Protein AF-A0A7S2UKW3-F1 (afdb_monomer_lite)

Organism: NCBI:txid420275

Sequence (419 aa):
MSSEEEEEVRVEAVWSKAGMGTCLVVAVGGNSGNSNKSMKIALDMGVTPIMEDAIAASHVFVSHGHVDHMGGIFHHARAHSVTHNGKAPTYYVPFQLVPMLERARDSISEMDGAQLLQQDDATNENNDKPNHNCGGGRKSLLRLNLVGVHPGDEIVLPKPTLNGGGKVFVRAFAVDHGGHPALGYTIGIRWPPGLKEEYRQLKGSDIRDLVKAGIPIKADTGVERLALTYTGDTCLSGLLLRPSQQSSQPSFVWDVPLLICEVTYVENTMDSQQKATERGHMHIQHVAQLLSSFELQSNNEDTNNEHDERHRRLPPRRILLFHLSGKYSAEYALHQIALQLPRQFHDRCDVAIASFHKTYHNKRSNSNHDKKNSSHDNDASSSSSEWISNIQENGCISLSDYISAKGGYDHIRMELNNS

Structure (mmCIF, N/CA/C/O backbone):
data_AF-A0A7S2UKW3-F1
#
_entry.id   AF-A0A7S2UKW3-F1
#
loop_
_atom_site.group_PDB
_atom_site.id
_atom_site.type_symbol
_atom_site.label_atom_id
_atom_site.label_alt_id
_atom_site.label_comp_id
_atom_site.label_asym_id
_atom_site.label_entity_id
_atom_site.label_seq_id
_atom_site.pdbx_PDB_ins_code
_atom_site.Cartn_x
_atom_site.Cartn_y
_atom_site.Cartn_z
_atom_site.occupancy
_atom_site.B_iso_or_equiv
_atom_site.auth_seq_id
_atom_site.auth_comp_id
_atom_site.auth_asym_id
_atom_site.auth_atom_id
_atom_site.pdbx_PDB_model_num
ATOM 1 N N . MET A 1 1 ? -3.389 23.056 22.808 1.00 26.23 1 MET A N 1
ATOM 2 C CA . MET A 1 1 ? -2.504 23.261 21.641 1.00 26.23 1 MET A CA 1
ATOM 3 C C . MET A 1 1 ? -1.228 22.491 21.938 1.00 26.23 1 MET A C 1
ATOM 5 O O . MET A 1 1 ? -0.384 22.985 22.667 1.00 26.23 1 MET A O 1
ATOM 9 N N . SER A 1 2 ? -1.357 21.165 21.911 1.00 30.31 2 SER A N 1
ATOM 10 C CA . SER A 1 2 ? -1.015 20.248 20.804 1.00 30.31 2 SER A CA 1
ATOM 11 C C . SER A 1 2 ? 0.440 19.803 20.932 1.00 30.31 2 SER A C 1
ATOM 13 O O . SER A 1 2 ? 1.290 20.137 20.115 1.00 30.31 2 SER A O 1
ATOM 15 N N . SER A 1 3 ? 0.699 19.070 22.019 1.00 29.03 3 SER A N 1
ATOM 16 C CA . SER A 1 3 ? 1.761 18.072 22.032 1.00 29.03 3 SER A CA 1
ATOM 17 C C . SER A 1 3 ? 1.503 17.151 20.845 1.00 29.03 3 SER A C 1
ATOM 19 O O . SER A 1 3 ? 0.439 16.533 20.799 1.00 29.03 3 SER A O 1
ATOM 21 N N . GLU A 1 4 ? 2.412 17.202 19.880 1.00 36.19 4 GLU A N 1
ATOM 22 C CA . GLU A 1 4 ? 2.625 16.272 18.772 1.00 36.19 4 GLU A CA 1
ATOM 23 C C . GLU A 1 4 ? 1.696 15.050 18.832 1.00 36.19 4 GLU A C 1
ATOM 25 O O . GLU A 1 4 ? 1.848 14.176 19.688 1.00 36.19 4 GLU A O 1
ATOM 30 N N . GLU A 1 5 ? 0.693 15.017 17.948 1.00 43.69 5 GLU A N 1
ATOM 31 C CA . GLU A 1 5 ? 0.001 13.775 17.608 1.00 43.69 5 GLU A CA 1
ATOM 32 C C . GLU A 1 5 ? 1.063 12.860 16.983 1.00 43.69 5 GLU A C 1
ATOM 34 O O . GLU A 1 5 ? 1.271 12.889 15.774 1.00 43.69 5 GLU A O 1
ATOM 39 N N . GLU A 1 6 ? 1.813 12.123 17.813 1.00 51.50 6 GLU A N 1
ATOM 40 C CA . GLU A 1 6 ? 2.679 11.045 17.338 1.00 51.50 6 GLU A CA 1
ATOM 41 C C . GLU A 1 6 ? 1.825 10.171 16.410 1.00 51.50 6 GLU A C 1
ATOM 43 O O . GLU A 1 6 ? 0.757 9.701 16.815 1.00 51.50 6 GLU A O 1
ATOM 48 N N . GLU A 1 7 ? 2.259 10.011 15.156 1.00 58.00 7 GLU A N 1
ATOM 49 C CA . GLU A 1 7 ? 1.573 9.183 14.165 1.00 58.00 7 GLU A CA 1
ATOM 50 C C . GLU A 1 7 ? 1.405 7.770 14.732 1.00 58.00 7 GLU A C 1
ATOM 52 O O . GLU A 1 7 ? 2.332 6.958 14.773 1.00 58.00 7 GLU A O 1
ATOM 57 N N . GLU A 1 8 ? 0.189 7.477 15.195 1.00 79.19 8 GLU A N 1
ATOM 58 C CA . GLU A 1 8 ? -0.156 6.193 15.797 1.00 79.19 8 GLU A CA 1
ATOM 59 C C . GLU A 1 8 ? -0.107 5.062 14.765 1.00 79.19 8 GLU A C 1
ATOM 61 O O . GLU A 1 8 ? -0.081 3.894 15.131 1.00 79.19 8 GLU A O 1
ATOM 66 N N . VAL A 1 9 ? -0.056 5.393 13.476 1.00 88.69 9 VAL A N 1
ATOM 67 C CA . VAL A 1 9 ? 0.141 4.464 12.368 1.00 88.69 9 VAL A CA 1
ATOM 68 C C . VAL A 1 9 ? 1.265 5.004 11.498 1.00 88.69 9 VAL A C 1
ATOM 70 O O . VAL A 1 9 ? 1.174 6.126 11.012 1.00 88.69 9 VAL A O 1
ATOM 73 N N . ARG A 1 10 ? 2.302 4.197 11.267 1.00 91.00 10 ARG A N 1
ATOM 74 C CA . ARG A 1 10 ? 3.442 4.573 10.422 1.00 91.00 10 ARG A CA 1
ATOM 75 C C . ARG A 1 10 ? 3.893 3.421 9.539 1.00 91.00 10 ARG A C 1
ATOM 77 O O . ARG A 1 10 ? 3.786 2.255 9.922 1.00 91.00 10 ARG A O 1
ATOM 84 N N . VAL A 1 11 ? 4.457 3.755 8.385 1.00 94.50 11 VAL A N 1
ATOM 85 C CA . VAL A 1 11 ? 5.131 2.791 7.510 1.00 94.50 11 VAL A CA 1
ATOM 86 C C . VAL A 1 11 ? 6.552 2.574 8.027 1.00 94.50 11 VAL A C 1
ATOM 88 O O . VAL A 1 11 ? 7.363 3.497 8.040 1.00 94.50 11 VAL A O 1
ATOM 91 N N . GLU A 1 12 ? 6.840 1.362 8.484 1.00 93.19 12 GLU A N 1
ATOM 92 C CA . GLU A 1 12 ? 8.121 0.998 9.098 1.00 93.19 12 GLU A CA 1
ATOM 93 C C . GLU A 1 12 ? 9.116 0.418 8.102 1.00 93.19 12 GLU A C 1
ATOM 95 O O . GLU A 1 12 ? 10.310 0.660 8.234 1.00 93.19 12 GLU A O 1
ATOM 100 N N . ALA A 1 13 ? 8.634 -0.333 7.113 1.00 95.06 13 ALA A N 1
ATOM 101 C CA . ALA A 1 13 ? 9.467 -0.895 6.062 1.00 95.06 13 ALA A CA 1
ATOM 102 C C . ALA A 1 13 ? 8.661 -1.048 4.773 1.00 95.06 13 ALA A C 1
ATOM 104 O O . ALA A 1 13 ? 7.501 -1.458 4.802 1.00 95.06 13 ALA A O 1
ATOM 105 N N . VAL A 1 14 ? 9.290 -0.749 3.641 1.00 96.56 14 VAL A N 1
ATOM 106 C CA . VAL A 1 14 ? 8.740 -0.930 2.300 1.00 96.56 14 VAL A CA 1
ATOM 107 C C . VAL A 1 14 ? 9.800 -1.548 1.413 1.00 96.56 14 VAL A C 1
ATOM 109 O O . VAL A 1 14 ? 10.914 -1.038 1.280 1.00 96.56 14 VAL A O 1
ATOM 112 N N . TRP A 1 15 ? 9.426 -2.630 0.744 1.00 96.62 15 TRP A N 1
ATOM 113 C CA . TRP A 1 15 ? 10.206 -3.187 -0.343 1.00 96.62 15 TRP A CA 1
ATOM 114 C C . TRP A 1 15 ? 9.259 -3.600 -1.455 1.00 96.62 15 TRP A C 1
ATOM 116 O O . TRP A 1 15 ? 8.435 -4.492 -1.276 1.00 96.62 15 TRP A O 1
ATOM 126 N N . SER A 1 16 ? 9.365 -2.935 -2.601 1.00 97.62 16 SER A N 1
ATOM 127 C CA . SER A 1 16 ? 8.517 -3.235 -3.747 1.00 97.62 16 SER A CA 1
ATOM 128 C C . SER A 1 16 ? 9.249 -3.019 -5.061 1.00 97.62 16 SER A C 1
ATOM 130 O O . SER A 1 16 ? 9.921 -2.001 -5.248 1.00 97.62 16 SER A O 1
ATOM 132 N N . LYS A 1 17 ? 9.138 -3.991 -5.963 1.00 96.94 17 LYS A N 1
ATOM 133 C CA . LYS A 1 17 ? 9.569 -3.911 -7.359 1.00 96.94 17 LYS A CA 1
ATOM 134 C C . LYS A 1 17 ? 8.708 -4.860 -8.181 1.00 96.94 17 LYS A C 1
ATOM 136 O O . LYS A 1 17 ? 8.687 -6.057 -7.883 1.00 96.94 17 LYS A O 1
ATOM 141 N N . ALA A 1 18 ? 8.069 -4.330 -9.221 1.00 96.56 18 ALA A N 1
ATOM 142 C CA . ALA A 1 18 ? 7.114 -5.092 -10.018 1.00 96.56 18 ALA A CA 1
ATOM 143 C C . ALA A 1 18 ? 7.739 -6.360 -10.607 1.00 96.56 18 ALA A C 1
ATOM 145 O O . ALA A 1 18 ? 8.843 -6.318 -11.168 1.00 96.56 18 ALA A O 1
ATOM 146 N N . GLY A 1 19 ? 7.033 -7.482 -10.465 1.00 94.00 19 GLY A N 1
ATOM 147 C CA . GLY A 1 19 ? 7.450 -8.809 -10.911 1.00 94.00 19 GLY A CA 1
ATOM 148 C C . GLY A 1 19 ? 8.522 -9.479 -10.046 1.00 94.00 19 GLY A C 1
ATOM 149 O O . GLY A 1 19 ? 8.899 -10.613 -10.335 1.00 94.00 19 GLY A O 1
ATOM 150 N N . MET A 1 20 ? 9.038 -8.806 -9.010 1.00 95.19 20 MET A N 1
ATOM 151 C CA . MET A 1 20 ? 10.076 -9.347 -8.119 1.00 95.19 20 MET A CA 1
ATOM 152 C C . MET A 1 20 ? 9.544 -9.611 -6.713 1.00 95.19 20 MET A C 1
ATOM 154 O O . MET A 1 20 ? 9.811 -10.666 -6.143 1.00 95.19 20 MET A O 1
ATOM 158 N N . GLY A 1 21 ? 8.823 -8.651 -6.138 1.00 97.12 21 GLY A N 1
ATOM 159 C CA . GLY A 1 21 ? 8.254 -8.793 -4.807 1.00 97.12 21 GLY A CA 1
ATOM 160 C C . GLY A 1 21 ? 7.742 -7.473 -4.247 1.00 97.12 21 GLY A C 1
ATOM 161 O O . GLY A 1 21 ? 8.370 -6.434 -4.458 1.00 97.12 21 GLY A O 1
ATOM 162 N N . THR A 1 22 ? 6.659 -7.535 -3.480 1.00 98.44 22 THR A N 1
ATOM 163 C CA . THR A 1 22 ? 6.074 -6.412 -2.744 1.00 98.44 22 THR A CA 1
ATOM 164 C C . THR A 1 22 ? 5.744 -6.837 -1.317 1.00 98.44 22 THR A C 1
ATOM 166 O O . THR A 1 22 ? 5.108 -7.862 -1.085 1.00 98.44 22 THR A O 1
ATOM 169 N N . CYS A 1 23 ? 6.212 -6.057 -0.349 1.00 98.31 23 CYS A N 1
ATOM 170 C CA . CYS A 1 23 ? 5.870 -6.182 1.060 1.00 98.31 23 CYS A CA 1
ATOM 171 C C . CYS A 1 23 ? 5.994 -4.801 1.710 1.00 98.31 23 CYS A C 1
ATOM 173 O O . CYS A 1 23 ? 6.969 -4.077 1.477 1.00 98.31 23 CYS A O 1
ATOM 175 N N . LEU A 1 24 ? 5.018 -4.441 2.537 1.00 98.31 24 LEU A N 1
ATOM 176 C CA . LEU A 1 24 ? 5.062 -3.251 3.379 1.00 98.31 24 LEU A CA 1
ATOM 177 C C . LEU A 1 24 ? 4.708 -3.636 4.809 1.00 98.31 24 LEU A C 1
ATOM 179 O O . LEU A 1 24 ? 3.774 -4.400 5.032 1.00 98.31 24 LEU A O 1
ATOM 183 N N . VAL A 1 25 ? 5.426 -3.082 5.780 1.00 97.69 25 VAL A N 1
ATOM 184 C CA . VAL A 1 25 ? 5.160 -3.274 7.206 1.00 97.69 25 VAL A CA 1
ATOM 185 C C . VAL A 1 25 ? 4.669 -1.960 7.789 1.00 97.69 25 VAL A C 1
ATOM 187 O O . VAL A 1 25 ? 5.362 -0.942 7.760 1.00 97.69 25 VAL A O 1
ATOM 190 N N . VAL A 1 26 ? 3.455 -1.992 8.322 1.00 96.06 26 VAL A N 1
ATOM 191 C CA . VAL A 1 26 ? 2.809 -0.884 9.018 1.00 96.06 26 VAL A CA 1
ATOM 192 C C . VAL A 1 26 ? 2.852 -1.165 10.513 1.00 96.06 26 VAL A C 1
ATOM 194 O O . VAL A 1 26 ? 2.379 -2.202 10.980 1.00 96.06 26 VAL A O 1
ATOM 197 N N . ALA A 1 27 ? 3.394 -0.221 11.274 1.00 92.88 27 ALA A N 1
ATOM 198 C CA . ALA A 1 27 ? 3.374 -0.252 12.726 1.00 92.88 27 ALA A CA 1
ATOM 199 C C . ALA A 1 27 ? 2.204 0.585 13.249 1.00 92.88 27 ALA A C 1
ATOM 201 O O . ALA A 1 27 ? 2.060 1.748 12.874 1.00 92.88 27 ALA A O 1
ATOM 202 N N . VAL A 1 28 ? 1.400 0.003 14.140 1.00 90.19 28 VAL A N 1
ATOM 203 C CA . VAL A 1 28 ? 0.276 0.666 14.808 1.00 90.19 28 VAL A CA 1
ATOM 204 C C . VAL A 1 28 ? 0.500 0.698 16.323 1.00 90.19 28 VAL A C 1
ATOM 206 O O . VAL A 1 28 ? 0.697 -0.339 16.962 1.00 90.19 28 VAL A O 1
ATOM 209 N N . GLY A 1 29 ? 0.467 1.891 16.908 1.00 82.31 29 GLY A N 1
ATOM 210 C CA . GLY A 1 29 ? 0.794 2.174 18.301 1.00 82.31 29 GLY A CA 1
ATOM 211 C C . GLY A 1 29 ? 2.299 2.205 18.601 1.00 82.31 29 GLY A C 1
ATOM 212 O O . GLY A 1 29 ? 3.144 1.918 17.751 1.00 82.31 29 GLY A O 1
ATOM 213 N N . GLY A 1 30 ? 2.623 2.527 19.859 1.00 68.25 30 GLY A N 1
ATOM 214 C CA . GLY A 1 30 ? 3.991 2.627 20.387 1.00 68.25 30 GLY A CA 1
ATOM 215 C C . GLY A 1 30 ? 4.730 3.905 19.963 1.00 68.25 30 GLY A C 1
ATOM 216 O O . GLY A 1 30 ? 4.720 4.260 18.790 1.00 68.25 30 GLY A O 1
ATOM 217 N N . ASN A 1 31 ? 5.401 4.576 20.906 1.00 53.62 31 ASN A N 1
ATOM 218 C CA . ASN A 1 31 ? 6.217 5.759 20.608 1.00 53.62 31 ASN A CA 1
ATOM 219 C C . ASN A 1 31 ? 7.415 5.399 19.716 1.00 53.62 31 ASN A C 1
ATOM 221 O O . ASN A 1 31 ? 7.957 4.291 19.810 1.00 53.62 31 ASN A O 1
ATOM 225 N N . SER A 1 32 ? 7.882 6.379 18.936 1.00 48.34 32 SER A N 1
ATOM 226 C CA . SER A 1 32 ? 9.024 6.279 18.008 1.00 48.34 32 SER A CA 1
ATOM 227 C C . SER A 1 32 ? 10.288 5.642 18.633 1.00 48.34 32 SER A C 1
ATOM 229 O O . SER A 1 32 ? 11.048 4.961 17.954 1.00 48.34 32 SER A O 1
ATOM 231 N N . GLY A 1 33 ? 10.468 5.750 19.959 1.00 46.00 33 GLY A N 1
ATOM 232 C CA . GLY A 1 33 ? 11.602 5.172 20.697 1.00 46.00 33 GLY A CA 1
ATOM 233 C C . GLY A 1 33 ? 11.426 3.760 21.287 1.00 46.00 33 GLY A C 1
ATOM 234 O O . GLY A 1 33 ? 12.342 3.292 21.960 1.00 46.00 33 GLY A O 1
ATOM 235 N N . ASN A 1 34 ? 10.282 3.076 21.121 1.00 49.91 34 ASN A N 1
ATOM 236 C CA . ASN A 1 34 ? 10.080 1.724 21.677 1.00 49.91 34 ASN A CA 1
ATOM 237 C C . ASN A 1 34 ? 9.207 0.829 20.773 1.00 49.91 34 ASN A C 1
ATOM 239 O O . ASN A 1 34 ? 8.049 0.520 21.078 1.00 49.91 34 ASN A O 1
ATOM 243 N N . SER A 1 35 ? 9.792 0.392 19.653 1.00 52.56 35 SER A N 1
ATOM 244 C CA . SER A 1 35 ? 9.169 -0.449 18.616 1.00 52.56 35 SER A CA 1
ATOM 245 C C . SER A 1 35 ? 8.545 -1.751 19.143 1.00 52.56 35 SER A C 1
ATOM 247 O O . SER A 1 35 ? 7.544 -2.212 18.588 1.00 52.56 35 SER A O 1
ATOM 249 N N . ASN A 1 36 ? 9.045 -2.286 20.263 1.00 55.50 36 ASN A N 1
ATOM 250 C CA . ASN A 1 36 ? 8.590 -3.538 20.885 1.00 55.50 36 ASN A CA 1
ATOM 251 C C . ASN A 1 36 ? 7.135 -3.536 21.394 1.00 55.50 36 ASN A C 1
ATOM 253 O O . ASN A 1 36 ? 6.625 -4.591 21.767 1.00 55.50 36 ASN A O 1
ATOM 257 N N . LYS A 1 37 ? 6.453 -2.383 21.444 1.00 67.81 37 LYS A N 1
ATOM 258 C CA . LYS A 1 37 ? 5.037 -2.296 21.863 1.00 67.81 37 LYS A CA 1
ATOM 259 C C . LYS A 1 37 ? 4.045 -2.046 20.723 1.00 67.81 37 LYS A C 1
ATOM 261 O O . LYS A 1 37 ? 2.847 -1.976 20.986 1.00 67.81 37 LYS A O 1
ATOM 266 N N . SER A 1 38 ? 4.522 -1.901 19.490 1.00 82.50 38 SER A N 1
ATOM 267 C CA . SER A 1 38 ? 3.669 -1.635 18.325 1.00 82.50 38 SER A CA 1
ATOM 268 C C . SER A 1 38 ? 3.109 -2.927 17.717 1.00 82.50 38 SER A C 1
ATOM 270 O O . SER A 1 38 ? 3.805 -3.940 17.656 1.00 82.50 38 SER A O 1
ATOM 272 N N . MET A 1 39 ? 1.852 -2.905 17.266 1.00 89.88 39 MET A N 1
ATOM 273 C CA . MET A 1 39 ? 1.301 -3.950 16.397 1.00 89.88 39 MET A CA 1
ATOM 274 C C . MET A 1 39 ? 1.938 -3.823 15.019 1.00 89.88 39 MET A C 1
ATOM 276 O O . MET A 1 39 ? 1.987 -2.719 14.487 1.00 89.88 39 MET A O 1
ATOM 280 N N . LYS A 1 40 ? 2.354 -4.937 14.417 1.00 93.88 40 LYS A N 1
ATOM 281 C CA . LYS A 1 40 ? 2.761 -4.971 13.010 1.00 93.88 40 LYS A CA 1
ATOM 282 C C . LYS A 1 40 ? 1.636 -5.534 12.147 1.00 93.88 40 LYS A C 1
ATOM 284 O O . LYS A 1 40 ? 1.061 -6.575 12.476 1.00 93.88 40 LYS A O 1
ATOM 289 N N . ILE A 1 41 ? 1.339 -4.845 11.055 1.00 97.19 41 ILE A N 1
ATOM 290 C CA . ILE A 1 41 ? 0.444 -5.281 9.984 1.00 97.19 41 ILE A CA 1
ATOM 291 C C . ILE A 1 41 ? 1.283 -5.330 8.713 1.00 97.19 41 ILE A C 1
ATOM 293 O O . ILE A 1 41 ? 1.982 -4.364 8.417 1.00 97.19 41 ILE A O 1
ATOM 297 N N . ALA A 1 42 ? 1.219 -6.429 7.968 1.00 98.44 42 ALA A N 1
ATOM 298 C CA . ALA A 1 42 ? 1.851 -6.504 6.655 1.00 98.44 42 ALA A CA 1
ATOM 299 C C . ALA A 1 42 ? 0.816 -6.267 5.547 1.00 98.44 42 ALA A C 1
ATOM 301 O O . ALA A 1 42 ? -0.312 -6.761 5.628 1.00 98.44 42 ALA A O 1
ATOM 302 N N . LEU A 1 43 ? 1.209 -5.513 4.526 1.00 98.81 43 LEU A N 1
ATOM 303 C CA . LEU A 1 43 ? 0.476 -5.329 3.278 1.00 98.81 43 LEU A CA 1
ATOM 304 C C . LEU A 1 43 ? 1.277 -6.024 2.178 1.00 98.81 43 LEU A C 1
ATOM 306 O O . LEU A 1 43 ? 2.433 -5.669 1.934 1.00 98.81 43 LEU A O 1
ATOM 310 N N . ASP A 1 44 ? 0.659 -7.027 1.564 1.00 98.81 44 ASP A N 1
ATOM 311 C CA . ASP A 1 44 ? 1.296 -8.041 0.729 1.00 98.81 44 ASP A CA 1
ATOM 312 C C . ASP A 1 44 ? 2.442 -8.804 1.416 1.00 98.81 44 ASP A C 1
ATOM 314 O O . ASP A 1 44 ? 2.923 -8.478 2.502 1.00 98.81 44 ASP A O 1
ATOM 318 N N . MET A 1 45 ? 2.814 -9.926 0.810 1.00 98.44 45 MET A N 1
ATOM 319 C CA . MET A 1 45 ? 3.846 -10.836 1.289 1.00 98.44 45 MET A CA 1
ATOM 320 C C . MET A 1 45 ? 4.553 -11.496 0.103 1.00 98.44 45 MET A C 1
ATOM 322 O O . MET A 1 45 ? 4.487 -12.711 -0.107 1.00 98.44 45 MET A O 1
ATOM 326 N N . GLY A 1 46 ? 5.231 -10.678 -0.697 1.00 97.56 46 GLY A N 1
ATOM 327 C CA . GLY A 1 46 ? 6.205 -11.132 -1.681 1.00 97.56 46 GLY A CA 1
ATOM 328 C C . GLY A 1 46 ? 7.460 -11.725 -1.042 1.00 97.56 46 GLY A C 1
ATOM 329 O O . GLY A 1 46 ? 7.711 -11.595 0.160 1.00 97.56 46 GLY A O 1
ATOM 330 N N . VAL A 1 47 ? 8.305 -12.354 -1.859 1.00 95.25 47 VAL A N 1
ATOM 331 C CA . VAL A 1 47 ? 9.638 -12.787 -1.417 1.00 95.25 47 VAL A CA 1
ATOM 332 C C . VAL A 1 47 ? 10.561 -11.573 -1.425 1.00 95.25 47 VAL A C 1
ATOM 334 O O . VAL A 1 47 ? 11.143 -11.220 -2.448 1.00 95.25 47 VAL A O 1
ATOM 337 N N . THR A 1 48 ? 10.664 -10.906 -0.278 1.00 94.25 48 THR A N 1
ATOM 338 C CA . THR A 1 48 ? 11.420 -9.657 -0.137 1.00 94.25 48 THR A CA 1
ATOM 339 C C . THR A 1 48 ? 12.489 -9.775 0.953 1.00 94.25 48 THR A C 1
ATOM 341 O O . THR A 1 48 ? 12.340 -10.582 1.875 1.00 94.25 48 THR A O 1
ATOM 344 N N . PRO A 1 49 ? 13.566 -8.969 0.907 1.00 92.06 49 PRO A N 1
ATOM 345 C CA . PRO A 1 49 ? 14.585 -9.000 1.954 1.00 92.06 49 PRO A CA 1
ATOM 346 C C . PRO A 1 49 ? 14.132 -8.366 3.281 1.00 92.06 49 PRO A C 1
ATOM 348 O O . PRO A 1 49 ? 14.805 -8.552 4.285 1.00 92.06 49 PRO A O 1
ATOM 351 N N . ILE A 1 50 ? 12.988 -7.669 3.317 1.00 92.38 50 ILE A N 1
ATOM 352 C CA . ILE A 1 50 ? 12.403 -7.128 4.560 1.00 92.38 50 ILE A CA 1
ATOM 353 C C . ILE A 1 50 ? 11.547 -8.160 5.314 1.00 92.38 50 ILE A C 1
ATOM 355 O O . ILE A 1 50 ? 10.747 -7.808 6.178 1.00 92.38 50 ILE A O 1
ATOM 359 N N . MET A 1 51 ? 11.690 -9.452 4.990 1.00 90.88 51 MET A N 1
ATOM 360 C CA . MET A 1 51 ? 10.986 -10.541 5.675 1.00 90.88 51 MET A CA 1
ATOM 361 C C . MET A 1 51 ? 11.189 -10.473 7.195 1.00 90.88 51 MET A C 1
ATOM 363 O O . MET A 1 51 ? 10.244 -10.704 7.940 1.00 90.88 51 MET A O 1
ATOM 367 N N . GLU A 1 52 ? 12.385 -10.106 7.663 1.00 90.12 52 GLU A N 1
ATOM 368 C CA . GLU A 1 52 ? 12.683 -9.972 9.095 1.00 90.12 52 GLU A CA 1
ATOM 369 C C . GLU A 1 52 ? 11.804 -8.925 9.797 1.00 90.12 52 GLU A C 1
ATOM 371 O O . GLU A 1 52 ? 11.331 -9.178 10.905 1.00 90.12 52 GLU A O 1
ATOM 376 N N . ASP A 1 53 ? 11.506 -7.800 9.136 1.00 92.00 53 ASP A N 1
ATOM 377 C CA . ASP A 1 53 ? 10.569 -6.790 9.644 1.00 92.00 53 ASP A CA 1
ATOM 378 C C . ASP A 1 53 ? 9.132 -7.316 9.688 1.00 92.00 53 ASP A C 1
ATOM 380 O O . ASP A 1 53 ? 8.351 -6.988 10.585 1.00 92.00 53 ASP A O 1
ATOM 384 N N . ALA A 1 54 ? 8.776 -8.137 8.699 1.00 95.38 54 ALA A N 1
ATOM 385 C CA . ALA A 1 54 ? 7.426 -8.642 8.526 1.00 95.38 54 ALA A CA 1
ATOM 386 C C . ALA A 1 54 ? 7.105 -9.820 9.460 1.00 95.38 54 ALA A C 1
ATOM 388 O O . ALA A 1 54 ? 5.939 -9.995 9.793 1.00 95.38 54 ALA A O 1
ATOM 389 N N . ILE A 1 55 ? 8.103 -10.573 9.953 1.00 95.56 55 ILE A N 1
ATOM 390 C CA . ILE A 1 55 ? 7.924 -11.770 10.807 1.00 95.56 55 ILE A CA 1
ATOM 391 C C . ILE A 1 55 ? 7.048 -11.516 12.043 1.00 95.56 55 ILE A C 1
ATOM 393 O O . ILE A 1 55 ? 6.422 -12.451 12.538 1.00 95.56 55 ILE A O 1
ATOM 397 N N . ALA A 1 56 ? 7.011 -10.292 12.578 1.00 93.69 56 ALA A N 1
ATOM 398 C CA . ALA A 1 56 ? 6.172 -9.937 13.726 1.00 93.69 56 ALA A CA 1
ATOM 399 C C . ALA A 1 56 ? 4.702 -9.640 13.362 1.00 93.69 56 ALA A C 1
ATOM 401 O O . ALA A 1 56 ? 3.861 -9.482 14.253 1.00 93.69 56 ALA A O 1
ATOM 402 N N . ALA A 1 57 ? 4.365 -9.555 12.073 1.00 95.69 57 ALA A N 1
ATOM 403 C CA . ALA A 1 57 ? 3.020 -9.261 11.608 1.00 95.69 57 ALA A CA 1
ATOM 404 C C . ALA A 1 57 ? 2.104 -10.482 11.749 1.00 95.69 57 ALA A C 1
ATOM 406 O O . ALA A 1 57 ? 2.100 -11.410 10.942 1.00 95.69 57 ALA A O 1
ATOM 407 N N . SER A 1 58 ? 1.246 -10.458 12.768 1.00 95.19 58 SER A N 1
ATOM 408 C CA . SER A 1 58 ? 0.206 -11.481 12.946 1.00 95.19 58 SER A CA 1
ATOM 409 C C . SER A 1 58 ? -0.991 -11.302 12.004 1.00 95.19 58 SER A C 1
ATOM 411 O O . SER A 1 58 ? -1.824 -12.206 11.898 1.00 95.19 58 SER A O 1
ATOM 413 N N . HIS A 1 59 ? -1.091 -10.152 11.335 1.00 97.81 59 HIS A N 1
ATOM 414 C CA . HIS A 1 59 ? -2.146 -9.815 10.385 1.00 97.81 59 HIS A CA 1
ATOM 415 C C . HIS A 1 59 ? -1.521 -9.347 9.072 1.00 97.81 59 HIS A C 1
ATOM 417 O O . HIS A 1 59 ? -0.778 -8.366 9.055 1.00 97.81 59 HIS A O 1
ATOM 423 N N . VAL A 1 60 ? -1.829 -10.058 7.991 1.00 98.69 60 VAL A N 1
ATOM 424 C CA . VAL A 1 60 ? -1.293 -9.807 6.651 1.00 98.69 60 VAL A CA 1
ATOM 425 C C . VAL A 1 60 ? -2.462 -9.608 5.697 1.00 98.69 60 VAL A C 1
ATOM 427 O O . VAL A 1 60 ? -3.329 -10.475 5.614 1.00 98.69 60 VAL A O 1
ATOM 430 N N . PHE A 1 61 ? -2.504 -8.483 4.995 1.00 98.88 61 PHE A N 1
ATOM 431 C CA . PHE A 1 61 ? -3.533 -8.176 4.004 1.00 98.88 61 PHE A CA 1
ATOM 432 C C . PHE A 1 61 ? -2.917 -8.262 2.616 1.00 98.88 61 PHE A C 1
ATOM 434 O O . PHE A 1 61 ? -2.006 -7.505 2.300 1.00 98.88 61 PHE A O 1
ATOM 441 N N . VAL A 1 62 ? -3.387 -9.209 1.814 1.00 98.81 62 VAL A N 1
ATOM 442 C CA . VAL A 1 62 ? -2.865 -9.495 0.478 1.00 98.81 62 VAL A CA 1
ATOM 443 C C . VAL A 1 62 ? -3.802 -8.867 -0.538 1.00 98.81 62 VAL A C 1
ATOM 445 O O . VAL A 1 62 ? -4.985 -9.187 -0.547 1.00 98.81 62 VAL A O 1
ATOM 448 N N . SER A 1 63 ? -3.289 -7.991 -1.391 1.00 98.62 63 SER A N 1
ATOM 449 C CA . SER A 1 63 ? -4.065 -7.283 -2.407 1.00 98.62 63 SER A CA 1
ATOM 450 C C . SER A 1 63 ? -4.605 -8.228 -3.476 1.00 98.62 63 SER A C 1
ATOM 452 O O . SER A 1 63 ? -5.790 -8.172 -3.797 1.00 98.62 63 SER A O 1
ATOM 454 N N . HIS A 1 64 ? -3.762 -9.114 -4.015 1.00 98.56 64 HIS A N 1
ATOM 455 C CA . HIS A 1 64 ? -4.117 -10.017 -5.108 1.00 98.56 64 HIS A CA 1
ATOM 456 C C . HIS A 1 64 ? -3.175 -11.233 -5.213 1.00 98.56 64 HIS A C 1
ATOM 458 O O . HIS A 1 64 ? -2.271 -11.431 -4.405 1.00 98.56 64 HIS A O 1
ATOM 464 N N . GLY A 1 65 ? -3.439 -12.104 -6.192 1.00 97.88 65 GLY A N 1
ATOM 465 C CA . GLY A 1 65 ? -2.831 -13.434 -6.293 1.00 97.88 65 GLY A CA 1
ATOM 466 C C . GLY A 1 65 ? -1.562 -13.560 -7.140 1.00 97.88 65 GLY A C 1
ATOM 467 O O . GLY A 1 65 ? -1.190 -14.691 -7.457 1.00 97.88 65 GLY A O 1
ATOM 468 N N . HIS A 1 66 ? -0.915 -12.469 -7.571 1.00 98.06 66 HIS A N 1
ATOM 469 C CA . HIS A 1 66 ? 0.362 -12.595 -8.287 1.00 98.06 66 HIS A CA 1
ATOM 470 C C . HIS A 1 66 ? 1.496 -12.980 -7.333 1.00 98.06 66 HIS A C 1
ATOM 472 O O . HIS A 1 66 ? 1.490 -12.682 -6.137 1.00 98.06 66 HIS A O 1
ATOM 478 N N . VAL A 1 67 ? 2.473 -13.717 -7.860 1.00 97.06 67 VAL A N 1
ATOM 479 C CA . VAL A 1 67 ? 3.514 -14.376 -7.053 1.00 97.06 67 VAL A CA 1
ATOM 480 C C . VAL A 1 67 ? 4.413 -13.367 -6.337 1.00 97.06 67 VAL A C 1
ATOM 482 O O . VAL A 1 67 ? 4.867 -13.629 -5.226 1.00 97.06 67 VAL A O 1
ATOM 485 N N . ASP A 1 68 ? 4.635 -12.196 -6.913 1.00 97.81 68 ASP A N 1
ATOM 486 C CA . ASP A 1 68 ? 5.361 -11.097 -6.287 1.00 97.81 68 ASP A CA 1
ATOM 487 C C . ASP A 1 68 ? 4.604 -10.445 -5.116 1.00 97.81 68 ASP A C 1
ATOM 489 O O . ASP A 1 68 ? 5.241 -9.818 -4.275 1.00 97.81 68 ASP A O 1
ATOM 493 N N . HIS A 1 69 ? 3.299 -10.678 -4.955 1.00 98.56 69 HIS A N 1
ATOM 494 C CA . HIS A 1 69 ? 2.511 -10.165 -3.822 1.00 98.56 69 HIS A CA 1
ATOM 495 C C . HIS A 1 69 ? 2.188 -11.227 -2.769 1.00 98.56 69 HIS A C 1
ATOM 497 O O . HIS A 1 69 ? 1.915 -10.890 -1.620 1.00 98.56 69 HIS A O 1
ATOM 503 N N . MET A 1 70 ? 2.242 -12.517 -3.114 1.00 97.25 70 MET A N 1
ATOM 504 C CA . MET A 1 70 ? 1.867 -13.598 -2.188 1.00 97.25 70 MET A CA 1
ATOM 505 C C . MET A 1 70 ? 2.850 -14.772 -2.099 1.00 97.25 70 MET A C 1
ATOM 507 O O . MET A 1 70 ? 2.656 -15.685 -1.292 1.00 97.25 70 MET A O 1
ATOM 511 N N . GLY A 1 71 ? 3.924 -14.777 -2.888 1.00 97.06 71 GLY A N 1
ATOM 512 C CA . GLY A 1 71 ? 4.886 -15.883 -2.942 1.00 97.06 71 GLY A CA 1
ATOM 513 C C . GLY A 1 71 ? 5.610 -16.155 -1.618 1.00 97.06 71 GLY A C 1
ATOM 514 O O . GLY A 1 71 ? 6.075 -17.269 -1.385 1.00 97.06 71 GLY A O 1
ATOM 515 N N . GLY A 1 72 ? 5.671 -15.170 -0.720 1.00 97.31 72 GLY A N 1
ATOM 516 C CA . GLY A 1 72 ? 6.280 -15.276 0.603 1.00 97.31 72 GLY A CA 1
ATOM 517 C C . GLY A 1 72 ? 5.357 -15.811 1.705 1.00 97.31 72 GLY A C 1
ATOM 518 O O . GLY A 1 72 ? 5.851 -16.062 2.802 1.00 97.31 72 GLY A O 1
ATOM 519 N N . ILE A 1 73 ? 4.053 -16.019 1.461 1.00 97.69 73 ILE A N 1
ATOM 520 C CA . ILE A 1 73 ? 3.064 -16.364 2.509 1.00 97.69 73 ILE A CA 1
ATOM 521 C C . ILE A 1 73 ? 3.472 -17.594 3.328 1.00 97.69 73 ILE A C 1
ATOM 523 O O . ILE A 1 73 ? 3.439 -17.564 4.558 1.00 97.69 73 ILE A O 1
ATOM 527 N N . PHE A 1 74 ? 3.870 -18.692 2.683 1.00 96.19 74 PHE A N 1
ATOM 528 C CA . PHE A 1 74 ? 4.199 -19.925 3.409 1.00 96.19 74 PHE A CA 1
ATOM 529 C C . PHE A 1 74 ? 5.516 -19.814 4.178 1.00 96.19 74 PHE A C 1
ATOM 531 O O . PHE A 1 74 ? 5.609 -20.290 5.312 1.00 96.19 74 PHE A O 1
ATOM 538 N N . HIS A 1 75 ? 6.502 -19.122 3.600 1.00 95.25 75 HIS A N 1
ATOM 539 C CA . HIS A 1 75 ? 7.762 -18.819 4.274 1.00 95.25 75 HIS A CA 1
ATOM 540 C C . HIS A 1 75 ? 7.516 -17.955 5.519 1.00 95.25 75 HIS A C 1
ATOM 542 O O . HIS A 1 75 ? 7.932 -18.330 6.617 1.00 95.25 75 HIS A O 1
ATOM 548 N N . HIS A 1 76 ? 6.755 -16.868 5.377 1.00 97.56 76 HIS A N 1
ATOM 549 C CA . HIS A 1 76 ? 6.374 -15.999 6.484 1.00 97.56 76 HIS A CA 1
ATOM 550 C C . HIS A 1 76 ? 5.573 -16.752 7.554 1.00 97.56 76 HIS A C 1
ATOM 552 O O . HIS A 1 76 ? 5.898 -16.664 8.734 1.00 97.56 76 HIS A O 1
ATOM 558 N N . ALA A 1 77 ? 4.575 -17.559 7.171 1.00 96.75 77 ALA A N 1
ATOM 559 C CA . ALA A 1 77 ? 3.768 -18.334 8.118 1.00 96.75 77 ALA A CA 1
ATOM 560 C C . ALA A 1 77 ? 4.632 -19.262 8.981 1.00 96.75 77 ALA A C 1
ATOM 562 O O . ALA A 1 77 ? 4.463 -19.328 10.203 1.00 96.75 77 ALA A O 1
ATOM 563 N N . ARG A 1 78 ? 5.585 -19.954 8.347 1.00 94.19 78 ARG A N 1
ATOM 564 C CA . ARG A 1 78 ? 6.531 -20.820 9.046 1.00 94.19 78 ARG A CA 1
ATOM 565 C C . ARG A 1 78 ? 7.428 -20.015 9.982 1.00 94.19 78 ARG A C 1
ATOM 567 O O . ARG A 1 78 ? 7.519 -20.366 11.159 1.00 94.19 78 ARG A O 1
ATOM 574 N N . ALA A 1 79 ? 8.049 -18.949 9.480 1.00 94.75 79 ALA A N 1
ATOM 575 C CA . ALA A 1 79 ? 8.948 -18.100 10.254 1.00 94.75 79 ALA A CA 1
ATOM 576 C C . ALA A 1 79 ? 8.232 -17.470 11.462 1.00 94.75 79 ALA A C 1
ATOM 578 O O . ALA A 1 79 ? 8.682 -17.656 12.591 1.00 94.75 79 ALA A O 1
ATOM 579 N N . HIS A 1 80 ? 7.066 -16.846 11.254 1.00 95.38 80 HIS A N 1
ATOM 580 C CA . HIS A 1 80 ? 6.216 -16.280 12.307 1.00 95.38 80 HIS A CA 1
ATOM 581 C C . HIS A 1 80 ? 5.850 -17.333 13.359 1.00 95.38 80 HIS A C 1
ATOM 583 O O . HIS A 1 80 ? 5.978 -17.091 14.558 1.00 95.38 80 HIS A O 1
ATOM 589 N N . SER A 1 81 ? 5.416 -18.528 12.942 1.00 93.00 81 SER A N 1
ATOM 590 C CA . SER A 1 81 ? 5.067 -19.600 13.881 1.00 93.00 81 SER A CA 1
ATOM 591 C C . SER A 1 81 ? 6.267 -20.046 14.723 1.00 93.00 81 SER A C 1
ATOM 593 O O . SER A 1 81 ? 6.089 -20.372 15.896 1.00 93.00 81 SER A O 1
ATOM 595 N N . VAL A 1 82 ? 7.475 -20.100 14.158 1.00 91.69 82 VAL A N 1
ATOM 596 C CA . VAL A 1 82 ? 8.688 -20.469 14.905 1.00 91.69 82 VAL A CA 1
ATOM 597 C C . VAL A 1 82 ? 9.057 -19.379 15.914 1.00 91.69 82 VAL A C 1
ATOM 599 O O . VAL A 1 82 ? 9.324 -19.691 17.073 1.00 91.69 82 VAL A O 1
ATOM 602 N N . THR A 1 83 ? 9.010 -18.110 15.512 1.00 92.81 83 THR A N 1
ATOM 603 C CA . THR A 1 83 ? 9.409 -16.976 16.359 1.00 92.81 83 THR A CA 1
ATOM 604 C C . THR A 1 83 ? 8.364 -16.601 17.414 1.00 92.81 83 THR A C 1
ATOM 606 O O . THR A 1 83 ? 8.725 -16.124 18.486 1.00 92.81 83 THR A O 1
ATOM 609 N N . HIS A 1 84 ? 7.078 -16.884 17.177 1.00 91.19 84 HIS A N 1
ATOM 610 C CA . HIS A 1 84 ? 5.964 -16.485 18.050 1.00 91.19 84 HIS A CA 1
ATOM 611 C C . HIS A 1 84 ? 5.270 -17.672 18.737 1.00 91.19 84 HIS A C 1
ATOM 613 O O . HIS A 1 84 ? 4.042 -17.715 18.851 1.00 91.19 84 HIS A O 1
ATOM 619 N N . ASN A 1 85 ? 6.050 -18.648 19.218 1.00 91.12 85 ASN A N 1
ATOM 620 C CA . ASN A 1 85 ? 5.581 -19.775 20.042 1.00 91.12 85 ASN A CA 1
ATOM 621 C C . ASN A 1 85 ? 4.431 -20.589 19.414 1.00 91.12 85 ASN A C 1
ATOM 623 O O . ASN A 1 85 ? 3.467 -20.963 20.085 1.00 91.12 85 ASN A O 1
ATOM 627 N N . GLY A 1 86 ? 4.507 -20.861 18.113 1.00 88.75 86 GLY A N 1
ATOM 628 C CA . GLY A 1 86 ? 3.530 -21.687 17.404 1.00 88.75 86 GLY A CA 1
ATOM 629 C C . GLY A 1 86 ? 2.216 -20.982 17.059 1.00 88.75 86 GLY A C 1
ATOM 630 O O . GLY A 1 86 ? 1.261 -21.669 16.669 1.00 88.75 86 GLY A O 1
ATOM 631 N N . LYS A 1 87 ? 2.136 -19.653 17.234 1.00 91.75 87 LYS A N 1
ATOM 632 C CA . LYS A 1 8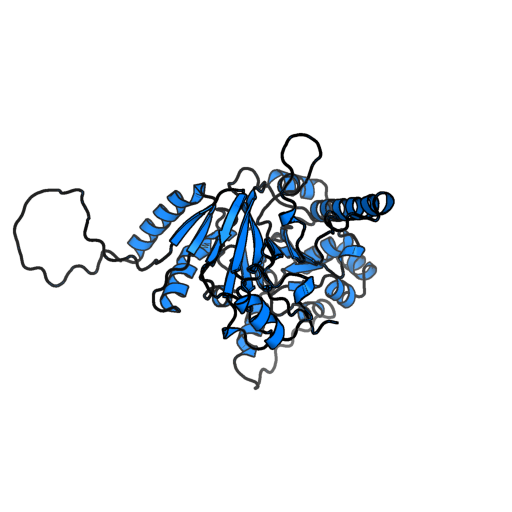7 ? 0.976 -18.840 16.845 1.00 91.75 87 LYS A CA 1
ATOM 633 C C . LYS A 1 87 ? 0.893 -18.711 15.324 1.00 91.75 87 LYS A C 1
ATOM 635 O O . LYS A 1 87 ? 1.869 -18.351 14.668 1.00 91.75 87 LYS A O 1
ATOM 640 N N . ALA A 1 88 ? -0.299 -18.962 14.793 1.00 94.88 88 ALA A N 1
ATOM 641 C CA . ALA A 1 88 ? -0.605 -18.785 13.380 1.00 94.88 88 ALA A CA 1
ATOM 642 C C . ALA A 1 88 ? -0.853 -17.296 13.068 1.00 94.88 88 ALA A C 1
ATOM 644 O O . ALA A 1 88 ? -1.703 -16.694 13.735 1.00 94.88 88 ALA A O 1
ATOM 645 N N . PRO A 1 89 ? -0.173 -16.702 12.072 1.00 96.88 89 PRO A N 1
ATOM 646 C CA . PRO A 1 89 ? -0.606 -15.436 11.503 1.00 96.88 89 PRO A CA 1
ATOM 647 C C . PRO A 1 89 ? -1.896 -15.630 10.692 1.00 96.88 89 PRO A C 1
ATOM 649 O O . PRO A 1 89 ? -2.231 -16.737 10.256 1.00 96.88 89 PRO A O 1
ATOM 652 N N . THR A 1 90 ? -2.637 -14.541 10.511 1.00 98.25 90 THR A N 1
ATOM 653 C CA . THR A 1 90 ? -3.883 -14.505 9.737 1.00 98.25 90 THR A CA 1
ATOM 654 C C . THR A 1 90 ? -3.672 -13.707 8.462 1.00 98.25 90 THR A C 1
ATOM 656 O O . THR A 1 90 ? -3.260 -12.549 8.525 1.00 98.25 90 THR A O 1
ATOM 659 N N . TYR A 1 91 ? -3.978 -14.331 7.330 1.00 98.69 91 TYR A N 1
ATOM 660 C CA . TYR A 1 91 ? -3.904 -13.744 6.001 1.00 98.69 91 TYR A CA 1
ATOM 661 C C . TYR A 1 91 ? -5.310 -13.431 5.506 1.00 98.69 91 TYR A C 1
ATOM 663 O O . TYR A 1 91 ? -6.155 -14.321 5.393 1.00 98.69 91 TYR A O 1
ATOM 671 N N . TYR A 1 92 ? -5.537 -12.162 5.210 1.00 98.81 92 TYR A N 1
ATOM 672 C CA . TYR A 1 92 ? -6.741 -11.639 4.592 1.00 98.81 92 TYR A CA 1
ATOM 673 C C . TYR A 1 92 ? -6.472 -11.517 3.095 1.00 98.81 92 TYR A C 1
ATOM 675 O O . TYR A 1 92 ? -5.562 -10.795 2.699 1.00 98.81 92 TYR A O 1
ATOM 683 N N . VAL A 1 93 ? -7.208 -12.261 2.277 1.00 98.75 93 VAL A N 1
ATOM 684 C CA . VAL A 1 93 ? -6.954 -12.396 0.832 1.00 98.75 93 VAL A CA 1
ATOM 685 C C . VAL A 1 93 ? -8.263 -12.210 0.061 1.00 98.75 93 VAL A C 1
ATOM 687 O O . VAL A 1 93 ? -9.315 -12.510 0.631 1.00 98.75 93 VAL A O 1
ATOM 690 N N . PRO A 1 94 ? -8.261 -11.787 -1.219 1.00 98.56 94 PRO A N 1
ATOM 691 C CA . PRO A 1 94 ? -9.463 -11.826 -2.044 1.00 98.56 94 PRO A CA 1
ATOM 692 C C . PRO A 1 94 ? -10.125 -13.198 -1.952 1.00 98.56 94 PRO A C 1
ATOM 694 O O . PRO A 1 94 ? -9.450 -14.223 -2.090 1.00 98.56 94 PRO A O 1
ATOM 697 N N . PHE A 1 95 ? -11.431 -13.235 -1.674 1.00 98.44 95 PHE A N 1
ATOM 698 C CA . PHE A 1 95 ? -12.119 -14.476 -1.292 1.00 98.44 95 PHE A CA 1
ATOM 699 C C . PHE A 1 95 ? -11.897 -15.631 -2.288 1.00 98.44 95 PHE A C 1
ATOM 701 O O . PHE A 1 95 ? -11.813 -16.795 -1.893 1.00 98.44 95 PHE A O 1
ATOM 708 N N . GLN A 1 96 ? -11.752 -15.302 -3.574 1.00 97.62 96 GLN A N 1
ATOM 709 C CA . GLN A 1 96 ? -11.531 -16.238 -4.672 1.00 97.62 96 GLN A CA 1
ATOM 710 C C . GLN A 1 96 ? -10.221 -17.029 -4.524 1.00 97.62 96 GLN A C 1
ATOM 712 O O . GLN A 1 96 ? -10.121 -18.141 -5.041 1.00 97.62 96 GLN A O 1
ATOM 717 N N . LEU A 1 97 ? -9.223 -16.477 -3.824 1.00 97.25 97 LEU A N 1
ATOM 718 C CA . LEU A 1 97 ? -7.905 -17.093 -3.652 1.00 97.25 97 LEU A CA 1
ATOM 719 C C . LEU A 1 97 ? -7.875 -18.147 -2.545 1.00 97.25 97 LEU A C 1
ATOM 721 O O . LEU A 1 97 ? -7.000 -19.012 -2.568 1.00 97.25 97 LEU A O 1
ATOM 725 N N . VAL A 1 98 ? -8.821 -18.121 -1.597 1.00 98.06 98 VAL A N 1
ATOM 726 C CA . VAL A 1 98 ? -8.806 -19.017 -0.426 1.00 98.06 98 VAL A CA 1
ATOM 727 C C . VAL A 1 98 ? -8.694 -20.496 -0.827 1.00 98.06 98 VAL A C 1
ATOM 729 O O . VAL A 1 98 ? -7.767 -21.150 -0.354 1.00 98.06 98 VAL A O 1
ATOM 732 N N . PRO A 1 99 ? -9.517 -21.046 -1.746 1.00 97.56 99 PRO A N 1
ATOM 733 C CA . PRO A 1 99 ? -9.416 -22.460 -2.116 1.00 97.56 99 PRO A CA 1
ATOM 734 C C . PRO A 1 99 ? -8.091 -22.818 -2.803 1.00 97.56 99 PRO A C 1
ATOM 736 O O . PRO A 1 99 ? -7.644 -23.960 -2.729 1.00 97.56 99 PRO A O 1
ATOM 739 N N . MET A 1 100 ? -7.483 -21.871 -3.523 1.00 97.19 100 MET A N 1
ATOM 740 C CA . MET A 1 100 ? -6.212 -22.075 -4.226 1.00 97.19 100 MET A CA 1
ATOM 741 C C . MET A 1 100 ? -5.042 -22.085 -3.240 1.00 97.19 100 MET A C 1
ATOM 743 O O . MET A 1 100 ? -4.188 -22.966 -3.315 1.00 97.19 100 MET A O 1
ATOM 747 N N . LEU A 1 101 ? -5.044 -21.149 -2.289 1.00 96.25 101 LEU A N 1
ATOM 748 C CA . LEU A 1 101 ? -4.063 -21.072 -1.209 1.00 96.25 101 LEU A CA 1
ATOM 749 C C . LEU A 1 101 ? -4.155 -22.266 -0.262 1.00 96.25 101 LEU A C 1
ATOM 751 O O . LEU A 1 101 ? -3.125 -22.766 0.174 1.00 96.25 101 LEU A O 1
ATOM 755 N N . GLU A 1 102 ? -5.364 -22.754 0.010 1.00 95.94 102 GLU A N 1
ATOM 756 C CA . GLU A 1 102 ? -5.584 -23.975 0.784 1.00 95.94 102 GLU A CA 1
ATOM 757 C C . GLU A 1 102 ? -4.946 -25.197 0.109 1.00 95.94 102 GLU A C 1
ATOM 759 O O . GLU A 1 102 ? -4.133 -25.888 0.718 1.00 95.94 102 GLU A O 1
ATOM 764 N N . ARG A 1 103 ? -5.182 -25.400 -1.195 1.00 95.50 103 ARG A N 1
ATOM 765 C CA . ARG A 1 103 ? -4.515 -26.484 -1.940 1.00 95.50 103 ARG A CA 1
ATOM 766 C C . ARG A 1 103 ? -2.995 -26.334 -1.968 1.00 95.50 103 ARG A C 1
ATOM 768 O O . ARG A 1 103 ? -2.283 -27.320 -1.818 1.00 95.50 103 ARG A O 1
ATOM 775 N N . ALA A 1 104 ? -2.489 -25.112 -2.142 1.00 94.75 104 ALA A N 1
ATOM 776 C CA . ALA A 1 104 ? -1.052 -24.855 -2.088 1.00 94.75 104 ALA A CA 1
ATOM 777 C C . ALA A 1 104 ? -0.473 -25.159 -0.694 1.00 94.75 104 ALA A C 1
ATOM 779 O O . ALA A 1 104 ? 0.596 -25.761 -0.594 1.00 94.75 104 ALA A O 1
ATOM 780 N N . ARG A 1 105 ? -1.197 -24.810 0.381 1.00 92.94 105 ARG A N 1
ATOM 781 C CA . ARG A 1 105 ? -0.835 -25.156 1.763 1.00 92.94 105 ARG A CA 1
ATOM 782 C C . ARG A 1 105 ? -0.724 -26.663 1.938 1.00 92.94 105 ARG A C 1
ATOM 784 O O . ARG A 1 105 ? 0.244 -27.115 2.548 1.00 92.94 105 ARG A O 1
ATOM 791 N N . ASP A 1 106 ? -1.687 -27.417 1.419 1.00 90.62 106 ASP A N 1
ATOM 792 C CA . ASP A 1 106 ? -1.702 -28.876 1.515 1.00 90.62 106 ASP A CA 1
ATOM 793 C C . ASP A 1 106 ? -0.495 -29.476 0.787 1.00 90.62 106 ASP A C 1
ATOM 795 O O . ASP A 1 106 ? 0.295 -30.186 1.406 1.00 90.62 106 ASP A O 1
ATOM 799 N N . SER A 1 107 ? -0.256 -29.084 -0.470 1.00 92.19 107 SER A N 1
ATOM 800 C CA . SER A 1 107 ? 0.894 -29.570 -1.247 1.00 92.19 107 SER A CA 1
ATOM 801 C C . SER A 1 107 ? 2.243 -29.257 -0.590 1.00 92.19 107 SER A C 1
ATOM 803 O O . SER A 1 107 ? 3.137 -30.100 -0.577 1.00 92.19 107 SER A O 1
ATOM 805 N N . ILE A 1 108 ? 2.418 -28.066 -0.008 1.00 91.00 108 ILE A N 1
ATOM 806 C CA . ILE A 1 108 ? 3.671 -27.731 0.689 1.00 91.00 108 ILE A CA 1
ATOM 807 C C . ILE A 1 108 ? 3.778 -28.482 2.022 1.00 91.00 108 ILE A C 1
ATOM 809 O O . ILE A 1 108 ? 4.864 -28.927 2.385 1.00 91.00 108 ILE A O 1
ATOM 813 N N . SER A 1 109 ? 2.664 -28.685 2.730 1.00 87.19 109 SER A N 1
ATOM 814 C CA . SER A 1 109 ? 2.643 -29.478 3.968 1.00 87.19 109 SER A CA 1
ATOM 815 C C . SER A 1 109 ? 3.020 -30.945 3.726 1.00 87.19 109 SER A C 1
ATOM 817 O O . SER A 1 109 ? 3.646 -31.562 4.589 1.00 87.19 109 SER A O 1
ATOM 819 N N . GLU A 1 110 ? 2.658 -31.501 2.567 1.00 86.88 110 GLU A N 1
ATOM 820 C CA . GLU A 1 110 ? 3.079 -32.838 2.130 1.00 86.88 110 GLU A CA 1
ATOM 821 C C . GLU A 1 110 ? 4.590 -32.903 1.887 1.00 86.88 110 GLU A C 1
ATOM 823 O O . GLU A 1 110 ? 5.247 -33.822 2.379 1.00 86.88 110 GLU A O 1
ATOM 828 N N . MET A 1 111 ? 5.158 -31.900 1.204 1.00 86.56 111 MET A N 1
ATOM 829 C CA . MET A 1 111 ? 6.606 -31.805 0.972 1.00 86.56 111 MET A CA 1
ATOM 830 C C . MET A 1 111 ? 7.413 -31.683 2.271 1.00 86.56 111 MET A C 1
ATOM 832 O O . MET A 1 111 ? 8.498 -32.250 2.366 1.00 86.56 111 MET A O 1
ATOM 836 N N . ASP A 1 112 ? 6.879 -30.993 3.284 1.00 77.88 112 ASP A N 1
ATOM 837 C CA . ASP A 1 112 ? 7.518 -30.828 4.602 1.00 77.88 112 ASP A CA 1
ATOM 838 C C . ASP A 1 112 ? 7.518 -32.127 5.439 1.00 77.88 112 ASP A C 1
ATOM 840 O O . ASP A 1 112 ? 7.959 -32.156 6.588 1.00 77.88 112 ASP A O 1
ATOM 844 N N . GLY A 1 113 ? 6.998 -33.233 4.891 1.00 67.69 113 GLY A N 1
ATOM 845 C CA . GLY A 1 113 ? 7.073 -34.546 5.523 1.00 67.69 113 GLY A CA 1
ATOM 846 C C . GLY A 1 113 ? 6.220 -34.670 6.785 1.00 67.69 113 GLY A C 1
ATOM 847 O O . GLY A 1 113 ? 6.442 -35.585 7.581 1.00 67.69 113 GLY A O 1
ATOM 848 N N . ALA A 1 114 ? 5.204 -33.814 6.969 1.00 60.41 114 ALA A N 1
ATOM 849 C CA . ALA A 1 114 ? 4.279 -33.876 8.110 1.00 60.41 114 ALA A CA 1
ATOM 850 C C . ALA A 1 114 ? 3.594 -35.258 8.265 1.00 60.41 114 ALA A C 1
ATOM 852 O O . ALA A 1 114 ? 3.092 -35.596 9.341 1.00 60.41 114 ALA A O 1
ATOM 853 N N . GLN A 1 115 ? 3.614 -36.074 7.205 1.00 51.06 115 GLN A N 1
ATOM 854 C CA . GLN A 1 115 ? 3.078 -37.432 7.145 1.00 51.06 115 GLN A CA 1
ATOM 855 C C . GLN A 1 115 ? 4.061 -38.533 7.615 1.00 51.06 115 GLN A C 1
ATOM 857 O O . GLN A 1 115 ? 3.612 -39.626 7.946 1.00 51.06 115 GLN A O 1
ATOM 862 N N . LEU A 1 116 ? 5.375 -38.279 7.715 1.00 49.41 116 LEU A N 1
ATOM 863 C CA . LEU A 1 116 ? 6.400 -39.334 7.867 1.00 49.41 116 LEU A CA 1
ATOM 864 C C . LEU A 1 116 ? 6.746 -39.751 9.308 1.00 49.41 116 LEU A C 1
ATOM 866 O O . LEU A 1 116 ? 7.496 -40.699 9.501 1.00 49.41 116 LEU A O 1
ATOM 870 N N . LEU A 1 117 ? 6.201 -39.109 10.344 1.00 46.16 117 LEU A N 1
ATOM 871 C CA . LEU A 1 117 ? 6.603 -39.404 11.733 1.00 46.16 117 LEU A CA 1
ATOM 872 C C . LEU A 1 117 ? 5.734 -40.468 12.450 1.00 46.16 117 LEU A C 1
ATOM 874 O O . LEU A 1 117 ? 5.683 -40.474 13.678 1.00 46.16 117 LEU A O 1
ATOM 878 N N . GLN A 1 118 ? 4.843 -41.215 11.772 1.00 46.38 118 GLN A N 1
ATOM 879 C CA . GLN A 1 118 ? 3.945 -42.226 12.407 1.00 46.38 118 GLN A CA 1
ATOM 880 C C . GLN A 1 118 ? 4.500 -43.658 12.294 1.00 46.38 118 GLN A C 1
ATOM 882 O O . GLN A 1 118 ? 3.742 -44.614 12.177 1.00 46.38 118 GLN A O 1
ATOM 887 N N . GLN A 1 119 ? 5.815 -43.833 12.330 1.00 42.78 119 GLN A N 1
ATOM 888 C CA . GLN A 1 119 ? 6.403 -45.144 12.583 1.00 42.78 119 GLN A CA 1
ATOM 889 C C . GLN A 1 119 ? 7.243 -45.021 13.836 1.00 42.78 119 GLN A C 1
ATOM 891 O O . GLN A 1 119 ? 8.365 -44.551 13.763 1.00 42.78 119 GLN A O 1
ATOM 896 N N . ASP A 1 120 ? 6.593 -45.266 14.969 1.00 41.91 120 ASP A N 1
ATOM 897 C CA . ASP A 1 120 ? 7.112 -45.953 16.154 1.00 41.91 120 ASP A CA 1
ATOM 898 C C . ASP A 1 120 ? 5.944 -45.986 17.164 1.00 41.91 120 ASP A C 1
ATOM 900 O O . ASP A 1 120 ? 5.321 -44.958 17.420 1.00 41.91 120 ASP A O 1
ATOM 904 N N . ASP A 1 121 ? 5.608 -47.181 17.664 1.00 46.44 121 ASP A N 1
ATOM 905 C CA . ASP A 1 121 ? 4.525 -47.523 18.618 1.00 46.44 121 ASP A CA 1
ATOM 906 C C . ASP A 1 121 ? 3.134 -47.931 18.086 1.00 46.44 121 ASP A C 1
ATOM 908 O O . ASP A 1 121 ? 2.102 -47.519 18.618 1.00 46.44 121 ASP A O 1
ATOM 912 N N . ALA A 1 122 ? 3.065 -48.863 17.126 1.00 42.00 122 ALA A N 1
ATOM 913 C CA . ALA A 1 122 ? 1.857 -49.687 16.973 1.00 42.00 122 ALA A CA 1
ATOM 914 C C . ALA A 1 122 ? 2.152 -51.109 16.467 1.00 42.00 122 ALA A C 1
ATOM 916 O O . ALA A 1 122 ? 1.859 -51.471 15.330 1.00 42.00 122 ALA A O 1
ATOM 917 N N . THR A 1 123 ? 2.667 -51.960 17.352 1.00 42.31 123 THR A N 1
ATOM 918 C CA . THR A 1 123 ? 2.336 -53.387 17.313 1.00 42.31 123 THR A CA 1
ATOM 919 C C . THR A 1 123 ? 0.867 -53.549 17.710 1.00 42.31 123 THR A C 1
ATOM 921 O O . THR A 1 123 ? 0.538 -53.676 18.886 1.00 42.31 123 THR A O 1
ATOM 924 N N . ASN A 1 124 ? -0.042 -53.519 16.738 1.00 38.59 124 ASN A N 1
ATOM 925 C CA . ASN A 1 124 ? -1.316 -54.223 16.870 1.00 38.59 124 ASN A CA 1
ATOM 926 C C . ASN A 1 124 ? -1.936 -54.462 15.494 1.00 38.59 124 ASN A C 1
ATOM 928 O O . ASN A 1 124 ? -2.510 -53.571 14.871 1.00 38.59 124 ASN A O 1
ATOM 932 N N . GLU A 1 125 ? -1.778 -55.696 15.030 1.00 44.69 125 GLU A N 1
ATOM 933 C CA . GLU A 1 125 ? -2.483 -56.245 13.883 1.00 44.69 125 GLU A CA 1
ATOM 934 C C . GLU A 1 125 ? -3.984 -56.367 14.187 1.00 44.69 125 GLU A C 1
ATOM 936 O O . GLU A 1 125 ? -4.375 -56.697 15.309 1.00 44.69 125 GLU A O 1
ATOM 941 N N . ASN A 1 126 ? -4.784 -56.168 13.132 1.00 42.75 126 ASN A N 1
ATOM 942 C CA . ASN A 1 126 ? -6.207 -56.497 12.942 1.00 42.75 126 ASN A CA 1
ATOM 943 C C . ASN A 1 126 ? -7.150 -55.287 12.833 1.00 42.75 126 ASN A C 1
ATOM 945 O O . ASN A 1 126 ? -7.734 -54.839 13.819 1.00 42.75 126 ASN A O 1
ATOM 949 N N . ASN A 1 127 ? -7.398 -54.836 11.597 1.00 36.94 127 ASN A N 1
ATOM 950 C CA . ASN A 1 127 ? -8.730 -54.954 10.984 1.00 36.94 127 ASN A CA 1
ATOM 951 C C . ASN A 1 127 ? -8.784 -54.384 9.557 1.00 36.94 127 ASN A C 1
ATOM 953 O O . ASN A 1 127 ? -8.366 -53.260 9.287 1.00 36.94 127 ASN A O 1
ATOM 957 N N . ASP A 1 128 ? -9.401 -55.174 8.683 1.00 44.53 128 ASP A N 1
ATOM 958 C CA . ASP A 1 128 ? -9.822 -54.844 7.327 1.00 44.53 128 ASP A CA 1
ATOM 959 C C . ASP A 1 128 ? -10.869 -53.715 7.279 1.00 44.53 128 ASP A C 1
ATOM 961 O O . ASP A 1 128 ? -11.906 -53.801 7.944 1.00 44.53 128 ASP A O 1
ATOM 965 N N . LYS A 1 129 ? -10.623 -52.703 6.425 1.00 34.94 129 LYS A N 1
ATOM 966 C CA . LYS A 1 129 ? -11.559 -52.028 5.481 1.00 34.94 129 LYS A CA 1
ATOM 967 C C . LYS A 1 129 ? -10.998 -50.666 5.024 1.00 34.94 129 LYS A C 1
ATOM 969 O O . LYS A 1 129 ? -10.462 -49.930 5.852 1.00 34.94 129 LYS A O 1
ATOM 974 N N . PRO A 1 130 ? -11.175 -50.259 3.748 1.00 34.97 130 PRO A N 1
ATOM 975 C CA . PRO A 1 130 ? -10.750 -48.945 3.281 1.00 34.97 130 PRO A CA 1
ATOM 976 C C . PRO A 1 130 ? -11.774 -47.902 3.741 1.00 34.97 130 PRO A C 1
ATOM 978 O O . PRO A 1 130 ? -12.821 -47.706 3.127 1.00 34.97 130 PRO A O 1
ATOM 981 N N . ASN A 1 131 ? -11.491 -47.258 4.868 1.00 33.06 131 ASN A N 1
ATOM 982 C CA . ASN A 1 131 ? -12.265 -46.126 5.347 1.00 33.06 131 ASN A CA 1
ATOM 983 C C . ASN A 1 131 ? -11.623 -44.847 4.788 1.00 33.06 131 ASN A C 1
ATOM 985 O O . ASN A 1 131 ? -10.551 -44.451 5.239 1.00 33.06 131 ASN A O 1
ATOM 989 N N . HIS A 1 132 ? -12.265 -44.191 3.815 1.00 41.28 132 HIS A N 1
ATOM 990 C CA . HIS A 1 132 ? -11.882 -42.863 3.296 1.00 41.28 132 HIS A CA 1
ATOM 991 C C . HIS A 1 132 ? -12.182 -41.737 4.304 1.00 41.28 132 HIS A C 1
ATOM 993 O O . HIS A 1 132 ? -12.694 -40.676 3.962 1.00 41.28 132 HIS A O 1
ATOM 999 N N . ASN A 1 133 ? -11.866 -41.971 5.573 1.00 34.62 133 ASN A N 1
ATOM 1000 C CA . ASN A 1 133 ? -12.059 -41.019 6.647 1.00 34.62 133 ASN A CA 1
ATOM 1001 C C . ASN A 1 133 ? -10.730 -40.881 7.394 1.00 34.62 133 ASN A C 1
ATOM 1003 O O . ASN A 1 133 ? -10.504 -41.508 8.427 1.00 34.62 133 ASN A O 1
ATOM 1007 N N . CYS A 1 134 ? -9.827 -40.066 6.841 1.00 36.41 134 CYS A N 1
ATOM 1008 C CA . CYS A 1 134 ? -8.541 -39.715 7.450 1.00 36.41 134 CYS A CA 1
ATOM 1009 C C . CYS A 1 134 ? -8.745 -38.708 8.600 1.00 36.41 134 CYS A C 1
ATOM 1011 O O . CYS A 1 134 ? -8.197 -37.609 8.612 1.00 36.41 134 CYS A O 1
ATOM 1013 N N . GLY A 1 135 ? -9.575 -39.079 9.575 1.00 36.56 135 GLY A N 1
ATOM 1014 C CA . GLY A 1 135 ? -9.729 -38.400 10.855 1.00 36.56 135 GLY A CA 1
ATOM 1015 C C . GLY A 1 135 ? -8.663 -38.889 11.829 1.00 36.56 135 GLY A C 1
ATOM 1016 O O . GLY A 1 135 ? -8.933 -39.727 12.679 1.00 36.56 135 GLY A O 1
ATOM 1017 N N . GLY A 1 136 ? -7.445 -38.374 11.679 1.00 33.75 136 GLY A N 1
ATOM 1018 C CA . GLY A 1 136 ? -6.296 -38.674 12.542 1.00 33.75 136 GLY A CA 1
ATOM 1019 C C . GLY A 1 136 ? -5.140 -37.702 12.299 1.00 33.75 136 GLY A C 1
ATOM 1020 O O . GLY A 1 136 ? -3.984 -38.104 12.218 1.00 33.75 136 GLY A O 1
ATOM 1021 N N . GLY A 1 137 ? -5.458 -36.426 12.061 1.00 36.03 137 GLY A N 1
ATOM 1022 C CA . GLY A 1 137 ? -4.520 -35.445 11.514 1.00 36.03 137 GLY A CA 1
ATOM 1023 C C . GLY A 1 137 ? -3.482 -34.967 12.527 1.00 36.03 137 GLY A C 1
ATOM 1024 O O . GLY A 1 137 ? -3.805 -34.259 13.484 1.00 36.03 137 GLY A O 1
ATOM 1025 N N . ARG A 1 138 ? -2.204 -35.269 12.284 1.00 47.19 138 ARG A N 1
ATOM 1026 C CA . ARG A 1 138 ? -1.126 -34.447 12.844 1.00 47.19 138 ARG A CA 1
ATOM 1027 C C . ARG A 1 138 ? -1.177 -33.054 12.224 1.00 47.19 138 ARG A C 1
ATOM 1029 O O . ARG A 1 138 ? -1.453 -32.892 11.041 1.00 47.19 138 ARG A O 1
ATOM 1036 N N . LYS A 1 139 ? -0.940 -32.040 13.057 1.00 55.19 139 LYS A N 1
ATOM 1037 C CA . LYS A 1 139 ? -1.031 -30.624 12.682 1.00 55.19 139 LYS A CA 1
ATOM 1038 C C . LYS A 1 139 ? 0.099 -30.273 11.711 1.00 55.19 139 LYS A C 1
ATOM 1040 O O . LYS A 1 139 ? 1.259 -30.427 12.085 1.00 55.19 139 LYS A O 1
ATOM 1045 N N . SER A 1 140 ? -0.241 -29.765 10.523 1.00 66.50 140 SER A N 1
ATOM 1046 C CA . SER A 1 140 ? 0.723 -29.157 9.594 1.00 66.50 140 SER A CA 1
ATOM 1047 C C . SER A 1 140 ? 1.644 -28.165 10.326 1.00 66.50 140 SER A C 1
ATOM 1049 O O . SER A 1 140 ? 1.209 -27.432 11.226 1.00 66.50 140 SER A O 1
ATOM 1051 N N . LEU A 1 141 ? 2.928 -28.151 9.950 1.00 71.62 141 LEU A N 1
ATOM 1052 C CA . LEU A 1 141 ? 3.909 -27.175 10.435 1.00 71.62 141 LEU A CA 1
ATOM 1053 C C . LEU A 1 141 ? 3.659 -25.770 9.859 1.00 71.62 141 LEU A C 1
ATOM 1055 O O . LEU A 1 141 ? 4.097 -24.783 10.458 1.00 71.62 141 LEU A O 1
ATOM 1059 N N . LEU A 1 142 ? 2.904 -25.676 8.758 1.00 84.69 142 LEU A N 1
ATOM 1060 C CA . LEU A 1 142 ? 2.425 -24.434 8.154 1.00 84.69 142 LEU A CA 1
ATOM 1061 C C . LEU A 1 142 ? 1.145 -23.964 8.843 1.00 84.69 142 LEU A C 1
ATOM 1063 O O . LEU A 1 142 ? 0.027 -24.101 8.345 1.00 84.69 142 LEU A O 1
ATOM 1067 N N . ARG A 1 143 ? 1.319 -23.393 10.033 1.00 89.00 143 ARG A N 1
ATOM 1068 C CA . ARG A 1 143 ? 0.223 -22.800 10.796 1.00 89.00 143 ARG A CA 1
ATOM 1069 C C . ARG A 1 143 ? -0.106 -21.420 10.249 1.00 89.00 143 ARG A C 1
ATOM 1071 O O . ARG A 1 143 ? 0.653 -20.484 10.464 1.00 89.00 143 ARG A O 1
ATOM 1078 N N . LEU A 1 144 ? -1.250 -21.297 9.590 1.00 94.56 144 LEU A N 1
ATOM 1079 C CA . LEU A 1 144 ? -1.789 -20.031 9.100 1.00 94.56 144 LEU A CA 1
ATOM 1080 C C . LEU A 1 144 ? -3.315 -20.083 9.050 1.00 94.56 144 LEU A C 1
ATOM 1082 O O . LEU A 1 144 ? -3.888 -21.147 8.808 1.00 94.56 144 LEU A O 1
ATOM 1086 N N . ASN A 1 145 ? -3.953 -18.931 9.240 1.00 97.31 145 ASN A N 1
ATOM 1087 C CA . ASN A 1 145 ? -5.387 -18.761 9.018 1.00 97.31 145 ASN A CA 1
ATOM 1088 C C . ASN A 1 145 ? -5.599 -18.005 7.704 1.00 97.31 145 ASN A C 1
ATOM 1090 O O . ASN A 1 145 ? -4.966 -16.970 7.501 1.00 97.31 145 ASN A O 1
ATOM 1094 N N . LEU A 1 146 ? -6.492 -18.493 6.843 1.00 98.12 146 LEU A N 1
ATOM 1095 C CA . LEU A 1 146 ? -6.932 -17.785 5.639 1.00 98.12 146 LEU A CA 1
ATOM 1096 C C . LEU A 1 146 ? -8.331 -17.224 5.874 1.00 98.12 146 LEU A C 1
ATOM 1098 O O . LEU A 1 146 ? -9.233 -17.948 6.291 1.00 98.12 146 LEU A O 1
ATOM 1102 N N . VAL A 1 147 ? -8.502 -15.937 5.596 1.00 98.56 147 VAL A N 1
ATOM 1103 C CA . VAL A 1 147 ? -9.787 -15.244 5.640 1.00 98.56 147 VAL A CA 1
ATOM 1104 C C . VAL A 1 147 ? -10.031 -14.645 4.263 1.00 98.56 147 VAL A C 1
ATOM 1106 O O . VAL A 1 147 ? -9.258 -13.810 3.797 1.00 98.56 147 VAL A O 1
ATOM 1109 N N . GLY A 1 148 ? -11.094 -15.100 3.601 1.00 98.62 148 GLY A N 1
ATOM 1110 C CA . GLY A 1 148 ? -11.540 -14.518 2.341 1.00 98.62 148 GLY A CA 1
ATOM 1111 C C . GLY A 1 148 ? -12.203 -13.168 2.583 1.00 98.62 148 GLY A C 1
ATOM 1112 O O . GLY A 1 148 ? -13.041 -13.058 3.474 1.00 98.62 148 GLY A O 1
ATOM 1113 N N . VAL A 1 149 ? -11.819 -12.167 1.799 1.00 98.69 149 VAL A N 1
ATOM 1114 C CA . VAL A 1 149 ? -12.287 -10.784 1.912 1.00 98.69 149 VAL A CA 1
ATOM 1115 C C . VAL A 1 149 ? -12.973 -10.354 0.622 1.00 98.69 149 VAL A C 1
ATOM 1117 O O . VAL A 1 149 ? -12.508 -10.661 -0.482 1.00 98.69 149 VAL A O 1
ATOM 1120 N N . HIS A 1 150 ? -14.077 -9.632 0.772 1.00 97.88 150 HIS A N 1
ATOM 1121 C CA . HIS A 1 150 ? -14.829 -8.987 -0.292 1.00 97.88 150 HIS A CA 1
ATOM 1122 C C . HIS A 1 150 ? -14.654 -7.459 -0.250 1.00 97.88 150 HIS A C 1
ATOM 1124 O O . HIS A 1 150 ? -14.402 -6.884 0.812 1.00 97.88 150 HIS A O 1
ATOM 1130 N N . PRO A 1 151 ? -14.825 -6.761 -1.388 1.00 95.44 151 PRO A N 1
ATOM 1131 C CA . PRO A 1 151 ? -14.964 -5.309 -1.384 1.00 95.44 151 PRO A CA 1
ATOM 1132 C C . PRO A 1 151 ? -16.071 -4.852 -0.425 1.00 95.44 151 PRO A C 1
ATOM 1134 O O . PRO A 1 151 ? -17.182 -5.377 -0.469 1.00 95.44 151 PRO A O 1
ATOM 1137 N N . GLY A 1 152 ? -15.781 -3.851 0.407 1.00 94.56 152 GLY A N 1
ATOM 1138 C CA . GLY A 1 152 ? -16.707 -3.309 1.403 1.00 94.56 152 GLY A CA 1
ATOM 1139 C C . GLY A 1 152 ? -16.619 -3.961 2.785 1.00 94.56 152 GLY A C 1
ATOM 1140 O O . GLY A 1 152 ? -17.181 -3.410 3.732 1.00 94.56 152 GLY A O 1
ATOM 1141 N N . ASP A 1 153 ? -15.898 -5.076 2.930 1.00 97.94 153 ASP A N 1
ATOM 1142 C CA . ASP A 1 153 ? -15.681 -5.695 4.237 1.00 97.94 153 ASP A CA 1
ATOM 1143 C C . ASP A 1 153 ? -14.893 -4.765 5.168 1.00 97.94 153 ASP A C 1
ATOM 1145 O O . ASP A 1 153 ? -13.923 -4.114 4.769 1.00 97.94 153 ASP A O 1
ATOM 1149 N N . GLU A 1 154 ? -15.279 -4.758 6.443 1.00 97.94 154 GLU A N 1
ATOM 1150 C CA . GLU A 1 154 ? -14.530 -4.124 7.523 1.00 97.94 154 GLU A CA 1
ATOM 1151 C C . GLU A 1 154 ? -14.038 -5.191 8.505 1.00 97.94 154 GLU A C 1
ATOM 1153 O O . GLU A 1 154 ? -14.821 -5.904 9.136 1.00 97.94 154 GLU A O 1
ATOM 1158 N N . ILE A 1 155 ? -12.721 -5.271 8.667 1.00 98.00 155 ILE A N 1
ATOM 1159 C CA . ILE A 1 155 ? -12.048 -6.204 9.561 1.00 98.00 155 ILE A CA 1
ATOM 1160 C C . ILE A 1 155 ? -11.548 -5.441 10.784 1.00 98.00 155 ILE A C 1
ATOM 1162 O O . ILE A 1 155 ? -10.646 -4.614 10.678 1.00 98.00 155 ILE A O 1
ATOM 1166 N N . VAL A 1 156 ? -12.083 -5.747 11.966 1.00 96.62 156 VAL A N 1
ATOM 1167 C CA . VAL A 1 156 ? -11.584 -5.200 13.239 1.00 96.62 156 VAL A CA 1
ATOM 1168 C C . VAL A 1 156 ? -10.535 -6.141 13.828 1.00 96.62 156 VAL A C 1
ATOM 1170 O O . VAL A 1 156 ? -10.819 -7.310 14.091 1.00 96.62 156 VAL A O 1
ATOM 1173 N N . LEU A 1 157 ? -9.324 -5.634 14.070 1.00 94.44 157 LEU A N 1
ATOM 1174 C CA . LEU A 1 157 ? -8.213 -6.439 14.576 1.00 94.44 157 LEU A CA 1
ATOM 1175 C C . LEU A 1 157 ? -8.313 -6.660 16.101 1.00 94.44 157 LEU A C 1
ATOM 1177 O O . LEU A 1 157 ? -8.638 -5.733 16.848 1.00 94.44 157 LEU A O 1
ATOM 1181 N N . PRO A 1 158 ? -8.029 -7.879 16.601 1.00 84.50 158 PRO A N 1
ATOM 1182 C CA . PRO A 1 158 ? -8.352 -8.270 17.973 1.00 84.50 158 PRO A CA 1
ATOM 1183 C C . PRO A 1 158 ? -7.438 -7.698 19.075 1.00 84.50 158 PRO A C 1
ATOM 1185 O O . PRO A 1 158 ? -7.918 -7.545 20.199 1.00 84.50 158 PRO A O 1
ATOM 1188 N N . LYS A 1 159 ? -6.143 -7.424 18.827 1.00 74.12 159 LYS A N 1
ATOM 1189 C CA . LYS A 1 159 ? -5.162 -6.943 19.836 1.00 74.12 159 LYS A CA 1
ATOM 1190 C C . LYS A 1 159 ? -3.918 -6.315 19.190 1.00 74.12 159 LYS A C 1
ATOM 1192 O O . LYS A 1 159 ? -3.521 -6.854 18.165 1.00 74.12 159 LYS A O 1
ATOM 1197 N N . PRO A 1 160 ? -3.230 -5.349 19.847 1.00 66.06 160 PRO A N 1
ATOM 1198 C CA . PRO A 1 160 ? -3.579 -4.748 21.128 1.00 66.06 160 PRO A CA 1
ATOM 1199 C C . PRO A 1 160 ? -4.563 -3.587 20.966 1.00 66.06 160 PRO A C 1
ATOM 1201 O O . PRO A 1 160 ? -4.584 -2.894 19.954 1.00 66.06 160 PRO A O 1
ATOM 1204 N N . THR A 1 161 ? -5.375 -3.384 22.000 1.00 65.88 161 THR A N 1
ATOM 1205 C CA . THR A 1 161 ? -6.156 -2.159 22.156 1.00 65.88 161 THR A CA 1
ATOM 1206 C C . THR A 1 161 ? -5.194 -1.006 22.410 1.00 65.88 161 THR A C 1
ATOM 1208 O O . THR A 1 161 ? -4.349 -1.093 23.303 1.00 65.88 161 THR A O 1
ATOM 1211 N N . LEU A 1 162 ? -5.332 0.059 21.632 1.00 80.19 162 LEU A N 1
ATOM 1212 C CA . LEU A 1 162 ? -4.518 1.260 21.759 1.00 80.19 162 LEU A CA 1
ATOM 1213 C C . LEU A 1 162 ? -4.943 2.085 22.982 1.00 80.19 162 LEU A C 1
ATOM 1215 O O . LEU A 1 162 ? -5.961 1.807 23.633 1.00 80.19 162 LEU A O 1
ATOM 1219 N N . ASN A 1 163 ? -4.164 3.117 23.304 1.00 76.00 163 ASN A N 1
ATOM 1220 C CA . ASN A 1 163 ? -4.495 4.026 24.398 1.00 76.00 163 ASN A CA 1
ATOM 1221 C C . ASN A 1 163 ? -5.912 4.601 24.213 1.00 76.00 163 ASN A C 1
ATOM 1223 O O . ASN A 1 163 ? -6.365 4.880 23.103 1.00 76.00 163 ASN A O 1
ATOM 1227 N N . GLY A 1 164 ? -6.655 4.724 25.316 1.00 78.00 164 GLY A N 1
ATOM 1228 C CA . GLY A 1 164 ? -8.044 5.193 25.273 1.00 78.00 164 GLY A CA 1
ATOM 1229 C C . GLY A 1 164 ? -9.054 4.189 24.701 1.00 78.00 164 GLY A C 1
ATOM 1230 O O . GLY A 1 164 ? -10.205 4.555 24.476 1.00 78.00 164 GLY A O 1
ATOM 1231 N N . GLY A 1 165 ? -8.673 2.925 24.484 1.00 85.00 165 GLY A N 1
ATOM 1232 C CA . GLY A 1 165 ? -9.601 1.891 24.017 1.00 85.00 165 GLY A CA 1
ATOM 1233 C C . GLY A 1 165 ? -9.713 1.775 22.494 1.00 85.00 165 GLY A C 1
ATOM 1234 O O . GLY A 1 165 ? -10.651 1.134 22.018 1.00 85.00 165 GLY A O 1
ATOM 1235 N N . GLY A 1 166 ? -8.799 2.401 21.744 1.00 88.62 166 GLY A N 1
ATOM 1236 C CA . GLY A 1 166 ? -8.802 2.402 20.282 1.00 88.62 166 GLY A CA 1
ATOM 1237 C C . GLY A 1 166 ? -8.659 0.997 19.697 1.00 88.62 166 GLY A C 1
ATOM 1238 O O . GLY A 1 166 ? -7.831 0.201 20.149 1.00 88.62 166 GLY A O 1
ATOM 1239 N N . LYS A 1 167 ? -9.478 0.688 18.692 1.00 91.19 167 LYS A N 1
ATOM 1240 C CA . LYS A 1 167 ? -9.433 -0.563 17.931 1.00 91.19 167 LYS A CA 1
ATOM 1241 C C . LYS A 1 167 ? -9.006 -0.282 16.503 1.00 91.19 167 LYS A C 1
ATOM 1243 O O . LYS A 1 167 ? -9.606 0.563 15.844 1.00 91.19 167 LYS A O 1
ATOM 1248 N N . VAL A 1 168 ? -8.014 -1.023 16.029 1.00 94.19 168 VAL A N 1
ATOM 1249 C CA . VAL A 1 168 ? -7.583 -0.962 14.633 1.00 94.19 168 VAL A CA 1
ATOM 1250 C C . VAL A 1 168 ? -8.613 -1.677 13.765 1.00 94.19 168 VAL A C 1
ATOM 1252 O O . VAL A 1 168 ? -9.047 -2.781 14.103 1.00 94.19 168 VAL A O 1
ATOM 1255 N N . PHE A 1 169 ? -8.995 -1.061 12.654 1.00 96.38 169 PHE A N 1
ATOM 1256 C CA . PHE A 1 169 ? -9.813 -1.688 11.625 1.00 96.38 169 PHE A CA 1
ATOM 1257 C C . PHE A 1 169 ? -9.180 -1.508 10.248 1.00 96.38 169 PHE A C 1
ATOM 1259 O O . PHE A 1 169 ? -8.401 -0.581 10.023 1.00 96.38 169 PHE A O 1
ATOM 1266 N N . VAL A 1 170 ? -9.537 -2.401 9.330 1.00 98.19 170 VAL A N 1
ATOM 1267 C CA . VAL A 1 170 ? -9.127 -2.359 7.929 1.00 98.19 170 VAL A CA 1
ATOM 1268 C C . VAL A 1 170 ? -10.362 -2.518 7.053 1.00 98.19 170 VAL A C 1
ATOM 1270 O O . VAL A 1 170 ? -11.113 -3.475 7.228 1.00 98.19 170 VAL A O 1
ATOM 1273 N N . ARG A 1 171 ? -10.588 -1.583 6.130 1.00 98.38 171 ARG A N 1
ATOM 1274 C CA . ARG A 1 171 ? -11.664 -1.649 5.133 1.00 98.38 171 ARG A CA 1
ATOM 1275 C C . ARG A 1 171 ? -11.111 -2.062 3.787 1.00 98.38 171 ARG A C 1
ATOM 1277 O O . ARG A 1 171 ? -10.171 -1.437 3.306 1.00 98.38 171 ARG A O 1
ATOM 1284 N N . ALA A 1 172 ? -11.706 -3.079 3.183 1.00 98.31 172 ALA A N 1
ATOM 1285 C CA . ALA A 1 172 ? -11.370 -3.496 1.833 1.00 98.31 172 ALA A CA 1
ATOM 1286 C C . ALA A 1 172 ? -12.194 -2.714 0.803 1.00 98.31 172 ALA A C 1
ATOM 1288 O O . ALA A 1 172 ? -13.381 -2.452 1.007 1.00 98.31 172 ALA A O 1
ATOM 1289 N N . PHE A 1 173 ? -11.594 -2.382 -0.334 1.00 96.00 173 PHE A N 1
ATOM 1290 C CA . PHE A 1 173 ? -12.294 -1.811 -1.483 1.00 96.00 173 PHE A CA 1
ATOM 1291 C C . PHE A 1 173 ? -11.839 -2.490 -2.774 1.00 96.00 173 PHE A C 1
ATOM 1293 O O . PHE A 1 173 ? -10.732 -3.018 -2.856 1.00 96.00 173 PHE A O 1
ATOM 1300 N N . ALA A 1 174 ? -12.723 -2.531 -3.770 1.00 94.19 174 ALA A N 1
ATOM 1301 C CA . ALA A 1 174 ? -12.408 -3.129 -5.064 1.00 94.19 174 ALA A CA 1
ATOM 1302 C C . ALA A 1 174 ? -11.402 -2.252 -5.806 1.00 94.19 174 ALA A C 1
ATOM 1304 O O . ALA A 1 174 ? -11.526 -1.035 -5.761 1.00 94.19 174 ALA A O 1
ATOM 1305 N N . VAL A 1 175 ? -10.472 -2.848 -6.540 1.00 94.44 175 VAL A N 1
ATOM 1306 C CA . VAL A 1 175 ? -9.616 -2.135 -7.498 1.00 94.44 175 VAL A CA 1
ATOM 1307 C C . VAL A 1 175 ? -9.644 -2.841 -8.852 1.00 94.44 175 VAL A C 1
ATOM 1309 O O . VAL A 1 175 ? -10.164 -3.952 -8.965 1.00 94.44 175 VAL A O 1
ATOM 1312 N N . ASP A 1 176 ? -9.138 -2.180 -9.892 1.00 93.38 176 ASP A N 1
ATOM 1313 C CA . ASP A 1 176 ? -9.082 -2.732 -11.248 1.00 93.38 176 ASP A CA 1
ATOM 1314 C C . ASP A 1 176 ? -7.640 -3.078 -11.600 1.00 93.38 176 ASP A C 1
ATOM 1316 O O . ASP A 1 176 ? -6.830 -2.190 -11.858 1.00 93.38 176 ASP A O 1
ATOM 1320 N N . HIS A 1 177 ? -7.347 -4.374 -11.628 1.00 95.38 177 HIS A N 1
ATOM 1321 C CA . HIS A 1 177 ? -6.034 -4.913 -11.948 1.00 95.38 177 HIS A CA 1
ATOM 1322 C C . HIS A 1 177 ? -6.120 -5.891 -13.130 1.00 95.38 177 HIS A C 1
ATOM 1324 O O . HIS A 1 177 ? -5.842 -7.087 -13.020 1.00 95.38 177 HIS A O 1
ATOM 1330 N N . GLY A 1 178 ? -6.617 -5.402 -14.272 1.00 90.12 178 GLY A N 1
ATOM 1331 C CA . GLY A 1 178 ? -6.569 -6.148 -15.536 1.00 90.12 178 GLY A CA 1
ATOM 1332 C C . GLY A 1 178 ? -7.383 -7.446 -15.519 1.00 90.12 178 GLY A C 1
ATOM 1333 O O . GLY A 1 178 ? -7.016 -8.424 -16.166 1.00 90.12 178 GLY A O 1
ATOM 1334 N N . GLY A 1 179 ? -8.475 -7.477 -14.748 1.00 86.50 179 GLY A N 1
ATOM 1335 C CA . GLY A 1 179 ? -9.348 -8.647 -14.601 1.00 86.50 179 GLY A CA 1
ATOM 1336 C C . GLY A 1 179 ? -8.933 -9.651 -13.517 1.00 86.50 179 GLY A C 1
ATOM 1337 O O . GLY A 1 179 ? -9.651 -10.630 -13.301 1.00 86.50 179 GLY A O 1
ATOM 1338 N N . HIS A 1 180 ? -7.827 -9.423 -12.803 1.00 90.62 180 HIS A N 1
ATOM 1339 C CA . HIS A 1 180 ? -7.477 -10.224 -11.630 1.00 90.62 180 HIS A CA 1
ATOM 1340 C C . HIS A 1 180 ? -8.306 -9.813 -10.400 1.00 90.62 180 HIS A C 1
ATOM 1342 O O . HIS A 1 180 ? -8.532 -8.621 -10.189 1.00 90.62 180 HIS A O 1
ATOM 1348 N N . PRO A 1 181 ? -8.745 -10.766 -9.549 1.00 93.94 181 PRO A N 1
ATOM 1349 C CA . PRO A 1 181 ? -9.322 -10.437 -8.249 1.00 93.94 181 PRO A CA 1
ATOM 1350 C C . PRO A 1 181 ? -8.309 -9.666 -7.397 1.00 93.94 181 PRO A C 1
ATOM 1352 O O . PRO A 1 181 ? -7.299 -10.236 -6.979 1.00 93.94 181 PRO A O 1
ATOM 1355 N N . ALA A 1 182 ? -8.589 -8.386 -7.161 1.00 96.81 182 ALA A N 1
ATOM 1356 C CA . ALA A 1 182 ? -7.698 -7.473 -6.464 1.00 96.81 182 ALA A CA 1
ATOM 1357 C C . ALA A 1 182 ? -8.470 -6.547 -5.515 1.00 96.81 182 ALA A C 1
ATOM 1359 O O . ALA A 1 182 ? -9.615 -6.160 -5.778 1.00 96.81 182 ALA A O 1
ATOM 1360 N N . LEU A 1 183 ? -7.833 -6.218 -4.394 1.00 98.00 183 LEU A N 1
ATOM 1361 C CA . LEU A 1 183 ? -8.360 -5.358 -3.342 1.00 98.00 183 LEU A CA 1
ATOM 1362 C C . LEU A 1 183 ? -7.329 -4.303 -2.943 1.00 98.00 183 LEU A C 1
ATOM 1364 O O . LEU A 1 183 ? -6.138 -4.594 -2.838 1.00 98.00 183 LEU A O 1
ATOM 1368 N N . GLY A 1 184 ? -7.828 -3.113 -2.627 1.00 98.19 184 GLY A N 1
ATOM 1369 C CA . GLY A 1 184 ? -7.122 -2.142 -1.805 1.00 98.19 184 GLY A CA 1
ATOM 1370 C C . GLY A 1 184 ? -7.618 -2.182 -0.357 1.00 98.19 184 GLY A C 1
ATOM 1371 O O . GLY A 1 184 ? -8.688 -2.724 -0.060 1.00 98.19 184 GLY A O 1
ATOM 1372 N N . TYR A 1 185 ? -6.846 -1.588 0.553 1.00 98.69 185 TYR A N 1
ATOM 1373 C CA . TYR A 1 185 ? -7.118 -1.590 1.989 1.00 98.69 185 TYR A CA 1
ATOM 1374 C C . TYR A 1 185 ? -6.919 -0.216 2.625 1.00 98.69 185 TYR A C 1
ATOM 1376 O O . TYR A 1 185 ? -5.861 0.389 2.485 1.00 98.69 185 TYR A O 1
ATOM 1384 N N . THR A 1 186 ? -7.892 0.246 3.405 1.00 98.12 186 THR A N 1
ATOM 1385 C CA . THR A 1 186 ? -7.769 1.445 4.244 1.00 98.12 186 THR A CA 1
ATOM 1386 C C . THR A 1 186 ? -7.681 1.049 5.709 1.00 98.12 186 THR A C 1
ATOM 1388 O O . THR A 1 186 ? -8.586 0.399 6.229 1.00 98.12 186 THR A O 1
ATOM 1391 N N . ILE A 1 187 ? -6.613 1.461 6.388 1.00 97.50 187 ILE A N 1
ATOM 1392 C CA . ILE A 1 187 ? -6.391 1.233 7.819 1.00 97.50 187 ILE A CA 1
ATOM 1393 C C . ILE A 1 187 ? -6.859 2.461 8.601 1.00 97.50 187 ILE A C 1
ATOM 1395 O O . ILE A 1 187 ? -6.544 3.599 8.245 1.00 97.50 187 ILE A O 1
ATOM 1399 N N . GLY A 1 188 ? -7.567 2.232 9.702 1.00 94.44 188 GLY A N 1
ATOM 1400 C CA . GLY A 1 188 ? -7.958 3.278 10.639 1.00 94.44 188 GLY A CA 1
ATOM 1401 C C . GLY A 1 188 ? -8.061 2.777 12.074 1.00 94.44 188 GLY A C 1
ATOM 1402 O O . GLY A 1 188 ? -7.884 1.593 12.370 1.00 94.44 188 GLY A O 1
ATOM 1403 N N . ILE A 1 189 ? -8.351 3.706 12.981 1.00 93.12 189 ILE A N 1
ATOM 1404 C CA . ILE A 1 189 ? -8.548 3.436 14.402 1.00 93.12 189 ILE A CA 1
ATOM 1405 C C . ILE A 1 189 ? -9.907 3.988 14.827 1.00 93.12 189 ILE A C 1
ATOM 1407 O O . ILE A 1 189 ? -10.278 5.117 14.500 1.00 93.12 189 ILE A O 1
ATOM 1411 N N . ARG A 1 190 ? -10.663 3.173 15.566 1.00 92.00 190 ARG A N 1
ATOM 1412 C CA . ARG A 1 190 ? -11.965 3.530 16.129 1.00 92.00 190 ARG A CA 1
ATOM 1413 C C . ARG A 1 190 ? -11.916 3.497 17.651 1.00 92.00 190 ARG A C 1
ATOM 1415 O O . ARG A 1 190 ? -11.660 2.449 18.246 1.00 92.00 190 ARG A O 1
ATOM 1422 N N . TRP A 1 191 ? -12.214 4.626 18.282 1.00 90.69 191 TRP A N 1
ATOM 1423 C CA . TRP A 1 191 ? -12.334 4.755 19.733 1.00 90.69 191 TRP A CA 1
ATOM 1424 C C . TRP A 1 191 ? -13.791 4.658 20.182 1.00 90.69 191 TRP A C 1
ATOM 1426 O O . TRP A 1 191 ? -14.691 5.107 19.465 1.00 90.69 191 TRP A O 1
ATOM 1436 N N . PRO A 1 192 ? -14.050 4.102 21.379 1.00 90.25 192 PRO A N 1
ATOM 1437 C CA . PRO A 1 192 ? -15.377 4.139 21.975 1.00 90.25 192 PRO A CA 1
ATOM 1438 C C . PRO A 1 192 ? -15.818 5.588 22.250 1.00 90.25 192 PRO A C 1
ATOM 1440 O O . PRO A 1 192 ? -14.975 6.486 22.313 1.00 90.25 192 PRO A O 1
ATOM 1443 N N . PRO A 1 193 ? -17.122 5.831 22.466 1.00 90.06 193 PRO A N 1
ATOM 1444 C CA . PRO A 1 193 ? -17.607 7.167 22.777 1.00 90.06 193 PRO A CA 1
ATOM 1445 C C . PRO A 1 193 ? -16.914 7.767 24.008 1.00 90.06 193 PRO A C 1
ATOM 1447 O O . PRO A 1 193 ? -16.866 7.151 25.082 1.00 90.06 193 PRO A O 1
ATOM 1450 N N . GLY A 1 194 ? -16.369 8.973 23.825 1.00 86.62 194 GLY A N 1
ATOM 1451 C CA . GLY A 1 194 ? -15.776 9.789 24.884 1.00 86.62 194 GLY A CA 1
ATOM 1452 C C . GLY A 1 194 ? -16.831 10.527 25.713 1.00 86.62 194 GLY A C 1
ATOM 1453 O O . GLY A 1 194 ? -18.025 10.260 25.594 1.00 86.62 194 GLY A O 1
ATOM 1454 N N . LEU A 1 195 ? -16.400 11.471 26.555 1.00 87.38 195 LEU A N 1
ATOM 1455 C CA . LEU A 1 195 ? -17.316 12.383 27.253 1.00 87.38 195 LEU A CA 1
ATOM 1456 C C . LEU A 1 195 ? -18.033 13.306 26.253 1.00 87.38 195 LEU A C 1
ATOM 1458 O O . LEU A 1 195 ? -17.415 13.751 25.277 1.00 87.38 195 LEU A O 1
ATOM 1462 N N . LYS A 1 196 ? -19.306 13.623 26.524 1.00 88.25 196 LYS A N 1
ATOM 1463 C CA . LYS A 1 196 ? -20.027 14.696 25.821 1.00 88.25 196 LYS A CA 1
ATOM 1464 C C . LYS A 1 196 ? -19.294 16.026 25.989 1.00 88.25 196 LYS A C 1
ATOM 1466 O O . LYS A 1 196 ? -18.595 16.225 26.986 1.00 88.25 196 LYS A O 1
ATOM 1471 N N . GLU A 1 197 ? -19.434 16.910 25.004 1.00 87.50 197 GLU A N 1
ATOM 1472 C CA . GLU A 1 197 ? -18.667 18.158 24.910 1.00 87.50 197 GLU A CA 1
ATOM 1473 C C . GLU A 1 197 ? -18.813 19.015 26.172 1.00 87.50 197 GLU A C 1
ATOM 1475 O O . GLU A 1 197 ? -17.815 19.441 26.753 1.00 87.50 197 GLU A O 1
ATOM 1480 N N . GLU A 1 198 ? -20.045 19.156 26.667 1.00 89.62 198 GLU A N 1
ATOM 1481 C CA . GLU A 1 198 ? -20.397 19.929 27.860 1.00 89.62 198 GLU A CA 1
ATOM 1482 C C . GLU A 1 198 ? -19.719 19.433 29.148 1.00 89.62 198 GLU A C 1
ATOM 1484 O O . GLU A 1 198 ? -19.650 20.163 30.137 1.00 89.62 198 GLU A O 1
ATOM 1489 N N . TYR A 1 199 ? -19.184 18.209 29.144 1.00 90.00 199 TYR A N 1
ATOM 1490 C CA . TYR A 1 199 ? -18.528 17.602 30.299 1.00 90.00 199 TYR A CA 1
ATOM 1491 C C . TYR A 1 199 ? -17.003 17.532 30.170 1.00 90.00 199 TYR A C 1
ATOM 1493 O O . TYR A 1 199 ? -16.332 17.226 31.152 1.00 90.00 199 TYR A O 1
ATOM 1501 N N . ARG A 1 200 ? -16.411 17.839 29.008 1.00 85.75 200 ARG A N 1
ATOM 1502 C CA . ARG A 1 200 ? -14.960 17.662 28.783 1.00 85.75 200 ARG A CA 1
ATOM 1503 C C . ARG A 1 200 ? -14.072 18.528 29.676 1.00 85.75 200 ARG A C 1
ATOM 1505 O O . ARG A 1 200 ? -12.942 18.140 29.951 1.00 85.75 200 ARG A O 1
ATOM 1512 N N . GLN A 1 201 ? -14.580 19.675 30.124 1.00 89.56 201 GLN A N 1
ATOM 1513 C CA . GLN A 1 201 ? -13.847 20.622 30.974 1.00 89.56 201 GLN A CA 1
ATOM 1514 C C . GLN A 1 201 ? -14.076 20.396 32.476 1.00 89.56 201 GLN A C 1
ATOM 1516 O O . GLN A 1 201 ? -13.471 21.077 33.305 1.00 89.56 201 GLN A O 1
ATOM 1521 N N . LEU A 1 202 ? -14.961 19.465 32.847 1.00 90.69 202 LEU A N 1
ATOM 1522 C CA . LEU A 1 202 ? -15.269 19.199 34.247 1.00 90.69 202 LEU A CA 1
ATOM 1523 C C . LEU A 1 202 ? -14.145 18.420 34.927 1.00 90.69 202 LEU A C 1
ATOM 1525 O O . LEU A 1 202 ? -13.472 17.578 34.327 1.00 90.69 202 LEU A O 1
ATOM 1529 N N . LYS A 1 203 ? -13.966 18.662 36.228 1.00 91.81 203 LYS A N 1
ATOM 1530 C CA . LYS A 1 203 ? -13.006 17.897 37.026 1.00 91.81 203 LYS A CA 1
ATOM 1531 C C . LYS A 1 203 ? -13.510 16.468 37.212 1.00 91.81 203 LYS A C 1
ATOM 1533 O O . LYS A 1 203 ? -14.708 16.201 37.253 1.00 91.81 203 LYS A O 1
ATOM 1538 N N . GLY A 1 204 ? -12.587 15.531 37.429 1.00 89.62 204 GLY A N 1
ATOM 1539 C CA . GLY A 1 204 ? -12.936 14.125 37.661 1.00 89.62 204 GLY A CA 1
ATOM 1540 C C . GLY A 1 204 ? -13.811 13.876 38.903 1.00 89.62 204 GLY A C 1
ATOM 1541 O O . GLY A 1 204 ? -14.435 12.823 39.003 1.00 89.62 204 GLY A O 1
ATOM 1542 N N . SER A 1 205 ? -13.871 14.801 39.869 1.00 93.56 205 SER A N 1
ATOM 1543 C CA . SER A 1 205 ? -14.877 14.779 40.947 1.00 93.56 205 SER A CA 1
ATOM 1544 C C . SER A 1 205 ? -16.284 14.966 40.393 1.00 93.56 205 SER A C 1
ATOM 1546 O O . SER A 1 205 ? -17.145 14.124 40.616 1.00 93.56 205 SER A O 1
ATOM 1548 N N . ASP A 1 206 ? -16.468 16.005 39.590 1.00 93.00 206 ASP A N 1
ATOM 1549 C CA . ASP A 1 206 ? -17.770 16.454 39.112 1.00 93.00 206 ASP A CA 1
ATOM 1550 C C . ASP A 1 206 ? -18.324 15.442 38.100 1.00 93.00 206 ASP A C 1
ATOM 1552 O O . ASP A 1 206 ? -19.491 15.069 38.156 1.00 93.00 206 ASP A O 1
ATOM 1556 N N . ILE A 1 207 ? -17.450 14.875 37.257 1.00 91.94 207 ILE A N 1
ATOM 1557 C CA . ILE A 1 207 ? -17.789 13.741 36.384 1.00 91.94 207 ILE A CA 1
ATOM 1558 C C . ILE A 1 207 ? -18.300 12.542 37.190 1.00 91.94 207 ILE A C 1
ATOM 1560 O O . ILE A 1 207 ? -19.284 11.913 36.803 1.00 91.94 207 ILE A O 1
ATOM 1564 N N . ARG A 1 208 ? -17.655 12.205 38.315 1.00 92.69 208 ARG A N 1
ATOM 1565 C CA . ARG A 1 208 ? -18.090 11.078 39.155 1.00 92.69 208 ARG A CA 1
ATOM 1566 C C . ARG A 1 208 ? -19.449 11.342 39.791 1.00 92.69 208 ARG A C 1
ATOM 1568 O O . ARG A 1 208 ? -20.239 10.406 39.896 1.00 92.69 208 ARG A O 1
ATOM 1575 N N . ASP A 1 209 ? -19.725 12.576 40.191 1.00 95.12 209 ASP A N 1
ATOM 1576 C CA . ASP A 1 209 ? -21.013 12.938 40.780 1.00 95.12 209 ASP A CA 1
ATOM 1577 C C . ASP A 1 209 ? -22.138 12.910 39.736 1.00 95.12 209 ASP A C 1
ATOM 1579 O O . ASP A 1 209 ? -23.206 12.367 40.018 1.00 95.12 209 ASP A O 1
ATOM 1583 N N . LEU A 1 210 ? -21.872 13.341 38.497 1.00 93.19 210 LEU A N 1
ATOM 1584 C CA . LEU A 1 210 ? -22.801 13.177 37.370 1.00 93.19 210 LEU A CA 1
ATOM 1585 C C . LEU A 1 210 ? -23.107 11.698 37.082 1.00 93.19 210 LEU A C 1
ATOM 1587 O O . LEU A 1 210 ? -24.268 11.328 36.907 1.00 93.19 210 LEU A O 1
ATOM 1591 N N . VAL A 1 211 ? -22.085 10.832 37.094 1.00 92.19 211 VAL A N 1
ATOM 1592 C CA . VAL A 1 211 ? -22.271 9.379 36.922 1.00 92.19 211 VAL A CA 1
ATOM 1593 C C . VAL A 1 211 ? -23.119 8.792 38.050 1.00 92.19 211 VAL A C 1
ATOM 1595 O O . VAL A 1 211 ? -24.031 8.014 37.780 1.00 92.19 211 VAL A O 1
ATOM 1598 N N . LYS A 1 212 ? -22.860 9.171 39.309 1.00 94.06 212 LYS A N 1
ATOM 1599 C CA . LYS A 1 212 ? -23.662 8.722 40.463 1.00 94.06 212 LYS A CA 1
ATOM 1600 C C . LYS A 1 212 ? -25.110 9.200 40.390 1.00 94.06 212 LYS A C 1
ATOM 1602 O O . LYS A 1 212 ? -25.999 8.473 40.817 1.00 94.06 212 LYS A O 1
ATOM 1607 N N . ALA A 1 213 ? -25.343 10.389 39.838 1.00 94.38 213 ALA A N 1
ATOM 1608 C CA . ALA A 1 213 ? -26.676 10.930 39.592 1.00 94.38 213 ALA A CA 1
ATOM 1609 C C . ALA A 1 213 ? -27.404 10.250 38.412 1.00 94.38 213 ALA A C 1
ATOM 1611 O O . ALA A 1 213 ? -28.537 10.615 38.107 1.00 94.38 213 ALA A O 1
ATOM 1612 N N . GLY A 1 214 ? -26.777 9.274 37.742 1.00 92.75 214 GLY A N 1
ATOM 1613 C CA . GLY A 1 214 ? -27.360 8.555 36.607 1.00 92.75 214 GLY A CA 1
ATOM 1614 C C . GLY A 1 214 ? -27.396 9.368 35.312 1.00 92.75 214 GLY A C 1
ATOM 1615 O O . GLY A 1 214 ? -28.119 9.006 34.385 1.00 92.75 214 GLY A O 1
ATOM 1616 N N . ILE A 1 215 ? -26.635 10.464 35.227 1.00 93.31 215 ILE A N 1
ATOM 1617 C CA . ILE A 1 215 ? -26.626 11.340 34.054 1.00 93.31 215 ILE A CA 1
ATOM 1618 C C . ILE A 1 215 ? -25.754 10.705 32.954 1.00 93.31 215 ILE A C 1
ATOM 1620 O O . ILE A 1 215 ? -24.598 10.352 33.210 1.00 93.31 215 ILE A O 1
ATOM 1624 N N . PRO A 1 216 ? -26.261 10.553 31.715 1.00 90.81 216 PRO A N 1
ATOM 1625 C CA . PRO A 1 216 ? -25.489 9.998 30.609 1.00 90.81 216 PRO A CA 1
ATOM 1626 C C . PRO A 1 216 ? -24.409 10.985 30.149 1.00 90.81 216 PRO A C 1
ATOM 1628 O O . PRO A 1 216 ? -24.680 11.940 29.417 1.00 90.81 216 PRO A O 1
ATOM 1631 N N . ILE A 1 217 ? -23.171 10.720 30.574 1.00 91.81 217 ILE A N 1
ATOM 1632 C CA . ILE A 1 217 ? -21.998 11.575 30.330 1.00 91.81 217 ILE A CA 1
ATOM 1633 C C . ILE A 1 217 ? -21.228 11.268 29.041 1.00 91.81 217 ILE A C 1
ATOM 1635 O O . ILE A 1 217 ? -20.365 12.053 28.653 1.00 91.81 217 ILE A O 1
ATOM 1639 N N . LYS A 1 218 ? -21.475 10.122 28.399 1.00 90.50 218 LYS A N 1
ATOM 1640 C CA . LYS A 1 218 ? -20.776 9.728 27.169 1.00 90.50 218 LYS A CA 1
ATOM 1641 C C . LYS A 1 218 ? -21.517 10.225 25.934 1.00 90.50 218 LYS A C 1
ATOM 1643 O O . LYS A 1 218 ? -22.741 10.300 25.952 1.00 90.50 218 LYS A O 1
ATOM 1648 N N . ALA A 1 219 ? -20.768 10.552 24.887 1.00 87.38 219 ALA A N 1
ATOM 1649 C CA . ALA A 1 219 ? -21.321 10.798 23.563 1.00 87.38 219 ALA A CA 1
ATOM 1650 C C . ALA A 1 219 ? -22.029 9.543 23.023 1.00 87.38 219 ALA A C 1
ATOM 1652 O O . ALA A 1 219 ? -21.779 8.429 23.490 1.00 87.38 219 ALA A O 1
ATOM 1653 N N . ASP A 1 220 ? -22.887 9.729 22.024 1.00 83.56 220 ASP A N 1
ATOM 1654 C CA . ASP A 1 220 ? -23.666 8.629 21.448 1.00 83.56 220 ASP A CA 1
ATOM 1655 C C . ASP A 1 220 ? -22.822 7.763 20.501 1.00 83.56 220 ASP A C 1
ATOM 1657 O O . ASP A 1 220 ? -23.020 6.552 20.408 1.00 83.56 220 ASP A O 1
ATOM 1661 N N . THR A 1 221 ? -21.834 8.366 19.832 1.00 85.06 221 THR A N 1
ATOM 1662 C CA . THR A 1 221 ? -20.971 7.691 18.856 1.00 85.06 221 THR A CA 1
ATOM 1663 C C . THR A 1 221 ? -19.499 7.757 19.242 1.00 85.06 221 THR A C 1
ATOM 1665 O O . THR A 1 221 ? -19.024 8.704 19.873 1.00 85.06 221 THR A O 1
ATOM 1668 N N . GLY A 1 222 ? -18.765 6.714 18.851 1.00 86.06 222 GLY A N 1
ATOM 1669 C CA . GLY A 1 222 ? -17.308 6.704 18.904 1.00 86.06 222 GLY A CA 1
ATOM 1670 C C . GLY A 1 222 ? -16.689 7.689 17.915 1.00 86.06 222 GLY A C 1
ATOM 1671 O O . GLY A 1 222 ? -17.385 8.295 17.101 1.00 86.06 222 GLY A O 1
ATOM 1672 N N . VAL A 1 223 ? -15.367 7.822 17.982 1.00 88.38 223 VAL A N 1
ATOM 1673 C CA . VAL A 1 223 ? -14.588 8.606 17.016 1.00 88.38 223 VAL A CA 1
ATOM 1674 C C . VAL A 1 223 ? -13.804 7.644 16.144 1.00 88.38 223 VAL A C 1
ATOM 1676 O O . VAL A 1 223 ? -13.197 6.699 16.645 1.00 88.38 223 VAL A O 1
ATOM 1679 N N . GLU A 1 224 ? -13.812 7.896 14.846 1.00 90.31 224 GLU A N 1
ATOM 1680 C CA . GLU A 1 224 ? -13.016 7.166 13.875 1.00 90.31 224 GLU A CA 1
ATOM 1681 C C . GLU A 1 224 ? -11.977 8.100 13.261 1.00 90.31 224 GLU A C 1
ATOM 1683 O O . GLU A 1 224 ? -12.286 9.248 12.943 1.00 90.31 224 GLU A O 1
ATOM 1688 N N . ARG A 1 225 ? -10.747 7.611 13.104 1.00 90.75 225 ARG A N 1
ATOM 1689 C CA . ARG A 1 225 ? -9.697 8.293 12.347 1.00 90.75 225 ARG A CA 1
ATOM 1690 C C . ARG A 1 225 ? -9.107 7.317 11.346 1.00 90.75 225 ARG A C 1
ATOM 1692 O O . ARG A 1 225 ? -8.639 6.244 11.727 1.00 90.75 225 ARG A O 1
ATOM 1699 N N . LEU A 1 226 ? -9.142 7.691 10.075 1.00 92.94 226 LEU A N 1
ATOM 1700 C CA . LEU A 1 226 ? -8.446 6.959 9.028 1.00 92.94 226 LEU A CA 1
ATOM 1701 C C . LEU A 1 226 ? -6.965 7.338 9.053 1.00 92.94 226 LEU A C 1
ATOM 1703 O O . LEU A 1 226 ? -6.616 8.471 9.382 1.00 92.94 226 LEU A O 1
ATOM 1707 N N . ALA A 1 227 ? -6.104 6.377 8.740 1.00 93.31 227 ALA A N 1
ATOM 1708 C CA . ALA A 1 227 ? -4.662 6.531 8.864 1.00 93.31 227 ALA A CA 1
ATOM 1709 C C . ALA A 1 227 ? -3.944 6.389 7.523 1.00 93.31 227 ALA A C 1
ATOM 1711 O O . ALA A 1 227 ? -3.140 7.239 7.158 1.00 93.31 227 ALA A O 1
ATOM 1712 N N . LEU A 1 228 ? -4.233 5.338 6.764 1.00 96.62 228 LEU A N 1
ATOM 1713 C CA . LEU A 1 228 ? -3.645 5.184 5.440 1.00 96.62 228 LEU A CA 1
ATOM 1714 C C . LEU A 1 228 ? -4.518 4.343 4.527 1.00 96.62 228 LEU A C 1
ATOM 1716 O O . LEU A 1 228 ? -5.303 3.521 4.999 1.00 96.62 228 LEU A O 1
ATOM 1720 N N . THR A 1 229 ? -4.324 4.522 3.228 1.00 97.56 229 THR A N 1
ATOM 1721 C CA . THR A 1 229 ? -4.881 3.667 2.181 1.00 97.56 229 THR A CA 1
ATOM 1722 C C . THR A 1 229 ? -3.742 3.029 1.405 1.00 97.56 229 THR A C 1
ATOM 1724 O O . THR A 1 229 ? -2.820 3.719 0.993 1.00 97.56 229 THR A O 1
ATOM 1727 N N . TYR A 1 230 ? -3.826 1.725 1.180 1.00 98.62 230 TYR A N 1
ATOM 1728 C CA . TYR A 1 230 ? -2.974 0.948 0.293 1.00 98.62 230 TYR A CA 1
ATOM 1729 C C . TYR A 1 230 ? -3.785 0.512 -0.918 1.00 98.62 230 TYR A C 1
ATOM 1731 O O . TYR A 1 230 ? -4.813 -0.145 -0.761 1.00 98.62 230 TYR A O 1
ATOM 1739 N N . THR A 1 231 ? -3.350 0.881 -2.119 1.00 97.88 231 THR A N 1
ATOM 1740 C CA . THR A 1 231 ? -4.111 0.569 -3.336 1.00 97.88 231 THR A CA 1
ATOM 1741 C C . THR A 1 231 ? -3.982 -0.887 -3.762 1.00 97.88 231 THR A C 1
ATOM 1743 O O . THR A 1 231 ? -4.871 -1.383 -4.445 1.00 97.88 231 THR A O 1
ATOM 1746 N N . GLY A 1 232 ? -2.884 -1.557 -3.388 1.00 98.06 232 GLY A N 1
ATOM 1747 C CA . GLY A 1 232 ? -2.412 -2.708 -4.155 1.00 98.06 232 GLY A CA 1
ATOM 1748 C C . GLY A 1 232 ? -2.107 -2.306 -5.599 1.00 98.06 232 GLY A C 1
ATOM 1749 O O . GLY A 1 232 ? -2.033 -1.110 -5.917 1.00 98.06 232 GLY A O 1
ATOM 1750 N N . ASP A 1 233 ? -1.970 -3.301 -6.463 1.00 98.25 233 ASP A N 1
ATOM 1751 C CA . ASP A 1 233 ? -1.865 -3.065 -7.897 1.00 98.25 233 ASP A CA 1
ATOM 1752 C C . ASP A 1 233 ? -3.239 -2.716 -8.470 1.00 98.25 233 ASP A C 1
ATOM 1754 O O . ASP A 1 233 ? -4.256 -3.339 -8.157 1.00 98.25 233 ASP A O 1
ATOM 1758 N N . THR A 1 234 ? -3.279 -1.668 -9.281 1.00 96.50 234 THR A N 1
ATOM 1759 C CA . THR A 1 234 ? -4.492 -1.120 -9.873 1.00 96.50 234 THR A CA 1
ATOM 1760 C C . THR A 1 234 ? -4.144 -0.223 -11.051 1.00 96.50 234 THR A C 1
ATOM 1762 O O . THR A 1 234 ? -3.047 0.307 -11.160 1.00 96.50 234 THR A O 1
ATOM 1765 N N . CYS A 1 235 ? -5.121 0.062 -11.901 1.00 93.62 235 CYS A N 1
ATOM 1766 C CA . CYS A 1 235 ? -5.055 1.139 -12.880 1.00 93.62 235 CYS A CA 1
ATOM 1767 C C . CYS A 1 235 ? -5.944 2.329 -12.492 1.00 93.62 235 CYS A C 1
ATOM 1769 O O . CYS A 1 235 ? -6.658 2.319 -11.482 1.00 93.62 235 CYS A O 1
ATOM 1771 N N . LEU A 1 236 ? -5.909 3.371 -13.328 1.00 90.75 236 LEU A N 1
ATOM 1772 C CA . LEU A 1 236 ? -6.645 4.614 -13.111 1.00 90.75 236 LEU A CA 1
ATOM 1773 C C . LEU A 1 236 ? -8.161 4.385 -12.968 1.00 90.75 236 LEU A C 1
ATOM 1775 O O . LEU A 1 236 ? -8.786 5.010 -12.115 1.00 90.75 236 LEU A O 1
ATOM 1779 N N . SER A 1 237 ? -8.769 3.480 -13.746 1.00 86.94 237 SER A N 1
ATOM 1780 C CA . SER A 1 237 ? -10.202 3.153 -13.619 1.00 86.94 237 SER A CA 1
ATOM 1781 C C . SER A 1 237 ? -10.559 2.581 -12.252 1.00 86.94 237 SER A C 1
ATOM 1783 O O . SER A 1 237 ? -11.639 2.888 -11.752 1.00 86.94 237 SER A O 1
ATOM 1785 N N . GLY A 1 238 ? -9.656 1.819 -11.631 1.00 88.19 238 GLY A N 1
ATOM 1786 C CA . GLY A 1 238 ? -9.851 1.266 -10.292 1.00 88.19 238 GLY A CA 1
ATOM 1787 C C . GLY A 1 238 ? -9.880 2.330 -9.195 1.00 88.19 238 GLY A C 1
ATOM 1788 O O . GLY A 1 238 ? -10.488 2.118 -8.152 1.00 88.19 238 GLY A O 1
ATOM 1789 N N . LEU A 1 239 ? -9.273 3.494 -9.436 1.00 87.62 239 LEU A N 1
ATOM 1790 C CA . LEU A 1 239 ? -9.140 4.578 -8.461 1.00 87.62 239 LEU A CA 1
ATOM 1791 C C . LEU A 1 239 ? -10.012 5.801 -8.765 1.00 87.62 239 LEU A C 1
ATOM 1793 O O . LEU A 1 239 ? -10.266 6.614 -7.884 1.00 87.62 239 LEU A O 1
ATOM 1797 N N . LEU A 1 240 ? -10.505 5.980 -9.987 1.00 78.94 240 LEU A N 1
ATOM 1798 C CA . LEU A 1 240 ? -11.300 7.165 -10.289 1.00 78.94 240 LEU A CA 1
ATOM 1799 C C . LEU A 1 240 ? -12.712 7.114 -9.682 1.00 78.94 240 LEU A C 1
ATOM 1801 O O . LEU A 1 240 ? -13.507 6.212 -9.935 1.00 78.94 240 LEU A O 1
ATOM 1805 N N . LEU A 1 241 ? -13.080 8.200 -9.000 1.00 54.66 241 LEU A N 1
ATOM 1806 C CA . LEU A 1 241 ? -14.467 8.611 -8.786 1.00 54.66 241 LEU A CA 1
ATOM 1807 C C . LEU A 1 241 ? -14.961 9.262 -10.096 1.00 54.66 241 LEU A C 1
ATOM 1809 O O . LEU A 1 241 ? -14.628 10.420 -10.347 1.00 54.66 241 LEU A O 1
ATOM 1813 N N . ARG A 1 242 ? -15.711 8.563 -10.966 1.00 51.81 242 ARG A N 1
ATOM 1814 C CA . ARG A 1 242 ? -16.297 9.203 -12.168 1.00 51.81 242 ARG A CA 1
ATOM 1815 C C . ARG A 1 242 ? -17.814 9.386 -12.109 1.00 51.81 242 ARG A C 1
ATOM 1817 O O . ARG A 1 242 ? -18.509 8.547 -11.544 1.00 51.81 242 ARG A O 1
ATOM 1824 N N . PRO A 1 243 ? -18.338 10.470 -12.720 1.00 38.78 243 PRO A N 1
ATOM 1825 C CA . PRO A 1 243 ? -19.687 10.991 -12.479 1.00 38.78 243 PRO A CA 1
ATOM 1826 C C . PRO A 1 243 ? -20.789 10.274 -13.272 1.00 38.78 243 PRO A C 1
ATOM 1828 O O . PRO A 1 243 ? -21.910 10.766 -13.350 1.00 38.78 243 PRO A O 1
ATOM 1831 N N . SER A 1 244 ? -20.502 9.135 -13.900 1.00 43.91 244 SER A N 1
ATOM 1832 C CA . SER A 1 244 ? -21.464 8.453 -14.761 1.00 43.91 244 SER A CA 1
ATOM 1833 C C . SER A 1 244 ? -21.366 6.943 -14.582 1.00 43.91 244 SER A C 1
ATOM 1835 O O . SER A 1 244 ? -20.405 6.339 -15.051 1.00 43.91 244 SER A O 1
ATOM 1837 N N . GLN A 1 245 ? -22.427 6.387 -13.986 1.00 41.59 245 GLN A N 1
ATOM 1838 C CA . GLN A 1 245 ? -22.711 4.970 -13.706 1.00 41.59 245 GLN A CA 1
ATOM 1839 C C . GLN A 1 245 ? -22.107 4.464 -12.373 1.00 41.59 245 GLN A C 1
ATOM 1841 O O . GLN A 1 245 ? -20.931 4.138 -12.292 1.00 41.59 245 GLN A O 1
ATOM 1846 N N . GLN A 1 246 ? -22.956 4.464 -11.328 1.00 43.53 246 GLN A N 1
ATOM 1847 C CA . GLN A 1 246 ? -22.869 3.760 -10.026 1.00 43.53 246 GLN A CA 1
ATOM 1848 C C . GLN A 1 246 ? -21.720 2.728 -9.951 1.00 43.53 246 GLN A C 1
ATOM 1850 O O . GLN A 1 246 ? -21.811 1.693 -10.591 1.00 43.53 246 GLN A O 1
ATOM 1855 N N . SER A 1 247 ? -20.608 2.897 -9.240 1.00 52.56 247 SER A N 1
ATOM 1856 C CA . SER A 1 247 ? -20.387 3.405 -7.887 1.00 52.56 247 SER A CA 1
ATOM 1857 C C . SER A 1 247 ? -18.981 4.003 -7.788 1.00 52.56 247 SER A C 1
ATOM 1859 O O . SER A 1 247 ? -18.006 3.380 -8.203 1.00 52.56 247 SER A O 1
ATOM 1861 N N . SER A 1 248 ? -18.861 5.193 -7.213 1.00 63.41 248 SER A N 1
ATOM 1862 C CA . SER A 1 248 ? -17.567 5.799 -6.921 1.00 63.41 248 SER A CA 1
ATOM 1863 C C . SER A 1 248 ? -16.854 5.023 -5.800 1.00 63.41 248 SER A C 1
ATOM 1865 O O . SER A 1 248 ? -17.538 4.460 -4.942 1.00 63.41 248 SER A O 1
ATOM 1867 N N . GLN A 1 249 ? -15.514 5.027 -5.753 1.00 76.38 249 GLN A N 1
ATOM 1868 C CA . GLN A 1 249 ? -14.806 4.524 -4.568 1.00 76.38 249 GLN A CA 1
ATOM 1869 C C . GLN A 1 249 ? -15.347 5.187 -3.287 1.00 76.38 249 GLN A C 1
ATOM 1871 O O . GLN A 1 249 ? -15.702 6.373 -3.321 1.00 76.38 249 GLN A O 1
ATOM 1876 N N . PRO A 1 250 ? -15.441 4.461 -2.161 1.00 82.38 250 PRO A N 1
ATOM 1877 C CA . PRO A 1 250 ? -15.848 5.053 -0.894 1.00 82.38 250 PRO A CA 1
ATOM 1878 C C . PRO A 1 250 ? -14.940 6.224 -0.501 1.00 82.38 250 PRO A C 1
ATOM 1880 O O . PRO A 1 250 ? -13.742 6.204 -0.782 1.00 82.38 250 PRO A O 1
ATOM 1883 N N . SER A 1 251 ? -15.483 7.239 0.181 1.00 82.62 251 SER A N 1
ATOM 1884 C CA . SER A 1 251 ? -14.688 8.422 0.555 1.00 82.62 251 SER A CA 1
ATOM 1885 C C . SER A 1 251 ? -13.495 8.064 1.449 1.00 82.62 251 SER A C 1
ATOM 1887 O O . SER A 1 251 ? -12.429 8.655 1.305 1.00 82.62 251 SER A O 1
ATOM 1889 N N . PHE A 1 252 ? -13.621 7.005 2.262 1.00 87.12 252 PHE A N 1
ATOM 1890 C CA . PHE A 1 252 ? -12.547 6.517 3.130 1.00 87.12 252 PHE A CA 1
ATOM 1891 C C . PHE A 1 252 ? -11.260 6.144 2.382 1.00 87.12 252 PHE A C 1
ATOM 1893 O O . PHE A 1 252 ? -10.205 6.097 3.002 1.00 87.12 252 PHE A O 1
ATOM 1900 N N . VAL A 1 253 ? -11.325 5.864 1.076 1.00 88.88 253 VAL A N 1
ATOM 1901 C CA . VAL A 1 253 ? -10.136 5.584 0.256 1.00 88.88 253 VAL A CA 1
ATOM 1902 C C . VAL A 1 253 ? -9.237 6.826 0.184 1.00 88.88 253 VAL A C 1
ATOM 1904 O O . VAL A 1 253 ? -8.012 6.702 0.184 1.00 88.88 253 VAL A O 1
ATOM 1907 N N . TRP A 1 254 ? -9.845 8.014 0.184 1.00 86.31 254 TRP A N 1
ATOM 1908 C CA . TRP A 1 254 ? -9.207 9.308 -0.073 1.00 86.31 254 TRP A CA 1
ATOM 1909 C C . TRP A 1 254 ? -9.016 10.149 1.182 1.00 86.31 254 TRP A C 1
ATOM 1911 O O . TRP A 1 254 ? -8.028 10.873 1.271 1.00 86.31 254 TRP A O 1
ATOM 1921 N N . ASP A 1 255 ? -9.924 10.018 2.152 1.00 85.75 255 ASP A N 1
ATOM 1922 C CA . ASP A 1 255 ? -9.961 10.797 3.396 1.00 85.75 255 ASP A CA 1
ATOM 1923 C C . ASP A 1 255 ? -8.895 10.316 4.410 1.00 85.75 255 ASP A C 1
ATOM 1925 O O . ASP A 1 255 ? -9.164 10.120 5.597 1.00 85.75 255 ASP A O 1
ATOM 1929 N N . VAL A 1 256 ? -7.668 10.084 3.936 1.00 88.94 256 VAL A N 1
ATOM 1930 C CA . VAL A 1 256 ? -6.543 9.525 4.694 1.00 88.94 256 VAL A CA 1
ATOM 1931 C C . VAL A 1 256 ? -5.351 10.481 4.713 1.00 88.94 256 VAL A C 1
ATOM 1933 O O . VAL A 1 256 ? -5.087 11.171 3.728 1.00 88.94 256 VAL A O 1
ATOM 1936 N N . PRO A 1 257 ? -4.559 10.525 5.798 1.00 91.06 257 PRO A N 1
ATOM 1937 C CA . PRO A 1 257 ? -3.340 11.322 5.803 1.00 91.06 257 PRO A CA 1
ATOM 1938 C C . PRO A 1 257 ? -2.250 10.747 4.884 1.00 91.06 257 PRO A C 1
ATOM 1940 O O . PRO A 1 257 ? -1.440 11.526 4.387 1.00 91.06 257 PRO A O 1
ATOM 1943 N N . LEU A 1 258 ? -2.246 9.439 4.601 1.00 94.19 258 LEU A N 1
ATOM 1944 C CA . LEU A 1 258 ? -1.278 8.798 3.706 1.00 94.19 258 LEU A CA 1
ATOM 1945 C C . LEU A 1 258 ? -1.954 7.888 2.669 1.00 94.19 258 LEU A C 1
ATOM 1947 O O . LEU A 1 258 ? -2.609 6.910 3.024 1.00 94.19 258 LEU A O 1
ATOM 1951 N N . LEU A 1 259 ? -1.730 8.163 1.384 1.00 95.94 259 LEU A N 1
ATOM 1952 C CA . LEU A 1 259 ? -2.078 7.261 0.285 1.00 95.94 259 LEU A CA 1
ATOM 1953 C C . LEU A 1 259 ? -0.824 6.526 -0.207 1.00 95.94 259 LEU A C 1
ATOM 1955 O O . LEU A 1 259 ? 0.109 7.148 -0.701 1.00 95.94 259 LEU A O 1
ATOM 1959 N N . ILE A 1 260 ? -0.812 5.204 -0.116 1.00 98.38 260 ILE A N 1
ATOM 1960 C CA . ILE A 1 260 ? 0.212 4.333 -0.689 1.00 98.38 260 ILE A CA 1
ATOM 1961 C C . ILE A 1 260 ? -0.309 3.831 -2.036 1.00 98.38 260 ILE A C 1
ATOM 1963 O O . ILE A 1 260 ? -1.222 3.005 -2.078 1.00 98.38 260 ILE A O 1
ATOM 1967 N N . CYS A 1 261 ? 0.244 4.365 -3.121 1.00 97.62 261 CYS A N 1
ATOM 1968 C CA . CYS A 1 261 ? -0.283 4.230 -4.476 1.00 97.62 261 CYS A CA 1
ATOM 1969 C C . CYS A 1 261 ? 0.733 3.554 -5.397 1.00 97.62 261 CYS A C 1
ATOM 1971 O O . CYS A 1 261 ? 1.907 3.940 -5.413 1.00 97.62 261 CYS A O 1
ATOM 1973 N N . GLU A 1 262 ? 0.294 2.562 -6.172 1.00 97.69 262 GLU A N 1
ATOM 1974 C CA . GLU A 1 262 ? 1.182 1.927 -7.144 1.00 97.69 262 GLU A CA 1
ATOM 1975 C C . GLU A 1 262 ? 1.541 2.896 -8.279 1.00 97.69 262 GLU A C 1
ATOM 1977 O O . GLU A 1 262 ? 0.747 3.742 -8.703 1.00 97.69 262 GLU A O 1
ATOM 1982 N N . VAL A 1 263 ? 2.763 2.772 -8.783 1.00 98.25 263 VAL A N 1
ATOM 1983 C CA . VAL A 1 263 ? 3.202 3.389 -10.029 1.00 98.25 263 VAL A CA 1
ATOM 1984 C C . VAL A 1 263 ? 4.186 2.456 -10.714 1.00 98.25 263 VAL A C 1
ATOM 1986 O O . VAL A 1 263 ? 5.382 2.435 -10.437 1.00 98.25 263 VAL A O 1
ATOM 1989 N N . THR A 1 264 ? 3.676 1.675 -11.655 1.00 98.19 264 THR A N 1
ATOM 1990 C CA . THR A 1 264 ? 4.512 0.712 -12.372 1.00 98.19 264 THR A CA 1
ATOM 1991 C C . THR A 1 264 ? 5.307 1.364 -13.502 1.00 98.19 264 THR A C 1
ATOM 1993 O O . THR A 1 264 ? 6.466 1.004 -13.728 1.00 98.19 264 THR A O 1
ATOM 1996 N N . TYR A 1 265 ? 4.717 2.343 -14.197 1.00 98.44 265 TYR A N 1
ATOM 1997 C CA . TYR A 1 265 ? 5.290 2.949 -15.402 1.00 98.44 265 TYR A CA 1
ATOM 1998 C C . TYR A 1 265 ? 5.524 4.455 -15.264 1.00 98.44 265 TYR A C 1
ATOM 2000 O O . TYR A 1 265 ? 4.697 5.186 -14.718 1.00 98.44 265 TYR A O 1
ATOM 2008 N N . VAL A 1 266 ? 6.649 4.931 -15.798 1.00 97.94 266 VAL A N 1
ATOM 2009 C CA . VAL A 1 266 ? 7.044 6.346 -15.696 1.00 97.94 266 VAL A CA 1
ATOM 2010 C C . VAL A 1 266 ? 7.612 6.935 -16.988 1.00 97.94 266 VAL A C 1
ATOM 2012 O O . VAL A 1 266 ? 7.913 8.122 -17.018 1.00 97.94 266 VAL A O 1
ATOM 2015 N N . GLU A 1 267 ? 7.785 6.167 -18.068 1.00 95.56 267 GLU A N 1
ATOM 2016 C CA . GLU A 1 267 ? 8.313 6.750 -19.311 1.00 95.56 267 GLU A CA 1
ATOM 2017 C C . GLU A 1 267 ? 7.303 7.716 -19.925 1.00 95.56 267 GLU A C 1
ATOM 2019 O O . GLU A 1 267 ? 6.189 7.313 -20.246 1.00 95.56 267 GLU A O 1
ATOM 2024 N N . ASN A 1 268 ? 7.714 8.957 -20.196 1.00 94.38 268 ASN A N 1
ATOM 2025 C CA . ASN A 1 268 ? 6.862 9.970 -20.822 1.00 94.38 268 ASN A CA 1
ATOM 2026 C C . ASN A 1 268 ? 6.574 9.671 -22.311 1.00 94.38 268 ASN A C 1
ATOM 2028 O O . ASN A 1 268 ? 7.055 10.350 -23.216 1.00 94.38 268 ASN A O 1
ATOM 2032 N N . THR A 1 269 ? 5.812 8.611 -22.568 1.00 94.69 269 THR A N 1
ATOM 2033 C CA . THR A 1 269 ? 5.399 8.145 -23.891 1.00 94.69 269 THR A CA 1
ATOM 2034 C C . THR A 1 269 ? 3.962 7.636 -23.825 1.00 94.69 269 THR A C 1
ATOM 2036 O O . THR A 1 269 ? 3.531 7.080 -22.813 1.00 94.69 269 THR A O 1
ATOM 2039 N N . MET A 1 270 ? 3.220 7.789 -24.923 1.00 92.19 270 MET A N 1
ATOM 2040 C CA . MET A 1 270 ? 1.843 7.285 -25.011 1.00 92.19 270 MET A CA 1
ATOM 2041 C C . MET A 1 270 ? 1.774 5.758 -24.890 1.00 92.19 270 MET A C 1
ATOM 2043 O O . MET A 1 270 ? 0.870 5.233 -24.249 1.00 92.19 270 MET A O 1
ATOM 2047 N N . ASP A 1 271 ? 2.757 5.049 -25.450 1.00 95.56 271 ASP A N 1
ATOM 2048 C CA . ASP A 1 271 ? 2.855 3.587 -25.370 1.00 95.56 271 ASP A CA 1
ATOM 2049 C C . ASP A 1 271 ? 3.013 3.098 -23.920 1.00 95.56 271 ASP A C 1
ATOM 2051 O O . ASP A 1 271 ? 2.368 2.130 -23.524 1.00 95.56 271 ASP A O 1
ATOM 2055 N N . SER A 1 272 ? 3.799 3.793 -23.088 1.00 95.69 272 SER A N 1
ATOM 2056 C CA . SER A 1 272 ? 3.947 3.439 -21.668 1.00 95.69 272 SER A CA 1
ATOM 2057 C C . SER A 1 272 ? 2.643 3.626 -20.878 1.00 95.69 272 SER A C 1
ATOM 2059 O O . SER A 1 272 ? 2.263 2.756 -20.095 1.00 95.69 272 SER A O 1
ATOM 2061 N N . GLN A 1 273 ? 1.898 4.705 -21.139 1.00 95.00 273 GLN A N 1
ATOM 2062 C CA . GLN A 1 273 ? 0.578 4.941 -20.532 1.00 95.00 273 GLN A CA 1
ATOM 2063 C C . GLN A 1 273 ? -0.465 3.903 -20.958 1.00 95.00 273 GLN A C 1
ATOM 2065 O O . GLN A 1 273 ? -1.237 3.404 -20.131 1.00 95.00 273 GLN A O 1
ATOM 2070 N N . GLN A 1 274 ? -0.472 3.553 -22.245 1.00 93.88 274 GLN A N 1
ATOM 2071 C CA . GLN A 1 274 ? -1.345 2.517 -22.782 1.00 93.88 274 GLN A CA 1
ATOM 2072 C C . GLN A 1 274 ? -1.018 1.159 -22.153 1.00 93.88 274 GLN A C 1
ATOM 2074 O O . GLN A 1 274 ? -1.918 0.505 -21.631 1.00 93.88 274 GLN A O 1
ATOM 2079 N N . LYS A 1 275 ? 0.267 0.785 -22.092 1.00 94.69 275 LYS A N 1
ATOM 2080 C CA . LYS A 1 275 ? 0.732 -0.444 -21.429 1.00 94.69 275 LYS A CA 1
ATOM 2081 C C . LYS A 1 275 ? 0.340 -0.509 -19.960 1.00 94.69 275 LYS A C 1
ATOM 2083 O O . LYS A 1 275 ? -0.023 -1.586 -19.497 1.00 94.69 275 LYS A O 1
ATOM 2088 N N . ALA A 1 276 ? 0.411 0.611 -19.237 1.00 94.81 276 ALA A N 1
ATOM 2089 C CA . ALA A 1 276 ? -0.049 0.675 -17.855 1.00 94.81 276 ALA A CA 1
ATOM 2090 C C . ALA A 1 276 ? -1.531 0.288 -17.770 1.00 94.81 276 ALA A C 1
ATOM 2092 O O . ALA A 1 276 ? -1.881 -0.652 -17.066 1.00 94.81 276 ALA A O 1
ATOM 2093 N N . THR A 1 277 ? -2.380 0.926 -18.576 1.00 90.81 277 THR A N 1
ATOM 2094 C CA . THR A 1 277 ? -3.826 0.657 -18.594 1.00 90.81 277 THR A CA 1
ATOM 2095 C C . THR A 1 277 ? -4.147 -0.784 -18.999 1.00 90.81 277 THR A C 1
ATOM 2097 O O . THR A 1 277 ? -4.885 -1.469 -18.299 1.00 90.81 277 THR A O 1
ATOM 2100 N N . GLU A 1 278 ? -3.564 -1.270 -20.097 1.00 92.69 278 GLU A N 1
ATOM 2101 C CA . GLU A 1 278 ? -3.810 -2.620 -20.627 1.00 92.69 278 GLU A CA 1
ATOM 2102 C C . GLU A 1 278 ? -3.408 -3.729 -19.653 1.00 92.69 278 GLU A C 1
ATOM 2104 O O . GLU A 1 278 ? -4.008 -4.802 -19.653 1.00 92.69 278 GLU A O 1
ATOM 2109 N N . ARG A 1 279 ? -2.390 -3.476 -18.825 1.00 94.38 279 ARG A N 1
ATOM 2110 C CA . ARG A 1 279 ? -1.888 -4.433 -17.835 1.00 94.38 279 ARG A CA 1
ATOM 2111 C C . ARG A 1 279 ? -2.467 -4.222 -16.439 1.00 94.38 279 ARG A C 1
ATOM 2113 O O . ARG A 1 279 ? -2.025 -4.891 -15.517 1.00 94.38 279 ARG A O 1
ATOM 2120 N N . GLY A 1 280 ? -3.439 -3.323 -16.277 1.00 95.12 280 GLY A N 1
ATOM 2121 C CA . GLY A 1 280 ? -4.068 -3.080 -14.979 1.00 95.12 280 GLY A CA 1
ATOM 2122 C C . GLY A 1 280 ? -3.159 -2.375 -13.971 1.00 95.12 280 GLY A C 1
ATOM 2123 O O . GLY A 1 280 ? -3.252 -2.668 -12.785 1.00 95.12 280 GLY A O 1
ATOM 2124 N N . HIS A 1 281 ? -2.298 -1.471 -14.440 1.00 97.62 281 HIS A N 1
ATOM 2125 C CA . HIS A 1 281 ? -1.325 -0.725 -13.643 1.00 97.62 281 HIS A CA 1
ATOM 2126 C C . HIS A 1 281 ? -1.421 0.794 -13.828 1.00 97.62 281 HIS A C 1
ATOM 2128 O O . HIS A 1 281 ? -2.067 1.319 -14.745 1.00 97.62 281 HIS A O 1
ATOM 2134 N N . MET A 1 282 ? -0.707 1.526 -12.975 1.00 97.19 282 MET A N 1
ATOM 2135 C CA . MET A 1 282 ? -0.629 2.983 -13.015 1.00 97.19 282 MET A CA 1
ATOM 2136 C C . MET A 1 282 ? 0.602 3.484 -13.778 1.00 97.19 282 MET A C 1
ATOM 2138 O O . MET A 1 282 ? 1.696 2.915 -13.728 1.00 97.19 282 MET A O 1
ATOM 2142 N N . HIS A 1 283 ? 0.410 4.609 -14.467 1.00 98.25 283 HIS A N 1
ATOM 2143 C CA . HIS A 1 283 ? 1.480 5.449 -14.992 1.00 98.25 283 HIS A CA 1
ATOM 2144 C C . HIS A 1 283 ? 1.591 6.709 -14.121 1.00 98.25 283 HIS A C 1
ATOM 2146 O O . HIS A 1 283 ? 0.577 7.171 -13.595 1.00 98.25 283 HIS A O 1
ATOM 2152 N N . ILE A 1 284 ? 2.766 7.333 -14.007 1.00 98.00 284 ILE A N 1
ATOM 2153 C CA . ILE A 1 284 ? 2.927 8.562 -13.201 1.00 98.00 284 ILE A CA 1
ATOM 2154 C C . ILE A 1 284 ? 1.961 9.692 -13.608 1.00 98.00 284 ILE A C 1
ATOM 2156 O O . ILE A 1 284 ? 1.448 10.416 -12.760 1.00 98.00 284 ILE A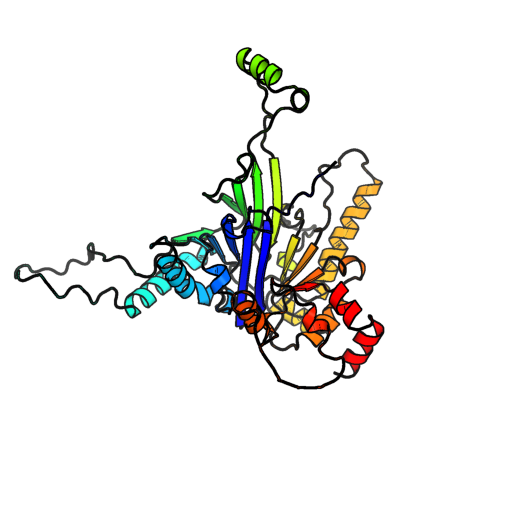 O 1
ATOM 2160 N N . GLN A 1 285 ? 1.626 9.805 -14.895 1.00 95.88 285 GLN A N 1
ATOM 2161 C CA . GLN A 1 285 ? 0.623 10.773 -15.370 1.00 95.88 285 GLN A CA 1
ATOM 2162 C C . GLN A 1 285 ? -0.800 10.456 -14.884 1.00 95.88 285 GLN A C 1
ATOM 2164 O O . GLN A 1 285 ? -1.571 11.381 -14.645 1.00 95.88 285 GLN A O 1
ATOM 2169 N N . HIS A 1 286 ? -1.140 9.181 -14.668 1.00 95.25 286 HIS A N 1
ATOM 2170 C CA . HIS A 1 286 ? -2.407 8.801 -14.038 1.00 95.25 286 HIS A CA 1
ATOM 2171 C C . HIS A 1 286 ? -2.452 9.270 -12.578 1.00 95.25 286 HIS A C 1
ATOM 2173 O O . HIS A 1 286 ? -3.469 9.802 -12.141 1.00 95.25 286 HIS A O 1
ATOM 2179 N N . VAL A 1 287 ? -1.337 9.145 -11.843 1.00 94.25 287 VAL A N 1
ATOM 2180 C CA . VAL A 1 287 ? -1.207 9.686 -10.478 1.00 94.25 287 VAL A CA 1
ATOM 2181 C C . VAL A 1 287 ? -1.371 11.208 -10.488 1.00 94.25 287 VAL A C 1
ATOM 2183 O O . VAL A 1 287 ? -2.162 11.744 -9.715 1.00 94.25 287 VAL A O 1
ATOM 2186 N N . ALA A 1 288 ? -0.673 11.907 -11.389 1.00 92.38 288 ALA A N 1
ATOM 2187 C CA . ALA A 1 288 ? -0.778 13.358 -11.534 1.00 92.38 288 ALA A CA 1
ATOM 2188 C C . ALA A 1 288 ? -2.226 13.800 -11.801 1.00 92.38 288 ALA A C 1
ATOM 2190 O O . ALA A 1 288 ? -2.741 14.683 -11.118 1.00 92.38 288 ALA A O 1
ATOM 2191 N N . GLN A 1 289 ? -2.908 13.136 -12.740 1.00 89.94 289 GLN A N 1
ATOM 2192 C CA . GLN A 1 289 ? -4.310 13.397 -13.061 1.00 89.94 289 GLN A CA 1
ATOM 2193 C C . GLN A 1 289 ? -5.230 13.171 -11.856 1.00 89.94 289 GLN A C 1
ATOM 2195 O O . GLN A 1 289 ? -6.116 13.989 -11.595 1.00 89.94 289 GLN A O 1
ATOM 2200 N N . LEU A 1 290 ? -5.026 12.074 -11.124 1.00 87.38 290 LEU A N 1
ATOM 2201 C CA . LEU A 1 290 ? -5.810 11.726 -9.944 1.00 87.38 290 LEU A CA 1
ATOM 2202 C C . LEU A 1 290 ? -5.672 12.803 -8.858 1.00 87.38 290 LEU A C 1
ATOM 2204 O O . LEU A 1 290 ? -6.675 13.346 -8.398 1.00 87.38 290 LEU A O 1
ATOM 2208 N N . LEU A 1 291 ? -4.439 13.172 -8.506 1.00 85.88 291 LEU A N 1
ATOM 2209 C CA . LEU A 1 291 ? -4.167 14.164 -7.464 1.00 85.88 291 LEU A CA 1
ATOM 2210 C C . LEU A 1 291 ? -4.659 15.568 -7.843 1.00 85.88 291 LEU A C 1
ATOM 2212 O O . LEU A 1 291 ? -5.287 16.239 -7.026 1.00 85.88 291 LEU A O 1
ATOM 2216 N N . SER A 1 292 ? -4.447 16.003 -9.089 1.00 83.50 292 SER A N 1
ATOM 2217 C CA . SER A 1 292 ? -4.966 17.292 -9.563 1.00 83.50 292 SER A CA 1
ATOM 2218 C C . SER A 1 292 ? -6.494 17.351 -9.550 1.00 83.50 292 SER A C 1
ATOM 2220 O O . SER A 1 292 ? -7.061 18.413 -9.305 1.00 83.50 292 SER A O 1
ATOM 2222 N N . SER A 1 293 ? -7.171 16.222 -9.780 1.00 79.00 293 SER A N 1
ATOM 2223 C CA . SER A 1 293 ? -8.636 16.161 -9.724 1.00 79.00 293 SER A CA 1
ATOM 2224 C C . SER A 1 293 ? -9.162 16.373 -8.302 1.00 79.00 293 SER A C 1
ATOM 2226 O O . SER A 1 293 ? -10.156 17.078 -8.134 1.00 79.00 293 SER A O 1
ATOM 2228 N N . PHE A 1 294 ? -8.487 15.827 -7.284 1.00 74.94 294 PHE A N 1
ATOM 2229 C CA . PHE A 1 294 ? -8.843 16.071 -5.881 1.00 74.94 294 PHE A CA 1
ATOM 2230 C C . PHE A 1 294 ? -8.634 17.529 -5.476 1.00 74.94 294 PHE A C 1
ATOM 2232 O O . PHE A 1 294 ? -9.527 18.121 -4.878 1.00 74.94 294 PHE A O 1
ATOM 2239 N N . GLU A 1 295 ? -7.507 18.128 -5.862 1.00 71.06 295 GLU A N 1
ATOM 2240 C CA . GLU A 1 295 ? -7.214 19.530 -5.538 1.00 71.06 295 GLU A CA 1
ATOM 2241 C C . GLU A 1 295 ? -8.224 20.503 -6.178 1.00 71.06 295 GLU A C 1
ATOM 2243 O O . GLU A 1 295 ? -8.654 21.485 -5.576 1.00 71.06 295 GLU A O 1
ATOM 2248 N N . LEU A 1 296 ? -8.637 20.233 -7.421 1.00 63.12 296 LEU A N 1
ATOM 2249 C CA . LEU A 1 296 ? -9.667 21.031 -8.091 1.00 63.12 296 LEU A CA 1
ATOM 2250 C C . LEU A 1 296 ? -11.032 20.901 -7.404 1.00 63.12 296 LEU A C 1
ATOM 2252 O O . LEU A 1 296 ? -11.782 21.875 -7.351 1.00 63.12 296 LEU A O 1
ATOM 2256 N N . GLN A 1 297 ? -11.367 19.717 -6.888 1.00 61.44 297 GLN A N 1
ATOM 2257 C CA . GLN A 1 297 ? -12.605 19.506 -6.137 1.00 61.44 297 GLN A CA 1
ATOM 2258 C C . GLN A 1 297 ? -12.579 20.257 -4.803 1.00 61.44 297 GLN A C 1
ATOM 2260 O O . GLN A 1 297 ? -13.528 20.987 -4.520 1.00 61.44 297 GLN A O 1
ATOM 2265 N N . SER A 1 298 ? -11.480 20.174 -4.047 1.00 61.47 298 SER A N 1
ATOM 2266 C CA . SER A 1 298 ? -11.352 20.880 -2.767 1.00 61.47 298 SER A CA 1
ATOM 2267 C C . SER A 1 298 ? -11.437 22.401 -2.921 1.00 61.47 298 SER A C 1
ATOM 2269 O O . SER A 1 298 ? -12.089 23.054 -2.113 1.00 61.47 298 SER A O 1
ATOM 2271 N N . ASN A 1 299 ? -10.847 22.964 -3.983 1.00 57.78 299 ASN A N 1
ATOM 2272 C CA . ASN A 1 299 ? -10.864 24.412 -4.230 1.00 57.78 299 ASN A CA 1
ATOM 2273 C C . ASN A 1 299 ? -12.234 24.947 -4.686 1.00 57.78 299 ASN A C 1
ATOM 2275 O O . ASN A 1 299 ? -12.549 26.112 -4.451 1.00 57.78 299 ASN A O 1
ATOM 2279 N N . ASN A 1 300 ? -13.056 24.131 -5.354 1.00 56.03 300 ASN A N 1
ATOM 2280 C CA . ASN A 1 300 ? -14.386 24.557 -5.806 1.00 56.03 300 ASN A CA 1
ATOM 2281 C C . ASN A 1 300 ? -15.419 24.561 -4.666 1.00 56.03 300 ASN A C 1
ATOM 2283 O O . ASN A 1 300 ? -16.306 25.419 -4.652 1.00 56.03 300 ASN A O 1
ATOM 2287 N N . GLU A 1 301 ? -15.302 23.638 -3.707 1.00 53.72 301 GLU A N 1
ATOM 2288 C CA . GLU A 1 301 ? -16.193 23.558 -2.537 1.00 53.72 301 GLU A CA 1
ATOM 2289 C C . GLU A 1 301 ? -16.069 24.787 -1.611 1.00 53.72 301 GLU A C 1
ATOM 2291 O O . GLU A 1 301 ? -17.046 25.170 -0.966 1.00 53.72 301 GLU A O 1
ATOM 2296 N N . ASP A 1 302 ? -14.930 25.488 -1.644 1.00 51.38 302 ASP A N 1
ATOM 2297 C CA . ASP A 1 302 ? -14.646 26.680 -0.829 1.00 51.38 302 ASP A CA 1
ATOM 2298 C C . ASP A 1 302 ? -15.425 27.936 -1.204 1.00 51.38 302 ASP A C 1
ATOM 2300 O O . ASP A 1 302 ? -15.484 28.889 -0.430 1.00 51.38 302 ASP A O 1
ATOM 2304 N N . THR A 1 303 ? -16.036 27.962 -2.386 1.00 49.88 303 THR A N 1
ATOM 2305 C CA . THR A 1 303 ? -16.684 29.179 -2.891 1.00 49.88 303 THR A CA 1
ATOM 2306 C C . THR A 1 303 ? -18.177 29.262 -2.585 1.00 49.88 303 THR A C 1
ATOM 2308 O O . THR A 1 303 ? -18.759 30.324 -2.789 1.00 49.88 303 THR A O 1
ATOM 2311 N N . ASN A 1 304 ? -18.808 28.189 -2.083 1.00 47.03 304 ASN A N 1
ATOM 2312 C CA . ASN A 1 304 ? -20.275 28.119 -2.011 1.00 47.03 304 ASN A CA 1
ATOM 2313 C C . ASN A 1 304 ? -20.891 27.655 -0.678 1.00 47.03 304 ASN A C 1
ATOM 2315 O O . ASN A 1 304 ? -22.111 27.723 -0.572 1.00 47.03 304 ASN A O 1
ATOM 2319 N N . ASN A 1 305 ? -20.133 27.211 0.335 1.00 45.06 305 ASN A N 1
ATOM 2320 C CA . ASN A 1 305 ? -20.716 26.790 1.623 1.00 45.06 305 ASN A CA 1
ATOM 2321 C C . ASN A 1 305 ? -19.740 26.959 2.806 1.00 45.06 305 ASN A C 1
ATOM 2323 O O . ASN A 1 305 ? -19.064 26.017 3.207 1.00 45.06 305 ASN A O 1
ATOM 2327 N N . GLU A 1 306 ? -19.733 28.135 3.440 1.00 46.47 306 GLU A N 1
ATOM 2328 C CA . GLU A 1 306 ? -18.925 28.435 4.644 1.00 46.47 306 GLU A CA 1
ATOM 2329 C C . GLU A 1 306 ? -19.354 27.664 5.921 1.00 46.47 306 GLU A C 1
ATOM 2331 O O . GLU A 1 306 ? -18.793 27.878 6.994 1.00 46.47 306 GLU A O 1
ATOM 2336 N N . HIS A 1 307 ? -20.351 26.770 5.854 1.00 43.84 307 HIS A N 1
ATOM 2337 C CA . HIS A 1 307 ? -20.974 26.169 7.044 1.00 43.84 307 HIS A CA 1
ATOM 2338 C C . HIS A 1 307 ? -20.951 24.638 7.136 1.00 43.84 307 HIS A C 1
ATOM 2340 O O . HIS A 1 307 ? -21.479 24.105 8.114 1.00 43.84 307 HIS A O 1
ATOM 2346 N N . ASP A 1 308 ? -20.326 23.916 6.200 1.00 43.34 308 ASP A N 1
ATOM 2347 C CA . ASP A 1 308 ? -20.273 22.446 6.266 1.00 43.34 308 ASP A CA 1
ATOM 2348 C C . ASP A 1 308 ? -18.851 21.883 6.129 1.00 43.34 308 ASP A C 1
ATOM 2350 O O . ASP A 1 308 ? -18.495 21.203 5.169 1.00 43.34 308 ASP A O 1
ATOM 2354 N N . GLU A 1 309 ? -18.018 22.140 7.143 1.00 44.75 309 GLU A N 1
ATOM 2355 C CA . GLU A 1 309 ? -16.651 21.597 7.241 1.0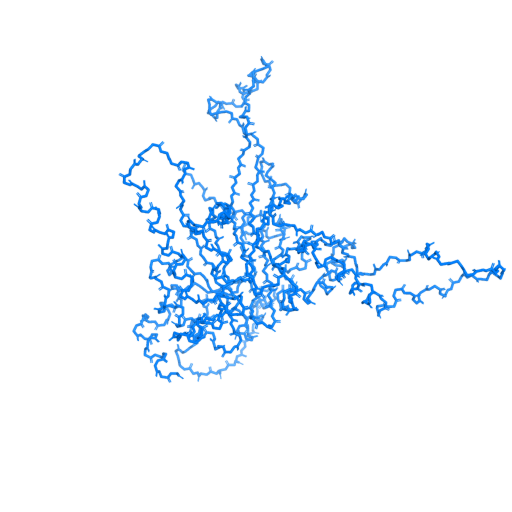0 44.75 309 GLU A CA 1
ATOM 2356 C C . GLU A 1 309 ? -16.596 20.055 7.256 1.00 44.75 309 GLU A C 1
ATOM 2358 O O . GLU A 1 309 ? -15.529 19.475 7.061 1.00 44.75 309 GLU A O 1
ATOM 2363 N N . ARG A 1 310 ? -17.725 19.362 7.474 1.00 42.56 310 ARG A N 1
ATOM 2364 C CA . ARG A 1 310 ? -17.778 17.895 7.608 1.00 42.56 310 ARG A CA 1
ATOM 2365 C C . ARG A 1 310 ? -17.755 17.138 6.279 1.00 42.56 310 ARG A C 1
ATOM 2367 O O . ARG A 1 310 ? -17.589 15.921 6.305 1.00 42.56 310 ARG A O 1
ATOM 2374 N N . HIS A 1 311 ? -17.909 17.826 5.147 1.00 42.91 311 HIS A N 1
ATOM 2375 C CA . HIS A 1 311 ? -17.989 17.199 3.823 1.00 42.91 311 HIS A CA 1
ATOM 2376 C C . HIS A 1 311 ? -16.841 17.550 2.866 1.00 42.91 311 HIS A C 1
ATOM 2378 O O . HIS A 1 311 ? -16.813 17.018 1.757 1.00 42.91 311 HIS A O 1
ATOM 2384 N N . ARG A 1 312 ? -15.872 18.372 3.291 1.00 50.34 312 ARG A N 1
ATOM 2385 C CA . ARG A 1 312 ? -14.737 18.784 2.454 1.00 50.34 312 ARG A CA 1
ATOM 2386 C C . ARG A 1 312 ? -13.806 17.600 2.193 1.00 50.34 312 ARG A C 1
ATOM 2388 O O . ARG A 1 312 ? -13.114 17.141 3.104 1.00 50.34 312 ARG A O 1
ATOM 2395 N N . ARG A 1 313 ? -13.762 17.111 0.951 1.00 55.03 313 ARG A N 1
ATOM 2396 C CA . ARG A 1 313 ? -12.788 16.085 0.543 1.00 55.03 313 ARG A CA 1
ATOM 2397 C C . ARG A 1 313 ? -11.427 16.743 0.379 1.00 55.03 313 ARG A C 1
ATOM 2399 O O . ARG A 1 313 ? -11.147 17.361 -0.643 1.00 55.03 313 ARG A O 1
ATOM 2406 N N . LEU A 1 314 ? -10.585 16.640 1.400 1.00 56.28 314 LEU A N 1
ATOM 2407 C CA . LEU A 1 314 ? -9.198 17.078 1.295 1.00 56.28 314 LEU A CA 1
ATOM 2408 C C . LEU A 1 314 ? -8.375 15.981 0.603 1.00 56.28 314 LEU A C 1
ATOM 2410 O O . LEU A 1 314 ? -8.555 14.805 0.924 1.00 56.28 314 LEU A O 1
ATOM 2414 N N . PRO A 1 315 ? -7.467 16.329 -0.326 1.00 61.44 315 PRO A N 1
ATOM 2415 C CA . PRO A 1 315 ? -6.543 15.357 -0.897 1.00 61.44 315 PRO A CA 1
ATOM 2416 C C . PRO A 1 315 ? -5.702 14.711 0.215 1.00 61.44 315 PRO A C 1
ATOM 2418 O O . PRO A 1 315 ? -5.450 15.349 1.248 1.00 61.44 315 PRO A O 1
ATOM 2421 N N . PRO A 1 316 ? -5.205 13.479 0.005 1.00 70.44 316 PRO A N 1
ATOM 2422 C CA . PRO A 1 316 ? -4.373 12.819 0.995 1.00 70.44 316 PRO A CA 1
ATOM 2423 C C . PRO A 1 316 ? -3.152 13.679 1.308 1.00 70.44 316 PRO A C 1
ATOM 2425 O O . PRO A 1 316 ? -2.479 14.184 0.403 1.00 70.44 316 PRO A O 1
ATOM 2428 N N . ARG A 1 317 ? -2.864 13.863 2.601 1.00 79.12 317 ARG A N 1
ATOM 2429 C CA . ARG A 1 317 ? -1.804 14.781 3.049 1.00 79.12 317 ARG A CA 1
ATOM 2430 C C . A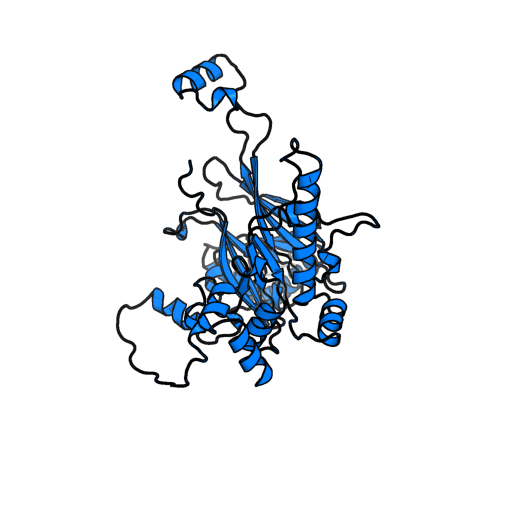RG A 1 317 ? -0.421 14.350 2.573 1.00 79.12 317 ARG A C 1
ATOM 2432 O O . ARG A 1 317 ? 0.419 15.214 2.381 1.00 79.12 317 ARG A O 1
ATOM 2439 N N . ARG A 1 318 ? -0.185 13.058 2.359 1.00 92.62 318 ARG A N 1
ATOM 2440 C CA . ARG A 1 318 ? 1.047 12.490 1.800 1.00 92.62 318 ARG A CA 1
ATOM 2441 C C . ARG A 1 318 ? 0.726 11.371 0.817 1.00 92.62 318 ARG A C 1
ATOM 2443 O O . ARG A 1 318 ? -0.298 10.698 0.949 1.00 92.62 318 ARG A O 1
ATOM 2450 N N . ILE A 1 319 ? 1.623 11.158 -0.140 1.00 95.75 319 ILE A N 1
ATOM 2451 C CA . ILE A 1 319 ? 1.596 10.023 -1.061 1.00 95.75 319 ILE A CA 1
ATOM 2452 C C . ILE A 1 319 ? 2.910 9.246 -0.973 1.00 95.75 319 ILE A C 1
ATOM 2454 O O . ILE A 1 319 ? 3.984 9.839 -0.964 1.00 95.75 319 ILE A O 1
ATOM 2458 N N . LEU A 1 320 ? 2.820 7.921 -0.917 1.00 98.12 320 LEU A N 1
ATOM 2459 C CA . LEU A 1 320 ? 3.954 7.014 -1.040 1.00 98.12 320 LEU A CA 1
ATOM 2460 C C . LEU A 1 320 ? 3.771 6.199 -2.315 1.00 98.12 320 LEU A C 1
ATOM 2462 O O . LEU A 1 320 ? 2.823 5.425 -2.440 1.00 98.12 320 LEU A O 1
ATOM 2466 N N . LEU A 1 321 ? 4.678 6.385 -3.263 1.00 98.69 321 LEU A N 1
ATOM 2467 C CA . LEU A 1 321 ? 4.693 5.682 -4.535 1.00 98.69 321 LEU A CA 1
ATOM 2468 C C . LEU A 1 321 ? 5.476 4.375 -4.408 1.00 98.69 321 LEU A C 1
ATOM 2470 O O . LEU A 1 321 ? 6.609 4.378 -3.925 1.00 98.69 321 LEU A O 1
ATOM 2474 N N . PHE A 1 322 ? 4.896 3.262 -4.852 1.00 98.62 322 PHE A N 1
ATOM 2475 C CA . PHE A 1 322 ? 5.547 1.947 -4.832 1.00 98.62 322 PHE A CA 1
ATOM 2476 C C . PHE A 1 322 ? 5.359 1.201 -6.160 1.00 98.62 322 PHE A C 1
ATOM 2478 O O . PHE A 1 322 ? 4.761 1.729 -7.092 1.00 98.62 322 PHE A O 1
ATOM 2485 N N . HIS A 1 323 ? 5.884 -0.022 -6.253 1.00 98.38 323 HIS A N 1
ATOM 2486 C CA . HIS A 1 323 ? 5.681 -0.913 -7.399 1.00 98.38 323 HIS A CA 1
ATOM 2487 C C . HIS A 1 323 ? 6.343 -0.503 -8.724 1.00 98.38 323 HIS A C 1
ATOM 2489 O O . HIS A 1 323 ? 5.906 -0.892 -9.801 1.00 98.38 323 HIS A O 1
ATOM 2495 N N . LEU A 1 324 ? 7.454 0.234 -8.678 1.00 98.31 324 LEU A N 1
ATOM 2496 C CA . LEU A 1 324 ? 8.180 0.612 -9.894 1.00 98.31 324 LEU A CA 1
ATOM 2497 C C . LEU A 1 324 ? 8.664 -0.609 -10.692 1.00 98.31 324 LEU A C 1
ATOM 2499 O O . LEU A 1 324 ? 9.189 -1.580 -10.133 1.00 98.31 324 LEU A O 1
ATOM 2503 N N . SER A 1 325 ? 8.551 -0.529 -12.022 1.00 97.25 325 SER A N 1
ATOM 2504 C CA . SER A 1 325 ? 9.036 -1.579 -12.918 1.00 97.25 325 SER A CA 1
ATOM 2505 C C . SER A 1 325 ? 10.543 -1.804 -12.786 1.00 97.25 325 SER A C 1
ATOM 2507 O O . SER A 1 325 ? 11.346 -0.870 -12.842 1.00 97.25 325 SER A O 1
ATOM 2509 N N . GLY A 1 326 ? 10.947 -3.075 -12.708 1.00 93.44 326 GLY A N 1
ATOM 2510 C CA . GLY A 1 326 ? 12.356 -3.475 -12.668 1.00 93.44 326 GLY A CA 1
ATOM 2511 C C . GLY A 1 326 ? 13.164 -3.148 -13.931 1.00 93.44 326 GLY A C 1
ATOM 2512 O O . GLY A 1 326 ? 14.380 -3.318 -13.912 1.00 93.44 326 GLY A O 1
ATOM 2513 N N . LYS A 1 327 ? 12.524 -2.674 -15.012 1.00 93.50 327 LYS A N 1
ATOM 2514 C CA . LYS A 1 327 ? 13.218 -2.215 -16.228 1.00 93.50 327 LYS A CA 1
ATOM 2515 C C . LYS A 1 327 ? 13.929 -0.868 -16.051 1.00 93.50 327 LYS A C 1
ATOM 2517 O O . LYS A 1 327 ? 14.784 -0.533 -16.863 1.00 93.50 327 LYS A O 1
ATOM 2522 N N . TYR A 1 328 ? 13.565 -0.096 -15.026 1.00 94.00 328 TYR A N 1
ATOM 2523 C CA . TYR A 1 328 ? 14.167 1.205 -14.748 1.00 94.00 328 TYR A CA 1
ATOM 2524 C C . TYR A 1 328 ? 15.385 1.085 -13.834 1.00 94.00 328 TYR A C 1
ATOM 2526 O O . TYR A 1 328 ? 15.438 0.230 -12.948 1.00 94.00 328 TYR A O 1
ATOM 2534 N N . SER A 1 329 ? 16.332 2.011 -13.980 1.00 93.38 329 SER A N 1
ATOM 2535 C CA . SER A 1 329 ? 17.184 2.378 -12.849 1.00 93.38 329 SER A CA 1
ATOM 2536 C C . SER A 1 329 ? 16.374 3.217 -11.851 1.00 93.38 329 SER A C 1
ATOM 2538 O O . SER A 1 329 ? 15.392 3.864 -12.223 1.00 93.38 329 SER A O 1
ATOM 2540 N N . ALA A 1 330 ? 16.789 3.224 -10.581 1.00 92.81 330 ALA A N 1
ATOM 2541 C CA . ALA A 1 330 ? 16.150 4.057 -9.560 1.00 92.81 330 ALA A CA 1
ATOM 2542 C C . ALA A 1 330 ? 16.140 5.540 -9.950 1.00 92.81 330 ALA A C 1
ATOM 2544 O O . ALA A 1 330 ? 15.123 6.217 -9.863 1.00 92.81 330 ALA A O 1
ATOM 2545 N N . GLU A 1 331 ? 17.287 6.014 -10.420 1.00 93.88 331 GLU A N 1
ATOM 2546 C CA . GLU A 1 331 ? 17.522 7.396 -10.812 1.00 93.88 331 GLU A CA 1
ATOM 2547 C C . GLU A 1 331 ? 16.660 7.815 -12.006 1.00 93.88 331 GLU A C 1
ATOM 2549 O O . GLU A 1 331 ? 15.994 8.845 -11.948 1.00 93.88 331 GLU A O 1
ATOM 2554 N N . TYR A 1 332 ? 16.573 6.976 -13.047 1.00 95.56 332 TYR A N 1
ATOM 2555 C CA . TYR A 1 332 ? 15.674 7.225 -14.175 1.00 95.56 332 TYR A CA 1
ATOM 2556 C C . TYR A 1 332 ? 14.222 7.348 -13.704 1.00 95.56 332 TYR A C 1
ATOM 2558 O O . TYR A 1 332 ? 13.515 8.274 -14.105 1.00 95.56 332 TYR A O 1
ATOM 2566 N N . ALA A 1 333 ? 13.778 6.440 -12.828 1.00 96.88 333 ALA A N 1
ATOM 2567 C CA . ALA A 1 333 ? 12.418 6.481 -12.311 1.00 96.88 333 ALA A CA 1
ATOM 2568 C C . ALA A 1 333 ? 12.144 7.761 -11.510 1.00 96.88 333 ALA A C 1
ATOM 2570 O O . ALA A 1 333 ? 11.140 8.432 -11.751 1.00 96.88 333 ALA A O 1
ATOM 2571 N N . LEU A 1 334 ? 13.059 8.145 -10.619 1.00 97.12 334 LEU A N 1
ATOM 2572 C CA . LEU A 1 334 ? 12.948 9.366 -9.823 1.00 97.12 334 LEU A CA 1
ATOM 2573 C C . LEU A 1 334 ? 12.993 10.635 -10.689 1.00 97.12 334 LEU A C 1
ATOM 2575 O O . LEU A 1 334 ? 12.227 11.560 -10.430 1.00 97.12 334 LEU A O 1
ATOM 2579 N N . HIS A 1 335 ? 13.807 10.679 -11.751 1.00 97.25 335 HIS A N 1
ATOM 2580 C CA . HIS A 1 335 ? 13.797 11.777 -12.727 1.00 97.25 335 HIS A CA 1
ATOM 2581 C C . HIS A 1 335 ? 12.441 11.921 -13.407 1.00 97.25 335 HIS A C 1
ATOM 2583 O O . HIS A 1 335 ? 11.879 13.016 -13.450 1.00 97.25 335 HIS A O 1
ATOM 2589 N N . GLN A 1 336 ? 11.894 10.816 -13.913 1.00 97.75 336 GLN A N 1
ATOM 2590 C CA . GLN A 1 336 ? 10.594 10.834 -14.570 1.00 97.75 336 GLN A CA 1
ATOM 2591 C C . GLN A 1 336 ? 9.481 11.268 -13.610 1.00 97.75 336 GLN A C 1
ATOM 2593 O O . GLN A 1 336 ? 8.653 12.099 -13.983 1.00 97.75 336 GLN A O 1
ATOM 2598 N N . ILE A 1 337 ? 9.498 10.778 -12.366 1.00 98.06 337 ILE A N 1
ATOM 2599 C CA . ILE A 1 337 ? 8.549 11.190 -11.326 1.00 98.06 337 ILE A CA 1
ATOM 2600 C C . ILE A 1 337 ? 8.683 12.687 -11.031 1.00 98.06 337 ILE A C 1
ATOM 2602 O O . ILE A 1 337 ? 7.690 13.406 -11.105 1.00 98.06 337 ILE A O 1
ATOM 2606 N N . ALA A 1 338 ? 9.897 13.182 -10.775 1.00 97.50 338 ALA A N 1
ATOM 2607 C CA . ALA A 1 338 ? 10.154 14.585 -10.446 1.00 97.50 338 ALA A CA 1
ATOM 2608 C C . ALA A 1 338 ? 9.737 15.570 -11.553 1.00 97.50 338 ALA A C 1
ATOM 2610 O O . ALA A 1 338 ? 9.421 16.726 -11.268 1.00 97.50 338 ALA A O 1
ATOM 2611 N N . LEU A 1 339 ? 9.781 15.143 -12.818 1.00 97.06 339 LEU A N 1
ATOM 2612 C CA . LEU A 1 339 ? 9.432 15.988 -13.961 1.00 97.06 339 LEU A CA 1
ATOM 2613 C C . LEU A 1 339 ? 7.954 15.912 -14.358 1.00 97.06 339 LEU A C 1
ATOM 2615 O O . LEU A 1 339 ? 7.465 16.859 -14.974 1.00 97.06 339 LEU A O 1
ATOM 2619 N N . GLN A 1 340 ? 7.264 14.812 -14.046 1.00 96.69 340 GLN A N 1
ATOM 2620 C CA . GLN A 1 340 ? 5.875 14.583 -14.462 1.00 96.69 340 GLN A CA 1
ATOM 2621 C C . GLN A 1 340 ? 4.855 14.764 -13.334 1.00 96.69 340 GLN A C 1
ATOM 2623 O O . GLN A 1 340 ? 3.694 15.063 -13.619 1.00 96.69 340 GLN A O 1
ATOM 2628 N N . LEU A 1 341 ? 5.252 14.600 -12.069 1.00 95.56 341 LEU A N 1
ATOM 2629 C CA . LEU A 1 341 ? 4.382 14.897 -10.937 1.00 95.56 341 LEU A CA 1
ATOM 2630 C C . LEU A 1 341 ? 4.225 16.429 -10.789 1.00 95.56 341 LEU A C 1
ATOM 2632 O O . LEU A 1 341 ? 5.183 17.175 -11.003 1.00 95.56 341 LEU A O 1
ATOM 2636 N N . PRO A 1 342 ? 3.028 16.950 -10.461 1.00 93.44 342 PRO A N 1
ATOM 2637 C CA . PRO A 1 342 ? 2.862 18.375 -10.209 1.00 93.44 342 PRO A CA 1
ATOM 2638 C C . PRO A 1 342 ? 3.652 18.829 -8.975 1.00 93.44 342 PRO A C 1
ATOM 2640 O O . PRO A 1 342 ? 3.567 18.222 -7.908 1.00 93.44 342 PRO A O 1
ATOM 2643 N N . ARG A 1 343 ? 4.353 19.965 -9.105 1.00 92.00 343 ARG A N 1
ATOM 2644 C CA . ARG A 1 343 ? 5.293 20.488 -8.092 1.00 92.00 343 ARG A CA 1
ATOM 2645 C C . ARG A 1 343 ? 4.712 20.634 -6.687 1.00 92.00 343 ARG A C 1
ATOM 2647 O O . ARG A 1 343 ? 5.441 20.461 -5.719 1.00 92.00 343 ARG A O 1
ATOM 2654 N N . GLN A 1 344 ? 3.422 20.936 -6.585 1.00 89.12 344 GLN A N 1
ATOM 2655 C CA . GLN A 1 344 ? 2.708 21.097 -5.315 1.00 89.12 344 GLN A CA 1
ATOM 2656 C C . GLN A 1 344 ? 2.597 19.810 -4.479 1.00 89.12 344 GLN A C 1
ATOM 2658 O O . GLN A 1 344 ? 2.153 19.873 -3.342 1.00 89.12 344 GLN A O 1
ATOM 2663 N N . PHE A 1 345 ? 2.948 18.648 -5.043 1.00 91.19 345 PHE A N 1
ATOM 2664 C CA . PHE A 1 345 ? 2.934 17.369 -4.332 1.00 91.19 345 PHE A CA 1
ATOM 2665 C C . PHE A 1 345 ? 4.336 16.878 -3.949 1.00 91.19 345 PHE A C 1
ATOM 2667 O O . PHE A 1 345 ? 4.455 15.845 -3.297 1.00 91.19 345 PHE A O 1
ATOM 2674 N N . HIS A 1 346 ? 5.405 17.566 -4.364 1.00 94.25 346 HIS A N 1
ATOM 2675 C CA . HIS A 1 346 ? 6.774 17.050 -4.245 1.00 94.25 346 HIS A CA 1
ATOM 2676 C C . HIS A 1 346 ? 7.273 16.964 -2.800 1.00 94.25 346 HIS A C 1
ATOM 2678 O O . HIS A 1 346 ? 7.995 16.033 -2.464 1.00 94.25 346 HIS A O 1
ATOM 2684 N N . ASP A 1 347 ? 6.873 17.908 -1.953 1.00 93.38 347 ASP A N 1
ATOM 2685 C CA . ASP A 1 347 ? 7.185 17.966 -0.519 1.00 93.38 347 ASP A CA 1
ATOM 2686 C C . ASP A 1 347 ? 6.419 16.926 0.310 1.00 93.38 347 ASP A C 1
ATOM 2688 O O . ASP A 1 347 ? 6.739 16.692 1.474 1.00 93.38 347 ASP A O 1
ATOM 2692 N N . ARG A 1 348 ? 5.411 16.282 -0.286 1.00 92.56 348 ARG A N 1
ATOM 2693 C CA . ARG A 1 348 ? 4.567 15.276 0.371 1.00 92.56 348 ARG A CA 1
ATOM 2694 C C . ARG A 1 348 ? 4.602 13.920 -0.332 1.00 92.56 348 ARG A C 1
ATOM 2696 O O . ARG A 1 348 ? 3.747 13.079 -0.050 1.00 92.56 348 ARG A O 1
ATOM 2703 N N . CYS A 1 349 ? 5.531 13.731 -1.268 1.00 97.12 349 CYS A N 1
ATOM 2704 C CA . CYS A 1 349 ? 5.672 12.515 -2.057 1.00 97.12 349 CYS A CA 1
ATOM 2705 C C . CYS A 1 349 ? 6.928 11.756 -1.640 1.00 97.12 349 CYS A C 1
ATOM 2707 O O . CYS A 1 349 ? 8.043 12.223 -1.865 1.00 97.12 349 CYS A O 1
ATOM 2709 N N . ASP A 1 350 ? 6.741 10.550 -1.123 1.00 97.88 350 ASP A N 1
ATOM 2710 C CA . ASP A 1 350 ? 7.809 9.578 -0.921 1.00 97.88 350 ASP A CA 1
ATOM 2711 C C . ASP A 1 350 ? 7.774 8.521 -2.027 1.00 97.88 350 ASP A C 1
ATOM 2713 O O . ASP A 1 350 ? 6.717 8.201 -2.573 1.00 97.88 350 ASP A O 1
ATOM 2717 N N . VAL A 1 351 ? 8.931 7.956 -2.363 1.00 98.31 351 VAL A N 1
ATOM 2718 C CA . VAL A 1 351 ? 9.059 6.893 -3.368 1.00 98.31 351 VAL A CA 1
ATOM 2719 C C . VAL A 1 351 ? 9.802 5.708 -2.762 1.00 98.31 351 VAL A C 1
ATOM 2721 O O . VAL A 1 351 ? 10.927 5.846 -2.281 1.00 98.31 351 VAL A O 1
ATOM 2724 N N . ALA A 1 352 ? 9.190 4.528 -2.799 1.00 97.44 352 ALA A N 1
ATOM 2725 C CA . ALA A 1 352 ? 9.810 3.283 -2.371 1.00 97.44 352 ALA A CA 1
ATOM 2726 C C . ALA A 1 352 ? 10.896 2.859 -3.367 1.00 97.44 352 ALA A C 1
ATOM 2728 O O . ALA A 1 352 ? 10.599 2.442 -4.488 1.00 97.44 352 ALA A O 1
ATOM 2729 N N . ILE A 1 353 ? 12.163 2.953 -2.955 1.00 94.88 353 ILE A N 1
ATOM 2730 C CA . ILE A 1 353 ? 13.309 2.765 -3.858 1.00 94.88 353 ILE A CA 1
ATOM 2731 C C . ILE A 1 353 ? 14.345 1.761 -3.339 1.00 94.88 353 ILE A C 1
ATOM 2733 O O . ILE A 1 353 ? 15.247 1.362 -4.079 1.00 94.88 353 ILE A O 1
ATOM 2737 N N . ALA A 1 354 ? 14.204 1.279 -2.098 1.00 87.69 354 ALA A N 1
ATOM 2738 C CA . ALA A 1 354 ? 15.115 0.296 -1.502 1.00 87.69 354 ALA A CA 1
ATOM 2739 C C . ALA A 1 354 ? 15.299 -0.972 -2.353 1.00 87.69 354 ALA A C 1
ATOM 2741 O O . ALA A 1 354 ? 16.372 -1.573 -2.357 1.00 87.69 354 ALA A O 1
ATOM 2742 N N . SER A 1 355 ? 14.289 -1.366 -3.131 1.00 89.81 355 SER A N 1
ATOM 2743 C CA . SER A 1 355 ? 14.356 -2.520 -4.035 1.00 89.81 355 SER A CA 1
ATOM 2744 C C . SER A 1 355 ? 15.337 -2.358 -5.201 1.00 89.81 355 SER A C 1
ATOM 2746 O O . SER A 1 355 ? 15.709 -3.350 -5.835 1.00 89.81 355 SER A O 1
ATOM 2748 N N . PHE A 1 356 ? 15.798 -1.140 -5.486 1.00 88.44 356 PHE A N 1
ATOM 2749 C CA . PHE A 1 356 ? 16.761 -0.838 -6.544 1.00 88.44 356 PHE A CA 1
ATOM 2750 C C . PHE A 1 356 ? 18.211 -0.768 -6.051 1.00 88.44 356 PHE A C 1
ATOM 2752 O O . PHE A 1 356 ? 19.121 -0.725 -6.877 1.00 88.44 356 PHE A O 1
ATOM 2759 N N . HIS A 1 357 ? 18.451 -0.848 -4.737 1.00 81.00 357 HIS A N 1
ATOM 2760 C CA . HIS A 1 357 ? 19.792 -0.781 -4.159 1.00 81.00 357 HIS A CA 1
ATOM 2761 C C . HIS A 1 357 ? 20.184 -2.080 -3.458 1.00 81.00 357 HIS A C 1
ATOM 2763 O O . HIS A 1 357 ? 19.607 -2.469 -2.446 1.00 81.00 357 HIS A O 1
ATOM 2769 N N . LYS A 1 358 ? 21.249 -2.723 -3.955 1.00 64.44 358 LYS A N 1
ATOM 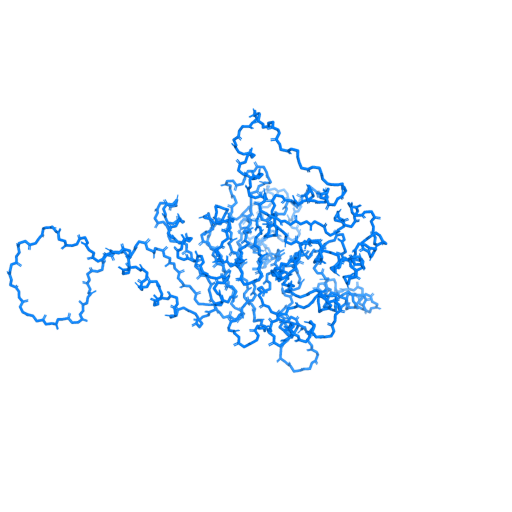2770 C CA . LYS A 1 358 ? 21.803 -3.957 -3.367 1.00 64.44 358 LYS A CA 1
ATOM 2771 C C . LYS A 1 358 ? 22.312 -3.763 -1.930 1.00 64.44 358 LYS A C 1
ATOM 2773 O O . LYS A 1 358 ? 22.292 -4.704 -1.149 1.00 64.44 358 LYS A O 1
ATOM 2778 N N . THR A 1 359 ? 22.764 -2.557 -1.582 1.00 55.91 359 THR A N 1
ATOM 2779 C CA . THR A 1 359 ? 23.440 -2.239 -0.311 1.00 55.91 359 THR A CA 1
ATOM 2780 C C . THR A 1 359 ? 22.518 -1.731 0.795 1.00 55.91 359 THR A C 1
ATOM 2782 O O . THR A 1 359 ? 22.974 -1.602 1.930 1.00 55.91 359 THR A O 1
ATOM 2785 N N . TYR A 1 360 ? 21.239 -1.462 0.507 1.00 57.09 360 TYR A N 1
ATOM 2786 C CA . TYR A 1 360 ? 20.295 -0.957 1.510 1.00 57.09 360 TYR A CA 1
ATOM 2787 C C . TYR A 1 360 ? 20.192 -1.898 2.725 1.00 57.09 360 TYR A C 1
ATOM 2789 O O . TYR A 1 360 ? 20.267 -1.461 3.871 1.00 57.09 360 TYR A O 1
ATOM 2797 N N . HIS A 1 361 ? 20.153 -3.207 2.475 1.00 53.62 361 HIS A N 1
ATOM 2798 C CA . HIS A 1 361 ? 20.030 -4.222 3.526 1.00 53.62 361 HIS A CA 1
ATOM 2799 C C . HIS A 1 361 ? 21.293 -4.367 4.392 1.00 53.62 361 HIS A C 1
ATOM 2801 O O . HIS A 1 361 ? 21.178 -4.612 5.589 1.00 53.62 361 HIS A O 1
ATOM 2807 N N . ASN A 1 362 ? 22.484 -4.080 3.849 1.00 49.03 362 ASN A N 1
ATOM 2808 C CA . ASN A 1 362 ? 23.741 -4.114 4.615 1.00 49.03 362 ASN A CA 1
ATOM 2809 C C . ASN A 1 362 ? 23.862 -2.958 5.628 1.00 49.03 362 ASN A C 1
ATOM 2811 O O . ASN A 1 362 ? 24.538 -3.093 6.647 1.00 49.03 362 ASN A O 1
ATOM 2815 N N . LYS A 1 363 ? 23.223 -1.805 5.372 1.00 49.50 363 LYS A N 1
ATOM 2816 C CA . LYS A 1 363 ? 23.213 -0.682 6.331 1.00 49.50 363 LYS A CA 1
ATOM 2817 C C . LYS A 1 363 ? 22.333 -0.974 7.548 1.00 49.50 363 LYS A C 1
ATOM 2819 O O . LYS A 1 363 ? 22.662 -0.536 8.646 1.00 49.50 363 LYS A O 1
ATOM 2824 N N . ARG A 1 364 ? 21.248 -1.731 7.360 1.00 51.28 364 ARG A N 1
ATOM 2825 C CA . ARG A 1 364 ? 20.277 -2.060 8.413 1.00 51.28 364 ARG A CA 1
ATOM 2826 C C . ARG A 1 364 ? 20.770 -3.171 9.350 1.00 51.28 364 ARG A C 1
ATOM 2828 O O . ARG A 1 364 ? 20.485 -3.129 10.540 1.00 51.28 364 ARG A O 1
ATOM 2835 N N . SER A 1 365 ? 21.580 -4.108 8.851 1.00 44.12 365 SER A N 1
ATOM 2836 C CA . SER A 1 365 ? 22.242 -5.124 9.685 1.00 44.12 365 SER A CA 1
ATOM 2837 C C . SER A 1 365 ? 23.365 -4.544 10.563 1.00 44.12 365 SER A C 1
ATOM 2839 O O . SER A 1 365 ? 23.539 -4.977 11.700 1.00 44.12 365 SER A O 1
ATOM 2841 N N . ASN A 1 366 ? 24.090 -3.527 10.078 1.00 40.25 366 ASN A N 1
ATOM 2842 C CA . ASN A 1 366 ? 25.213 -2.904 10.799 1.00 40.25 366 ASN A CA 1
ATOM 2843 C C . ASN A 1 366 ? 24.804 -1.833 11.830 1.00 40.25 366 ASN A C 1
ATOM 2845 O O . ASN A 1 366 ? 25.651 -1.375 12.592 1.00 40.25 366 ASN A O 1
ATOM 2849 N N . SER A 1 367 ? 23.537 -1.410 11.892 1.00 43.16 367 SER A N 1
ATOM 2850 C CA . SER A 1 367 ? 23.081 -0.483 12.942 1.00 43.16 367 SER A CA 1
ATOM 2851 C C . SER A 1 367 ? 22.762 -1.186 14.269 1.00 43.16 367 SER A C 1
ATOM 2853 O O . SER A 1 367 ? 22.734 -0.527 15.309 1.00 43.16 367 SER A O 1
ATOM 2855 N N . ASN A 1 368 ? 22.600 -2.518 14.262 1.00 39.12 368 ASN A N 1
ATOM 2856 C CA . ASN A 1 368 ? 22.317 -3.324 15.458 1.00 39.12 368 ASN A CA 1
ATOM 2857 C C . ASN A 1 368 ? 23.541 -4.052 16.045 1.00 39.12 368 ASN A C 1
ATOM 2859 O O . ASN A 1 368 ? 23.490 -4.480 17.201 1.00 39.12 368 ASN A O 1
ATOM 2863 N N . HIS A 1 369 ? 24.657 -4.150 15.318 1.00 35.56 369 HIS A N 1
ATOM 2864 C CA . HIS A 1 369 ? 25.930 -4.656 15.835 1.00 35.56 369 HIS A CA 1
ATOM 2865 C C . HIS A 1 369 ? 27.097 -3.784 15.356 1.00 35.56 369 HIS A C 1
ATOM 2867 O O . HIS A 1 369 ? 27.270 -3.545 14.169 1.00 35.56 369 HIS A O 1
ATOM 2873 N N . ASP A 1 370 ? 27.895 -3.343 16.328 1.00 34.09 370 ASP A N 1
ATOM 2874 C CA . ASP A 1 370 ? 29.214 -2.726 16.188 1.00 34.09 370 ASP A CA 1
ATOM 2875 C C . ASP A 1 370 ? 29.322 -1.271 15.693 1.00 34.09 370 ASP A C 1
ATOM 2877 O O . ASP A 1 370 ? 29.659 -0.949 14.555 1.00 34.09 370 ASP A O 1
ATOM 2881 N N . LYS A 1 371 ? 29.338 -0.363 16.684 1.00 38.03 371 LYS A N 1
ATOM 2882 C CA . LYS A 1 371 ? 30.335 0.719 16.710 1.00 38.03 371 LYS A CA 1
ATOM 2883 C C . LYS A 1 371 ? 31.736 0.104 16.827 1.00 38.03 371 LYS A C 1
ATOM 2885 O O . LYS A 1 371 ? 32.286 0.086 17.927 1.00 38.03 371 LYS A O 1
ATOM 2890 N N . LYS A 1 372 ? 32.315 -0.384 15.727 1.00 35.59 372 LYS A N 1
ATOM 2891 C CA . LYS A 1 372 ? 33.773 -0.432 15.495 1.00 35.59 372 LYS A CA 1
ATOM 2892 C C . LYS A 1 372 ? 34.099 -1.018 14.121 1.00 35.59 372 LYS A C 1
ATOM 2894 O O . LYS A 1 372 ? 33.784 -2.160 13.838 1.00 35.59 372 LYS A O 1
ATOM 2899 N N . ASN A 1 373 ? 34.841 -0.220 13.356 1.00 35.72 373 ASN A N 1
ATOM 2900 C CA . ASN A 1 373 ? 35.619 -0.563 12.166 1.00 35.72 373 ASN A CA 1
ATOM 2901 C C . ASN A 1 373 ? 34.871 -1.179 10.973 1.00 35.72 373 ASN A C 1
ATOM 2903 O O . ASN A 1 373 ? 34.690 -2.386 10.885 1.00 35.72 373 ASN A O 1
ATOM 2907 N N . SER A 1 374 ? 34.677 -0.369 9.932 1.00 31.16 374 SER A N 1
ATOM 2908 C CA . SER A 1 374 ? 34.993 -0.844 8.582 1.00 31.16 374 SER A CA 1
ATOM 2909 C C . SER A 1 374 ? 35.759 0.232 7.819 1.00 31.16 374 SER A C 1
ATOM 2911 O O . SER A 1 374 ? 35.319 1.364 7.629 1.00 31.16 374 SER A O 1
ATOM 2913 N N . SER A 1 375 ? 36.988 -0.133 7.481 1.00 32.28 375 SER A N 1
ATOM 2914 C CA . SER A 1 375 ? 37.889 0.552 6.575 1.00 32.28 375 SER A CA 1
ATOM 2915 C C . SER A 1 375 ? 37.687 0.009 5.164 1.00 32.28 375 SER A C 1
ATOM 2917 O O . SER A 1 375 ? 37.680 -1.205 4.995 1.00 32.28 375 SER A O 1
ATOM 2919 N N . HIS A 1 376 ? 37.671 0.930 4.200 1.00 36.12 376 HIS A N 1
ATOM 2920 C CA . HIS A 1 376 ? 38.004 0.744 2.783 1.00 36.12 376 HIS A CA 1
ATOM 2921 C C . HIS A 1 376 ? 37.060 -0.138 1.959 1.00 36.12 376 HIS A C 1
ATOM 2923 O O . HIS A 1 376 ? 37.270 -1.334 1.847 1.00 36.12 376 HIS A O 1
ATOM 2929 N N . ASP A 1 377 ? 36.144 0.531 1.260 1.00 30.27 377 ASP A N 1
ATOM 2930 C CA . ASP A 1 377 ? 35.956 0.321 -0.176 1.00 30.27 377 ASP A CA 1
ATOM 2931 C C . ASP A 1 377 ? 35.826 1.705 -0.827 1.00 30.27 377 ASP A C 1
ATOM 2933 O O . ASP A 1 377 ? 34.834 2.415 -0.660 1.00 30.27 377 ASP A O 1
ATOM 2937 N N . ASN A 1 378 ? 36.906 2.132 -1.485 1.00 35.78 378 ASN A N 1
ATOM 2938 C CA . ASN A 1 378 ? 36.930 3.317 -2.333 1.00 35.78 378 ASN A CA 1
ATOM 2939 C C . ASN A 1 378 ? 36.453 2.896 -3.719 1.00 35.78 378 ASN A C 1
ATOM 2941 O O . ASN A 1 378 ? 37.243 2.347 -4.484 1.00 35.78 378 ASN A O 1
ATOM 2945 N N . ASP A 1 379 ? 35.206 3.213 -4.048 1.00 31.94 379 ASP A N 1
ATOM 2946 C CA . ASP A 1 379 ? 34.781 3.321 -5.439 1.00 31.94 379 ASP A CA 1
ATOM 2947 C C . ASP A 1 379 ? 34.331 4.763 -5.678 1.00 31.94 379 ASP A C 1
ATOM 2949 O O . ASP A 1 379 ? 33.230 5.191 -5.327 1.00 31.94 379 ASP A O 1
ATOM 2953 N N . ALA A 1 380 ? 35.273 5.558 -6.179 1.00 34.47 380 ALA A N 1
ATOM 2954 C CA . ALA A 1 380 ? 35.061 6.947 -6.532 1.00 34.47 380 ALA A CA 1
ATOM 2955 C C . ALA A 1 380 ? 34.499 7.022 -7.956 1.00 34.47 380 ALA A C 1
ATOM 2957 O O . ALA A 1 380 ? 35.230 6.863 -8.932 1.00 34.47 380 ALA A O 1
ATOM 2958 N N . SER A 1 381 ? 33.214 7.355 -8.069 1.00 33.72 381 SER A N 1
ATOM 2959 C CA . SER A 1 381 ? 32.708 8.132 -9.201 1.00 33.72 381 SER A CA 1
ATOM 2960 C C . SER A 1 381 ? 31.807 9.257 -8.682 1.00 33.72 381 SER A C 1
ATOM 2962 O O . SER A 1 381 ? 31.055 9.109 -7.723 1.00 33.72 381 SER A O 1
ATOM 2964 N N . SER A 1 382 ? 32.015 10.434 -9.257 1.00 39.72 382 SER A N 1
ATOM 2965 C CA . SER A 1 382 ? 31.619 11.766 -8.803 1.00 39.72 382 SER A CA 1
ATOM 2966 C C . SER A 1 382 ? 30.107 12.029 -8.825 1.00 39.72 382 SER A C 1
ATOM 2968 O O . SER A 1 382 ? 29.445 11.637 -9.782 1.00 39.72 382 SER A O 1
ATOM 2970 N N . SER A 1 383 ? 29.597 12.736 -7.804 1.00 45.97 383 SER A N 1
ATOM 2971 C CA . SER A 1 383 ? 28.260 13.372 -7.643 1.00 45.97 383 SER A CA 1
ATOM 2972 C C . SER A 1 383 ? 26.984 12.554 -7.917 1.00 45.97 383 SER A C 1
ATOM 2974 O O . SER A 1 383 ? 25.897 12.987 -7.550 1.00 45.97 383 SER A O 1
ATOM 2976 N N . SER A 1 384 ? 27.073 11.366 -8.509 1.00 51.56 384 SER A N 1
ATOM 2977 C CA . SER A 1 384 ? 25.915 10.626 -9.034 1.00 51.56 384 SER A CA 1
ATOM 2978 C C . SER A 1 384 ? 25.222 9.756 -7.972 1.00 51.56 384 SER A C 1
ATOM 2980 O O . SER A 1 384 ? 24.107 9.285 -8.177 1.00 51.56 384 SER A O 1
ATOM 2982 N N . SER A 1 385 ? 25.844 9.574 -6.802 1.00 65.12 385 SER A N 1
ATOM 2983 C CA . SER A 1 385 ? 25.387 8.664 -5.739 1.00 65.12 385 SER A CA 1
ATOM 2984 C C . SER A 1 385 ? 25.042 9.339 -4.404 1.00 65.12 385 SER A C 1
ATOM 2986 O O . SER A 1 385 ? 24.681 8.645 -3.455 1.00 65.12 385 SER A O 1
ATOM 2988 N N . GLU A 1 386 ? 25.147 10.667 -4.292 1.00 75.50 386 GLU A N 1
ATOM 2989 C CA . GLU A 1 386 ? 24.944 11.392 -3.023 1.00 75.50 386 GLU A CA 1
ATOM 2990 C C . GLU A 1 386 ? 23.502 11.258 -2.508 1.00 75.50 386 GLU A C 1
ATOM 2992 O O . GLU A 1 386 ? 23.270 11.015 -1.323 1.00 75.50 386 GLU A O 1
ATOM 2997 N N . TRP A 1 387 ? 22.527 11.263 -3.417 1.00 84.44 387 TRP A N 1
ATOM 2998 C CA . TRP A 1 387 ? 21.108 11.116 -3.090 1.00 84.44 387 TRP A CA 1
ATOM 2999 C C . TRP A 1 387 ? 20.757 9.767 -2.435 1.00 84.44 387 TRP A C 1
ATOM 3001 O O . TRP A 1 387 ? 19.773 9.682 -1.706 1.00 84.44 387 TRP A O 1
ATOM 3011 N N . ILE A 1 388 ? 21.571 8.718 -2.625 1.00 84.44 388 ILE A N 1
ATOM 3012 C CA . ILE A 1 388 ? 21.360 7.391 -2.011 1.00 84.44 388 ILE A CA 1
ATOM 3013 C C . ILE A 1 388 ? 21.444 7.480 -0.480 1.00 84.44 388 ILE A C 1
ATOM 3015 O O . ILE A 1 388 ? 20.826 6.689 0.234 1.00 84.44 388 ILE A O 1
ATOM 3019 N N . SER A 1 389 ? 22.203 8.445 0.047 1.00 84.06 389 SER A N 1
ATOM 3020 C CA . SER A 1 389 ? 22.285 8.689 1.489 1.00 84.06 389 SER A CA 1
ATOM 3021 C C . SER A 1 389 ? 20.979 9.222 2.095 1.00 84.06 389 SER A C 1
ATOM 3023 O O . SER A 1 389 ? 20.786 9.065 3.297 1.00 84.06 389 SER A O 1
ATOM 3025 N N . ASN A 1 390 ? 20.063 9.741 1.266 1.00 85.94 390 ASN A N 1
ATOM 3026 C CA . ASN A 1 390 ? 18.746 10.240 1.674 1.00 85.94 390 ASN A CA 1
ATOM 3027 C C . ASN A 1 390 ? 17.658 9.150 1.688 1.00 85.94 390 ASN A C 1
ATOM 3029 O O . ASN A 1 390 ? 16.502 9.449 1.983 1.00 85.94 390 ASN A O 1
ATOM 3033 N N . ILE A 1 391 ? 17.989 7.893 1.363 1.00 88.00 391 ILE A N 1
ATOM 3034 C CA . ILE A 1 391 ? 17.040 6.784 1.522 1.00 88.00 391 ILE A CA 1
ATOM 3035 C C . ILE A 1 391 ? 16.834 6.539 3.022 1.00 88.00 391 ILE A C 1
ATOM 3037 O O . ILE A 1 391 ? 17.770 6.213 3.752 1.00 88.00 391 ILE A O 1
ATOM 3041 N N . GLN A 1 392 ? 15.589 6.681 3.458 1.00 90.31 392 GLN A N 1
ATOM 3042 C CA . GLN A 1 392 ? 15.133 6.540 4.834 1.00 90.31 392 GLN A CA 1
ATOM 3043 C C . GLN A 1 392 ? 15.197 5.077 5.316 1.00 90.31 392 GLN A C 1
ATOM 3045 O O . GLN A 1 392 ? 15.229 4.121 4.534 1.00 90.31 392 GLN A O 1
ATOM 3050 N N . GLU A 1 393 ? 15.150 4.875 6.635 1.00 87.06 393 GLU A N 1
ATOM 3051 C CA . GLU A 1 393 ? 15.168 3.541 7.269 1.00 87.06 393 GLU A CA 1
ATOM 3052 C C . GLU A 1 393 ? 13.961 2.654 6.930 1.00 87.06 393 GLU A C 1
ATOM 3054 O O . GLU A 1 393 ? 14.022 1.443 7.127 1.00 87.06 393 GLU A O 1
ATOM 3059 N N . ASN A 1 394 ? 12.886 3.237 6.399 1.00 89.50 394 ASN A N 1
ATOM 3060 C CA . ASN A 1 394 ? 11.716 2.508 5.912 1.00 89.50 394 ASN A CA 1
ATOM 3061 C C . ASN A 1 394 ? 11.820 2.106 4.427 1.00 89.50 394 ASN A C 1
ATOM 3063 O O . ASN A 1 394 ? 10.907 1.482 3.899 1.00 89.50 394 ASN A O 1
ATOM 3067 N N . GLY A 1 395 ? 12.898 2.476 3.734 1.00 92.25 395 GLY A N 1
ATOM 3068 C CA . GLY A 1 395 ? 13.178 2.095 2.348 1.00 92.25 395 GLY A CA 1
ATOM 3069 C C . GLY A 1 395 ? 12.680 3.082 1.294 1.00 92.25 395 GLY A C 1
ATOM 3070 O O . GLY A 1 395 ? 12.759 2.800 0.091 1.00 92.25 395 GLY A O 1
ATOM 3071 N N . CYS A 1 396 ? 12.187 4.238 1.734 1.00 95.44 396 CYS A N 1
ATOM 3072 C CA . CYS A 1 396 ? 11.678 5.298 0.875 1.00 95.44 396 CYS A CA 1
ATOM 3073 C C . CYS A 1 396 ? 12.675 6.451 0.735 1.00 95.44 396 CYS A C 1
ATOM 3075 O O . CYS A 1 396 ? 13.591 6.604 1.539 1.00 95.44 396 CYS A O 1
ATOM 3077 N N . ILE A 1 397 ? 12.483 7.284 -0.281 1.00 95.50 397 ILE A N 1
ATOM 3078 C CA . ILE A 1 397 ? 13.142 8.584 -0.412 1.00 95.50 397 ILE A CA 1
ATOM 3079 C C . ILE A 1 397 ? 12.083 9.665 -0.621 1.00 95.50 397 ILE A C 1
ATOM 3081 O O . ILE A 1 397 ? 11.154 9.470 -1.406 1.00 95.50 397 ILE A O 1
ATOM 3085 N N . SER A 1 398 ? 12.241 10.799 0.058 1.00 96.75 398 SER A N 1
ATOM 3086 C CA . SER A 1 398 ? 11.431 11.989 -0.205 1.00 96.75 398 SER A CA 1
ATOM 3087 C C . SER A 1 398 ? 11.787 12.559 -1.578 1.00 96.75 398 SER A C 1
ATOM 3089 O O . SER A 1 398 ? 12.962 12.779 -1.895 1.00 96.75 398 SER A O 1
ATOM 3091 N N . LEU A 1 399 ? 10.776 12.817 -2.409 1.00 97.31 399 LEU A N 1
ATOM 3092 C CA . LEU A 1 399 ? 10.977 13.362 -3.747 1.00 97.31 399 LEU A CA 1
ATOM 3093 C C . LEU A 1 399 ? 11.602 14.764 -3.691 1.00 97.31 399 LEU A C 1
ATOM 3095 O O . LEU A 1 399 ? 12.460 15.079 -4.517 1.00 97.31 399 LEU A O 1
ATOM 3099 N N . SER A 1 400 ? 11.237 15.594 -2.707 1.00 95.62 400 SER A N 1
ATOM 3100 C CA . SER A 1 400 ? 11.849 16.916 -2.519 1.00 95.62 400 SER A CA 1
ATOM 3101 C C . SER A 1 400 ? 13.326 16.826 -2.137 1.00 95.62 400 SER A C 1
ATOM 3103 O O . SER A 1 400 ? 14.136 17.615 -2.636 1.00 95.62 400 SER A O 1
ATOM 3105 N N . ASP A 1 401 ? 13.694 15.849 -1.306 1.00 94.75 401 ASP A N 1
ATOM 3106 C CA . ASP A 1 401 ? 15.082 15.639 -0.877 1.00 94.75 401 ASP A CA 1
ATOM 3107 C C . ASP A 1 401 ? 15.931 15.119 -2.038 1.00 94.75 401 ASP A C 1
ATOM 3109 O O . ASP A 1 401 ? 17.060 15.569 -2.238 1.00 94.75 401 ASP A O 1
ATOM 3113 N N . TYR A 1 402 ? 15.364 14.230 -2.859 1.00 96.06 402 TYR A N 1
ATOM 3114 C CA . TYR A 1 402 ? 15.985 13.780 -4.101 1.00 96.06 402 TYR A CA 1
ATOM 3115 C C . TYR A 1 402 ? 16.241 14.943 -5.069 1.00 96.06 402 TYR A C 1
ATOM 3117 O O . TYR A 1 402 ? 17.363 15.118 -5.545 1.00 96.06 402 TYR A O 1
ATOM 3125 N N . ILE A 1 403 ? 15.223 15.772 -5.334 1.00 96.06 403 ILE A N 1
ATOM 3126 C CA . ILE A 1 403 ? 15.343 16.921 -6.245 1.00 96.06 403 ILE A CA 1
ATOM 3127 C C . ILE A 1 403 ? 16.414 17.896 -5.755 1.00 96.06 403 ILE A C 1
ATOM 3129 O O . ILE A 1 403 ? 17.209 18.397 -6.553 1.00 96.06 403 ILE A O 1
ATOM 3133 N N . SER A 1 404 ? 16.450 18.146 -4.446 1.00 94.44 404 SER A N 1
ATOM 3134 C CA . SER A 1 404 ? 17.432 19.033 -3.824 1.00 94.44 404 SER A CA 1
ATOM 3135 C C . SER A 1 404 ? 18.849 18.473 -3.944 1.00 94.44 404 SER A C 1
ATOM 3137 O O . SER A 1 404 ? 19.750 19.192 -4.374 1.00 94.44 404 SER A O 1
ATOM 3139 N N . ALA A 1 405 ? 19.040 17.179 -3.665 1.00 93.31 405 ALA A N 1
ATOM 3140 C CA . ALA A 1 405 ? 20.327 16.497 -3.818 1.00 93.31 405 ALA A CA 1
ATOM 3141 C C . ALA A 1 405 ? 20.820 16.469 -5.274 1.00 93.31 405 ALA A C 1
ATOM 3143 O O . ALA A 1 405 ? 22.021 16.479 -5.522 1.00 93.31 405 ALA A O 1
ATOM 3144 N N . LYS A 1 406 ? 19.902 16.481 -6.247 1.00 93.44 406 LYS A N 1
ATOM 3145 C CA . LYS A 1 406 ? 20.220 16.586 -7.675 1.00 93.44 406 LYS A CA 1
ATOM 3146 C C . LYS A 1 406 ? 20.505 18.005 -8.163 1.00 93.44 406 LYS A C 1
ATOM 3148 O O . LYS A 1 406 ? 20.783 18.174 -9.341 1.00 93.44 406 LYS A O 1
ATOM 3153 N N . GLY A 1 407 ? 20.447 19.025 -7.306 1.00 92.75 407 GLY A N 1
ATOM 3154 C CA . GLY A 1 407 ? 20.666 20.418 -7.713 1.00 92.75 407 GLY A CA 1
ATOM 3155 C C . GLY A 1 407 ? 19.478 21.043 -8.457 1.00 92.75 407 GLY A C 1
ATOM 3156 O O . GLY A 1 407 ? 19.628 22.078 -9.106 1.00 92.75 407 GLY A O 1
ATOM 3157 N N . GLY A 1 408 ? 18.287 20.442 -8.355 1.00 93.62 408 GLY A N 1
ATOM 3158 C CA . GLY A 1 408 ? 17.044 20.962 -8.919 1.00 93.62 408 GLY A CA 1
ATOM 3159 C C . GLY A 1 408 ? 16.661 20.405 -10.295 1.00 93.62 408 GLY A C 1
ATOM 3160 O O . GLY A 1 408 ? 17.313 19.541 -10.879 1.00 93.62 408 GLY A O 1
ATOM 3161 N N . TYR A 1 409 ? 15.543 20.910 -10.825 1.00 94.38 409 TYR A N 1
ATOM 3162 C CA . TYR A 1 409 ? 14.884 20.362 -12.020 1.00 94.38 409 TYR A CA 1
ATOM 3163 C C . TYR A 1 409 ? 15.715 20.453 -13.300 1.00 94.38 409 TYR A C 1
ATOM 3165 O O . TYR A 1 409 ? 15.610 19.576 -14.153 1.00 94.38 409 TYR A O 1
ATOM 3173 N N . ASP A 1 410 ? 16.504 21.514 -13.468 1.00 94.44 410 ASP A N 1
ATOM 3174 C CA . ASP A 1 410 ? 17.266 21.715 -14.704 1.00 94.44 410 ASP A CA 1
ATOM 3175 C C . ASP A 1 410 ? 18.416 20.714 -14.814 1.00 94.44 410 ASP A C 1
ATOM 3177 O O . ASP A 1 410 ? 18.656 20.174 -15.893 1.00 94.44 410 ASP A O 1
ATOM 3181 N N . HIS A 1 411 ? 19.043 20.379 -13.684 1.00 93.44 411 HIS A N 1
ATOM 3182 C CA . HIS A 1 411 ? 20.048 19.325 -13.623 1.00 93.44 411 HIS A CA 1
ATOM 3183 C C . HIS A 1 411 ? 19.431 17.947 -13.897 1.00 93.44 411 HIS A C 1
ATOM 3185 O O . HIS A 1 411 ? 19.935 17.207 -14.736 1.00 93.44 411 HIS A O 1
ATOM 3191 N N . ILE A 1 412 ? 18.271 17.654 -13.295 1.00 94.94 412 ILE A N 1
ATOM 3192 C CA . ILE A 1 412 ? 17.503 16.427 -13.571 1.00 94.94 412 ILE A CA 1
ATOM 3193 C C . ILE A 1 412 ? 17.180 16.288 -15.068 1.00 94.94 412 ILE A C 1
ATOM 3195 O O . ILE A 1 412 ? 17.360 15.217 -15.645 1.00 94.94 412 ILE A O 1
ATOM 3199 N N . ARG A 1 413 ? 16.719 17.362 -15.729 1.00 94.81 413 ARG A N 1
ATOM 3200 C CA . ARG A 1 413 ? 16.441 17.340 -17.179 1.00 94.81 413 ARG A CA 1
ATOM 3201 C C . ARG A 1 413 ? 17.698 17.093 -18.001 1.00 94.81 413 ARG A C 1
ATOM 3203 O O . ARG A 1 413 ? 17.641 16.361 -18.984 1.00 94.81 413 ARG A O 1
ATOM 3210 N N . MET A 1 414 ? 18.807 17.722 -17.622 1.00 93.50 414 MET A N 1
ATOM 3211 C CA . MET A 1 414 ? 20.085 17.553 -18.304 1.00 93.50 414 MET A CA 1
ATOM 3212 C C . MET A 1 414 ? 20.571 16.100 -18.219 1.00 93.50 414 MET A C 1
ATOM 3214 O O . MET A 1 414 ? 20.916 15.526 -19.246 1.00 93.50 414 MET A O 1
ATOM 3218 N N . GLU A 1 415 ? 20.550 15.491 -17.031 1.00 91.69 415 GLU A N 1
ATOM 3219 C CA . GLU A 1 415 ? 20.943 14.088 -16.835 1.00 91.69 415 GLU A CA 1
ATOM 3220 C C . GLU A 1 415 ? 20.030 13.119 -17.598 1.00 91.69 415 GLU A C 1
ATOM 3222 O O . GLU A 1 415 ? 20.519 12.200 -18.255 1.00 91.69 415 GLU A O 1
ATOM 3227 N N . LEU A 1 416 ? 18.713 13.350 -17.575 1.00 90.19 416 LEU A N 1
ATOM 3228 C CA . LEU A 1 416 ? 17.747 12.501 -18.273 1.00 90.19 416 LEU A CA 1
ATOM 3229 C C . LEU A 1 416 ? 17.911 12.538 -19.800 1.00 90.19 416 LEU A C 1
ATOM 3231 O O . LEU A 1 416 ? 17.724 11.516 -20.443 1.00 90.19 416 LEU A O 1
ATOM 3235 N N . ASN A 1 417 ? 18.275 13.686 -20.378 1.00 87.69 417 ASN A N 1
ATOM 3236 C CA . ASN A 1 417 ? 18.533 13.806 -21.820 1.00 87.69 417 ASN A CA 1
ATOM 3237 C C . ASN A 1 417 ? 19.853 13.150 -22.257 1.00 87.69 417 ASN A C 1
ATOM 3239 O O . ASN A 1 417 ? 20.041 12.894 -23.445 1.00 87.69 417 ASN A O 1
ATOM 3243 N N . ASN A 1 418 ? 20.771 12.924 -21.315 1.00 79.44 418 ASN A N 1
ATOM 3244 C CA . ASN A 1 418 ? 22.062 12.278 -21.553 1.00 79.44 418 ASN A CA 1
ATOM 3245 C C . ASN A 1 418 ? 22.031 10.758 -21.294 1.00 79.44 418 ASN A C 1
ATOM 3247 O O . ASN A 1 418 ? 23.041 10.094 -21.533 1.00 79.44 418 ASN A O 1
ATOM 3251 N N . SER A 1 419 ? 20.911 10.237 -20.781 1.00 68.06 419 SER A N 1
ATOM 3252 C CA . SER A 1 419 ? 20.663 8.823 -20.457 1.00 68.06 419 SER A CA 1
ATOM 3253 C C . SER A 1 419 ? 19.862 8.147 -21.562 1.00 68.06 419 SER A C 1
ATOM 3255 O O . SER A 1 419 ? 20.152 6.965 -21.852 1.00 68.06 419 SER A O 1
#

pLDDT: mean 81.65, std 21.02, range [26.23, 98.88]

Radius of gyration: 25.06 Å; chains: 1; bounding box: 65×86×66 Å

Secondary structure (DSSP, 8-state):
--S----SEEEEEEEEEBTTEEEEEEEESS-TT-GGGSEEEEE---S-TTHHHHTT-SEEE--B--HHHHTTHHHHHHHHHHHTTTPPPEEEEEGGGHHHHHHHHHHHHHHTTTTTT--SS----------------PPPS---EEEEE-TT-EEE--SPPPGGG-EEEEEEEE--BTTB-BEEEEEEEEEPP-B-GGGTTS-HHHHHHHHHTT---B-SS-EEEEEEEE--S--HHHH---SSSS-PPPGGGTSSSEEEEE--B--SSHHHHHHHHHTT--BHHHHHHHHHHHHHHHHHHTTT-TT-TTS--PPPSEEEEE--BTTS-HHHHHHHHHHHS-GGGGGGEEEE-GGG-TTHHHHHHTTTS-SS----------SSSGGGGG--TTSEEEHHHHHHHTTSHHHHHHHHHT-

Foldseek 3Di:
DDDDPQQQKDWQAWDAAAPQATKTWIWGHDHPPCSPPTAIEMEFAAPDPCLVVCLRHLHYEFFFDDNRRHVRVQVSQLSNCVVVVNDAREYEYAQVCVVVVVVVLVVVLVVVVQVPPPPDDDPDDDDDDDDPDPPPDDDRSRRYHYDHDDQQDKAWDDDDQHPQRKIKIKHWHAAFFQPGGGIKIWIKIKHAFDFDPVCPPPDPVVVVVCVVVVHPGTDPGIDMAIAEIEGPFAELVRQDPDDDDDDGTDLSNFRHQEYEFEAAAQPPDPVRCVVQVNRGHYHLLSVQVNQVVLVVQQVVVVPPDPDCPPPRRHGHNAYEYHHYHPVDQLLLRLLSNLVNHPPVHQQRYKYQRLNNDPCLVVVVVVVVDDPDDDDDDDDDDPLPCPQVVQQDSNRIHRSVSSQVSQVHNVSSVVVNVVD
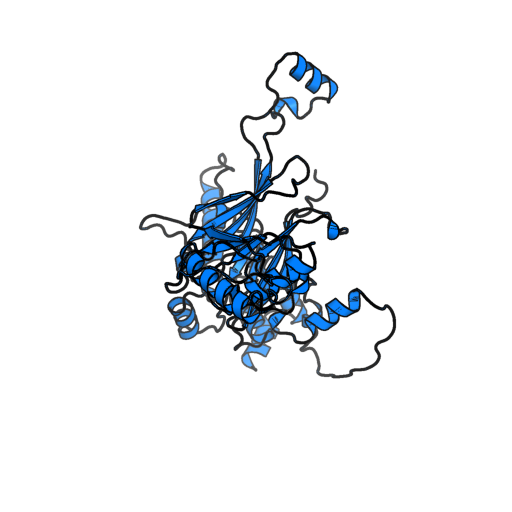
InterPro domains:
  IPR036866 Ribonuclease Z/Hydroxyacylglutathione hydrolase-like [G3DSA:3.60.15.10] (34-356)
  IPR036866 Ribonuclease Z/Hydroxyacylglutathione hydrolase-like [SSF56281] (53-340)